Protein AF-0000000066958062 (afdb_homodimer)

Structure (mmCIF, N/CA/C/O backbone):
data_AF-0000000066958062-model_v1
#
loop_
_entity.id
_entity.type
_entity.pdbx_description
1 polymer 'Os11g0242600 protein'
#
loop_
_atom_site.group_PDB
_atom_site.id
_atom_site.type_symbol
_atom_site.label_atom_id
_atom_site.label_alt_id
_atom_site.label_comp_id
_atom_site.label_asym_id
_atom_site.label_entity_id
_atom_site.label_seq_id
_atom_site.pdbx_PDB_ins_code
_atom_site.Cartn_x
_atom_site.Cartn_y
_atom_site.Cartn_z
_atom_site.occupancy
_atom_site.B_iso_or_equiv
_atom_site.auth_seq_id
_atom_site.auth_comp_id
_atom_site.auth_asym_id
_atom_site.auth_atom_id
_atom_site.pdbx_PDB_model_num
ATOM 1 N N . MET A 1 1 ? 86.562 33.5 -28.297 1 20.05 1 MET A N 1
ATOM 2 C CA . MET A 1 1 ? 86.5 32.688 -29.5 1 20.05 1 MET A CA 1
ATOM 3 C C . MET A 1 1 ? 85.188 32.844 -30.234 1 20.05 1 MET A C 1
ATOM 5 O O . MET A 1 1 ? 84.125 33.031 -29.609 1 20.05 1 MET A O 1
ATOM 9 N N . ALA A 1 2 ? 85 32.844 -31.734 1 17.89 2 ALA A N 1
ATOM 10 C CA . ALA A 1 2 ? 84.75 33.594 -32.969 1 17.89 2 ALA A CA 1
ATOM 11 C C . ALA A 1 2 ? 83.5 33.062 -33.656 1 17.89 2 ALA A C 1
ATOM 13 O O . ALA A 1 2 ? 83 33.719 -34.594 1 17.89 2 ALA A O 1
ATOM 14 N N . SER A 1 3 ? 82.812 31.938 -33.281 1 19.8 3 SER A N 1
ATOM 15 C CA . SER A 1 3 ? 82.438 31.156 -34.469 1 19.8 3 SER A CA 1
ATOM 16 C C . SER A 1 3 ? 81.125 31.672 -35.062 1 19.8 3 SER A C 1
ATOM 18 O O . SER A 1 3 ? 80.125 31.703 -34.375 1 19.8 3 SER A O 1
ATOM 20 N N . PRO A 1 4 ? 81.062 32.625 -36.25 1 21.44 4 PRO A N 1
ATOM 21 C CA . PRO A 1 4 ? 80.188 33.5 -37.031 1 21.44 4 PRO A CA 1
ATOM 22 C C . PRO A 1 4 ? 79.312 32.719 -38.031 1 21.44 4 PRO A C 1
ATOM 24 O O . PRO A 1 4 ? 79.75 32.469 -39.156 1 21.44 4 PRO A O 1
ATOM 27 N N . MET A 1 5 ? 78.812 31.547 -37.656 1 20.09 5 MET A N 1
ATOM 28 C CA . MET A 1 5 ? 78.188 30.688 -38.688 1 20.09 5 MET A CA 1
ATOM 29 C C . MET A 1 5 ? 77.125 31.484 -39.469 1 20.09 5 MET A C 1
ATOM 31 O O . MET A 1 5 ? 76.625 32.5 -39 1 20.09 5 MET A O 1
ATOM 35 N N . HIS A 1 6 ? 76.5 30.969 -40.688 1 18.55 6 HIS A N 1
ATOM 36 C CA . HIS A 1 6 ? 76.188 31.016 -42.125 1 18.55 6 HIS A CA 1
ATOM 37 C C . HIS A 1 6 ? 74.75 31.375 -42.375 1 18.55 6 HIS A C 1
ATOM 39 O O . HIS A 1 6 ? 73.812 30.594 -42.062 1 18.55 6 HIS A O 1
ATOM 45 N N . ALA A 1 7 ? 74.188 32.594 -42.469 1 17.23 7 ALA A N 1
ATOM 46 C CA . ALA A 1 7 ? 73 33.406 -42.562 1 17.23 7 ALA A CA 1
ATOM 47 C C . ALA A 1 7 ? 72.375 33.312 -43.969 1 17.23 7 ALA A C 1
ATOM 49 O O . ALA A 1 7 ? 72.312 34.312 -44.688 1 17.23 7 ALA A O 1
ATOM 50 N N . ARG A 1 8 ? 72.562 32.25 -44.875 1 18.89 8 ARG A N 1
ATOM 51 C CA . ARG A 1 8 ? 72.25 32.719 -46.219 1 18.89 8 ARG A CA 1
ATOM 52 C C . ARG A 1 8 ? 70.812 33 -46.406 1 18.89 8 ARG A C 1
ATOM 54 O O . ARG A 1 8 ? 69.938 32.094 -46.312 1 18.89 8 ARG A O 1
ATOM 61 N N . ARG A 1 9 ? 70 34.188 -46.219 1 17.83 9 ARG A N 1
ATOM 62 C CA . ARG A 1 9 ? 68.688 34.812 -46.094 1 17.83 9 ARG A CA 1
ATOM 63 C C . ARG A 1 9 ? 68.062 35 -47.469 1 17.83 9 ARG A C 1
ATOM 65 O O . ARG A 1 9 ? 67 35.656 -47.562 1 17.83 9 ARG A O 1
ATOM 72 N N . ALA A 1 10 ? 68.625 34.438 -48.656 1 17.7 10 ALA A N 1
ATOM 73 C CA . ALA A 1 10 ? 68.312 35.344 -49.75 1 17.7 10 ALA A CA 1
ATOM 74 C C . ALA A 1 10 ? 66.812 35.469 -49.969 1 17.7 10 ALA A C 1
ATOM 76 O O . ALA A 1 10 ? 66.062 34.594 -49.562 1 17.7 10 ALA A O 1
ATOM 77 N N . LYS A 1 11 ? 66.25 36.375 -51.031 1 17.73 11 LYS A N 1
ATOM 78 C CA . LYS A 1 11 ? 65.5 37.562 -51.438 1 17.73 11 LYS A CA 1
ATOM 79 C C . LYS A 1 11 ? 64.25 37.125 -52.281 1 17.73 11 LYS A C 1
ATOM 81 O O . LYS A 1 11 ? 63.531 37.969 -52.75 1 17.73 11 LYS A O 1
ATOM 86 N N . LEU A 1 12 ? 63.906 35.781 -52.562 1 19.59 12 LEU A N 1
ATOM 87 C CA . LEU A 1 12 ? 63.281 35.75 -53.875 1 19.59 12 LEU A CA 1
ATOM 88 C C . LEU A 1 12 ? 61.875 36.344 -53.812 1 19.59 12 LEU A C 1
ATOM 90 O O . LEU A 1 12 ? 61 35.844 -53.125 1 19.59 12 LEU A O 1
ATOM 94 N N . LYS A 1 13 ? 61.719 37.656 -54.094 1 18.11 13 LYS A N 1
ATOM 95 C CA . LYS A 1 13 ? 60.656 38.656 -54 1 18.11 13 LYS A CA 1
ATOM 96 C C . LYS A 1 13 ? 59.438 38.25 -54.844 1 18.11 13 LYS A C 1
ATOM 98 O O . LYS A 1 13 ? 59.562 37.438 -55.781 1 18.11 13 LYS A O 1
ATOM 103 N N . SER A 1 14 ? 58.188 38.969 -54.719 1 19 14 SER A N 1
ATOM 104 C CA . SER A 1 14 ? 56.75 39.031 -54.469 1 19 14 SER A CA 1
ATOM 105 C C . SER A 1 14 ? 55.969 39.406 -55.75 1 19 14 SER A C 1
ATOM 107 O O . SER A 1 14 ? 54.75 39.594 -55.719 1 19 14 SER A O 1
ATOM 109 N N . GLN A 1 15 ? 56.562 39.5 -57.062 1 21.12 15 GLN A N 1
ATOM 110 C CA . GLN A 1 15 ? 55.906 40.469 -57.906 1 21.12 15 GLN A CA 1
ATOM 111 C C . GLN A 1 15 ? 54.625 39.938 -58.469 1 21.12 15 GLN A C 1
ATOM 113 O O . GLN A 1 15 ? 54.625 39.125 -59.438 1 21.12 15 GLN A O 1
ATOM 118 N N . LEU A 1 16 ? 53.5 39.438 -57.75 1 20.66 16 LEU A N 1
ATOM 119 C CA . LEU A 1 16 ? 52.344 38.688 -58.219 1 20.66 16 LEU A CA 1
ATOM 120 C C . LEU A 1 16 ? 51.375 39.594 -58.969 1 20.66 16 LEU A C 1
ATOM 122 O O . LEU A 1 16 ? 50.281 39.156 -59.312 1 20.66 16 LEU A O 1
ATOM 126 N N . VAL A 1 17 ? 51.688 40.781 -59.438 1 20.8 17 VAL A N 1
ATOM 127 C CA . VAL A 1 17 ? 50.531 41.719 -59.469 1 20.8 17 VAL A CA 1
ATOM 128 C C . VAL A 1 17 ? 49.562 41.281 -60.531 1 20.8 17 VAL A C 1
ATOM 130 O O . VAL A 1 17 ? 49.906 40.5 -61.438 1 20.8 17 VAL A O 1
ATOM 133 N N . SER A 1 18 ? 48.562 42.219 -61.062 1 19.98 18 SER A N 1
ATOM 134 C CA . SER A 1 18 ? 47.156 42.5 -61.125 1 19.98 18 SER A CA 1
ATOM 135 C C . SER A 1 18 ? 46.625 42.375 -62.562 1 19.98 18 SER A C 1
ATOM 137 O O . SER A 1 18 ? 46 43.312 -63.062 1 19.98 18 SER A O 1
ATOM 139 N N . ALA A 1 19 ? 47.25 41.5 -63.469 1 20.2 19 ALA A N 1
ATOM 140 C CA . ALA A 1 19 ? 46.906 41.844 -64.875 1 20.2 19 ALA A CA 1
ATOM 141 C C . ALA A 1 19 ? 45.438 41.594 -65.125 1 20.2 19 ALA A C 1
ATOM 143 O O . ALA A 1 19 ? 44.906 40.531 -64.812 1 20.2 19 ALA A O 1
ATOM 144 N N . LYS A 1 20 ? 44.562 42.594 -65.688 1 23.08 20 LYS A N 1
ATOM 145 C CA . LYS A 1 20 ? 43.25 43.094 -66 1 23.08 20 LYS A CA 1
ATOM 146 C C . LYS A 1 20 ? 42.688 42.406 -67.25 1 23.08 20 LYS A C 1
ATOM 148 O O . LYS A 1 20 ? 41.719 42.906 -67.812 1 23.08 20 LYS A O 1
ATOM 153 N N . ALA A 1 21 ? 43.125 41.219 -67.75 1 19.86 21 ALA A N 1
ATOM 154 C CA . ALA A 1 21 ? 42.75 41.031 -69.125 1 19.86 21 ALA A CA 1
ATOM 155 C C . ALA A 1 21 ? 41.25 40.844 -69.25 1 19.86 21 ALA A C 1
ATOM 157 O O . ALA A 1 21 ? 40.625 40.156 -68.438 1 19.86 21 ALA A O 1
ATOM 158 N N . LYS A 1 22 ? 40.562 41.594 -70.188 1 25.2 22 LYS A N 1
ATOM 159 C CA . LYS A 1 22 ? 39.25 41.969 -70.688 1 25.2 22 LYS A CA 1
ATOM 160 C C . LYS A 1 22 ? 38.594 40.812 -71.438 1 25.2 22 LYS A C 1
ATOM 162 O O . LYS A 1 22 ? 38.812 40.594 -72.625 1 25.2 22 LYS A O 1
ATOM 167 N N . LEU A 1 23 ? 38.625 39.5 -71 1 21.05 23 LEU A N 1
ATOM 168 C CA . LEU A 1 23 ? 38.188 38.438 -71.875 1 21.05 23 LEU A CA 1
ATOM 169 C C . LEU A 1 23 ? 36.688 38.531 -72.125 1 21.05 23 LEU A C 1
ATOM 171 O O . LEU A 1 23 ? 35.875 38.469 -71.188 1 21.05 23 LEU A O 1
ATOM 175 N N . LYS A 1 24 ? 36.312 39.125 -73.312 1 29.38 24 LYS A N 1
ATOM 176 C CA . LYS A 1 24 ? 35.062 39.406 -74 1 29.38 24 LYS A CA 1
ATOM 177 C C . LYS A 1 24 ? 34.312 38.094 -74.312 1 29.38 24 LYS A C 1
ATOM 179 O O . LYS A 1 24 ? 34.312 37.656 -75.438 1 29.38 24 LYS A O 1
ATOM 184 N N . HIS A 1 25 ? 34.25 37.031 -73.5 1 25.83 25 HIS A N 1
ATOM 185 C CA . HIS A 1 25 ? 33.688 35.781 -74 1 25.83 25 HIS A CA 1
ATOM 186 C C . HIS A 1 25 ? 32.188 35.906 -74.312 1 25.83 25 HIS A C 1
ATOM 188 O O . HIS A 1 25 ? 31.422 36.406 -73.5 1 25.83 25 HIS A O 1
ATOM 194 N N . HIS A 1 26 ? 31.891 36.219 -75.625 1 31.28 26 HIS A N 1
ATOM 195 C CA . HIS A 1 26 ? 30.641 36.344 -76.375 1 31.28 26 HIS A CA 1
ATOM 196 C C . HIS A 1 26 ? 29.797 35.062 -76.25 1 31.28 26 HIS A C 1
ATOM 198 O O . HIS A 1 26 ? 30.062 34.062 -76.875 1 31.28 26 HIS A O 1
ATOM 204 N N . VAL A 1 27 ? 29.328 34.719 -75.062 1 35.09 27 VAL A N 1
ATOM 205 C CA . VAL A 1 27 ? 28.531 33.531 -74.812 1 35.09 27 VAL A CA 1
ATOM 206 C C . VAL A 1 27 ? 27.188 33.656 -75.5 1 35.09 27 VAL A C 1
ATOM 208 O O . VAL A 1 27 ? 26.453 34.625 -75.312 1 35.09 27 VAL A O 1
ATOM 211 N N . THR A 1 28 ? 27.156 33.312 -76.875 1 38.47 28 THR A N 1
ATOM 212 C CA . THR A 1 28 ? 25.984 33.406 -77.75 1 38.47 28 THR A CA 1
ATOM 213 C C . THR A 1 28 ? 24.812 32.625 -77.125 1 38.47 28 THR A C 1
ATOM 215 O O . THR A 1 28 ? 25.016 31.672 -76.375 1 38.47 28 THR A O 1
ATOM 218 N N . PRO A 1 29 ? 23.547 33.25 -77.25 1 45.06 29 PRO A N 1
ATOM 219 C CA . PRO A 1 29 ? 22.281 32.906 -76.562 1 45.06 29 PRO A CA 1
ATOM 220 C C . PRO A 1 29 ? 21.812 31.5 -76.875 1 45.06 29 PRO A C 1
ATOM 222 O O . PRO A 1 29 ? 21.094 30.875 -76.125 1 45.06 29 PRO A O 1
ATOM 225 N N . ARG A 1 30 ? 22.109 30.953 -78.125 1 51.09 30 ARG A N 1
ATOM 226 C CA . ARG A 1 30 ? 21.516 29.703 -78.562 1 51.09 30 ARG A CA 1
ATOM 227 C C . ARG A 1 30 ? 21.938 28.531 -77.688 1 51.09 30 ARG A C 1
ATOM 229 O O . ARG A 1 30 ? 21.188 27.578 -77.5 1 51.09 30 ARG A O 1
ATOM 236 N N . ARG A 1 31 ? 23.219 28.562 -77.375 1 47.25 31 ARG A N 1
ATOM 237 C CA . ARG A 1 31 ? 23.719 27.438 -76.562 1 47.25 31 ARG A CA 1
ATOM 238 C C . ARG A 1 31 ? 23.062 27.359 -75.188 1 47.25 31 ARG A C 1
ATOM 240 O O . ARG A 1 31 ? 23.188 26.359 -74.5 1 47.25 31 ARG A O 1
ATOM 247 N N . LEU A 1 32 ? 22.656 28.625 -74.812 1 44.31 32 LEU A N 1
ATOM 248 C CA . LEU A 1 32 ? 22 28.625 -73.5 1 44.31 32 LEU A CA 1
ATOM 249 C C . LEU A 1 32 ? 20.688 27.844 -73.562 1 44.31 32 LEU A C 1
ATOM 251 O O . LEU A 1 32 ? 20.344 27.141 -72.625 1 44.31 32 LEU A O 1
ATOM 255 N N . LEU A 1 33 ? 20.109 27.969 -74.75 1 48.66 33 LEU A N 1
ATOM 256 C CA . LEU A 1 33 ? 18.781 27.375 -74.812 1 48.66 33 LEU A CA 1
ATOM 257 C C . LEU A 1 33 ? 18.875 25.844 -74.75 1 48.66 33 LEU A C 1
ATOM 259 O O . LEU A 1 33 ? 18.062 25.188 -74.125 1 48.66 33 LEU A O 1
ATOM 263 N N . LEU A 1 34 ? 19.844 25.266 -75.562 1 47.97 34 LEU A N 1
ATOM 264 C CA . LEU A 1 34 ? 19.922 23.812 -75.688 1 47.97 34 LEU A CA 1
ATOM 265 C C . LEU A 1 34 ? 20.328 23.188 -74.375 1 47.97 34 LEU A C 1
ATOM 267 O O . LEU A 1 34 ? 19.922 22.062 -74.062 1 47.97 34 LEU A O 1
ATOM 271 N N . LEU A 1 35 ? 21.172 23.953 -73.562 1 49.28 35 LEU A N 1
ATOM 272 C CA . LEU A 1 35 ? 21.594 23.375 -72.312 1 49.28 35 LEU A CA 1
ATOM 273 C C . LEU A 1 35 ? 20.422 23.312 -71.312 1 49.28 35 LEU A C 1
ATOM 275 O O . LEU A 1 35 ? 20.359 22.406 -70.5 1 49.28 35 LEU A O 1
ATOM 279 N N . SER A 1 36 ? 19.562 24.328 -71.5 1 50.31 36 SER A N 1
ATOM 280 C CA . SER A 1 36 ? 18.422 24.266 -70.625 1 50.31 36 SER A CA 1
ATOM 281 C C . SER A 1 36 ? 17.531 23.078 -70.938 1 50.31 36 SER A C 1
ATOM 283 O O . SER A 1 36 ? 16.969 22.469 -70 1 50.31 36 SER A O 1
ATOM 285 N N . ALA A 1 37 ? 17.375 22.766 -72.25 1 54.97 37 ALA A N 1
ATOM 286 C CA . ALA A 1 37 ? 16.469 21.672 -72.562 1 54.97 37 ALA A CA 1
ATOM 287 C C . ALA A 1 37 ? 17.031 20.328 -72.125 1 54.97 37 ALA A C 1
ATOM 289 O O . ALA A 1 37 ? 16.297 19.453 -71.688 1 54.97 37 ALA A O 1
ATOM 290 N N . ALA A 1 38 ? 18.344 20.172 -72.312 1 52.12 38 ALA A N 1
ATOM 291 C CA . ALA A 1 38 ? 18.938 18.906 -71.938 1 52.12 38 ALA A CA 1
ATOM 292 C C . ALA A 1 38 ? 18.859 18.703 -70.438 1 52.12 38 ALA A C 1
ATOM 294 O O . ALA A 1 38 ? 18.656 17.594 -69.938 1 52.12 38 ALA A O 1
ATOM 295 N N . ALA A 1 39 ? 19.016 19.812 -69.688 1 49.81 39 ALA A N 1
ATOM 296 C CA . ALA A 1 39 ? 18.922 19.672 -68.25 1 49.81 39 ALA A CA 1
ATOM 297 C C . ALA A 1 39 ? 17.5 19.297 -67.812 1 49.81 39 ALA A C 1
ATOM 299 O O . ALA A 1 39 ? 17.328 18.516 -66.875 1 49.81 39 ALA A O 1
ATOM 300 N N . ALA A 1 40 ? 16.547 19.766 -68.625 1 52.69 40 ALA A N 1
ATOM 301 C CA . ALA A 1 40 ? 15.172 19.422 -68.25 1 52.69 40 ALA A CA 1
ATOM 302 C C . ALA A 1 40 ? 14.883 17.953 -68.5 1 52.69 40 ALA A C 1
ATOM 304 O O . ALA A 1 40 ? 14.188 17.297 -67.75 1 52.69 40 ALA A O 1
ATOM 305 N N . SER A 1 41 ? 15.414 17.422 -69.625 1 50.78 41 SER A N 1
ATOM 306 C CA . SER A 1 41 ? 15.125 16.016 -69.938 1 50.78 41 SER A CA 1
ATOM 307 C C . SER A 1 41 ? 15.812 15.086 -68.938 1 50.78 41 SER A C 1
ATOM 309 O O . SER A 1 41 ? 15.289 14.016 -68.625 1 50.78 41 SER A O 1
ATOM 311 N N . ALA A 1 42 ? 17.047 15.414 -68.625 1 49.28 42 ALA A N 1
ATOM 312 C CA . ALA A 1 42 ? 17.703 14.539 -67.688 1 49.28 42 ALA A CA 1
ATOM 313 C C . ALA A 1 42 ? 16.984 14.547 -66.312 1 49.28 42 ALA A C 1
ATOM 315 O O . ALA A 1 42 ? 16.922 13.523 -65.625 1 49.28 42 ALA A O 1
ATOM 316 N N . PHE A 1 43 ? 16.375 15.719 -66.062 1 47.59 43 PHE A N 1
ATOM 317 C CA . PHE A 1 43 ? 15.594 15.773 -64.812 1 47.59 43 PHE A CA 1
ATOM 318 C C . PHE A 1 43 ? 14.352 14.891 -64.938 1 47.59 43 PHE A C 1
ATOM 320 O O . PHE A 1 43 ? 13.992 14.188 -63.969 1 47.59 43 PHE A O 1
ATOM 327 N N . LEU A 1 44 ? 13.742 14.867 -66.062 1 50.25 44 LEU A N 1
ATOM 328 C CA . LEU A 1 44 ? 12.539 14.055 -66.188 1 50.25 44 LEU A CA 1
ATOM 329 C C . LEU A 1 44 ? 12.883 12.57 -66.188 1 50.25 44 LEU A C 1
ATOM 331 O O . LEU A 1 44 ? 12.141 11.766 -65.625 1 50.25 44 LEU A O 1
ATOM 335 N N . LEU A 1 45 ? 13.922 12.211 -66.875 1 48.22 45 LEU A N 1
ATOM 336 C CA . LEU A 1 45 ? 14.273 10.797 -66.875 1 48.22 45 LEU A CA 1
ATOM 337 C C . LEU A 1 45 ? 14.672 10.344 -65.438 1 48.22 45 LEU A C 1
ATOM 339 O O . LEU A 1 45 ? 14.32 9.242 -65 1 48.22 45 LEU A O 1
ATOM 343 N N . LEU A 1 46 ? 15.438 11.18 -64.688 1 44.88 46 LEU A N 1
ATOM 344 C CA . LEU A 1 46 ? 15.766 10.773 -63.344 1 44.88 46 LEU A CA 1
ATOM 345 C C . LEU A 1 46 ? 14.508 10.672 -62.5 1 44.88 46 LEU A C 1
ATOM 347 O O . LEU A 1 46 ? 14.414 9.805 -61.625 1 44.88 46 LEU A O 1
ATOM 351 N N . LEU A 1 47 ? 13.477 11.445 -62.812 1 45.69 47 LEU A N 1
ATOM 352 C CA . LEU A 1 47 ? 12.227 11.32 -62.062 1 45.69 47 LEU A CA 1
ATOM 353 C C . LEU A 1 47 ? 11.531 10 -62.406 1 45.69 47 LEU A C 1
ATOM 355 O O . LEU A 1 47 ? 10.93 9.383 -61.5 1 45.69 47 LEU A O 1
ATOM 359 N N . THR A 1 48 ? 11.484 9.617 -63.656 1 45.59 48 THR A N 1
ATOM 360 C CA . THR A 1 48 ? 10.727 8.414 -63.969 1 45.59 48 THR A CA 1
ATOM 361 C C . THR A 1 48 ? 11.438 7.172 -63.438 1 45.59 48 THR A C 1
ATOM 363 O O . THR A 1 48 ? 10.797 6.191 -63.062 1 45.59 48 THR A O 1
ATOM 366 N N . LEU A 1 49 ? 12.742 7.051 -63.594 1 39.94 49 LEU A N 1
ATOM 367 C CA . LEU A 1 49 ? 13.391 5.816 -63.156 1 39.94 49 LEU A CA 1
ATOM 368 C C . LEU A 1 49 ? 13.203 5.602 -61.656 1 39.94 49 LEU A C 1
ATOM 370 O O . LEU A 1 49 ? 13.367 4.484 -61.156 1 39.94 49 LEU A O 1
ATOM 374 N N . ARG A 1 50 ? 13.039 6.711 -60.906 1 38.31 50 ARG A N 1
ATOM 375 C CA . ARG A 1 50 ? 12.742 6.453 -59.5 1 38.31 50 ARG A CA 1
ATOM 376 C C . ARG A 1 50 ? 11.414 5.727 -59.344 1 38.31 50 ARG A C 1
ATOM 378 O O . ARG A 1 50 ? 11.156 5.105 -58.312 1 38.31 50 ARG A O 1
ATOM 385 N N . THR A 1 51 ? 10.547 5.973 -60.344 1 37.66 51 THR A N 1
ATOM 386 C CA . THR A 1 51 ? 9.227 5.426 -60.062 1 37.66 51 THR A CA 1
ATOM 387 C C . THR A 1 51 ? 9.211 3.912 -60.25 1 37.66 51 THR A C 1
ATOM 389 O O . THR A 1 51 ? 8.469 3.203 -59.562 1 37.66 51 THR A O 1
ATOM 392 N N . LEU A 1 52 ? 9.828 3.389 -61.312 1 37.5 52 LEU A N 1
ATOM 393 C CA . LEU A 1 52 ? 9.5 2.008 -61.656 1 37.5 52 LEU A CA 1
ATOM 394 C C . LEU A 1 52 ? 10.062 1.047 -60.625 1 37.5 52 LEU A C 1
ATOM 396 O O . LEU A 1 52 ? 9.562 -0.068 -60.438 1 37.5 52 LEU A O 1
ATOM 400 N N . SER A 1 53 ? 11.289 1.236 -60.25 1 32.06 53 SER A N 1
ATOM 401 C CA . SER A 1 53 ? 11.938 0.169 -59.5 1 32.06 53 SER A CA 1
ATOM 402 C C . SER A 1 53 ? 11.234 -0.08 -58.188 1 32.06 53 SER A C 1
ATOM 404 O O . SER A 1 53 ? 11.672 -0.912 -57.375 1 32.06 53 SER A O 1
ATOM 406 N N . ALA A 1 54 ? 10.406 0.881 -57.812 1 28.83 54 ALA A N 1
ATOM 407 C CA . ALA A 1 54 ? 9.93 0.698 -56.438 1 28.83 54 ALA A CA 1
ATOM 408 C C . ALA A 1 54 ? 8.906 -0.427 -56.344 1 28.83 54 ALA A C 1
ATOM 410 O O . ALA A 1 54 ? 8.383 -0.73 -55.281 1 28.83 54 ALA A O 1
ATOM 411 N N . ALA A 1 55 ? 8.422 -0.859 -57.5 1 28.67 55 ALA A N 1
ATOM 412 C CA . ALA A 1 55 ? 7.199 -1.634 -57.312 1 28.67 55 ALA A CA 1
ATOM 413 C C . ALA A 1 55 ? 7.504 -2.996 -56.688 1 28.67 55 ALA A C 1
ATOM 415 O O . ALA A 1 55 ? 6.637 -3.609 -56.062 1 28.67 55 ALA A O 1
ATOM 416 N N . ALA A 1 56 ? 8.422 -3.66 -57.281 1 28.78 56 ALA A N 1
ATOM 417 C CA . ALA A 1 56 ? 8.312 -5.102 -57.062 1 28.78 56 ALA A CA 1
ATOM 418 C C . ALA A 1 56 ? 8.461 -5.457 -55.594 1 28.78 56 ALA A C 1
ATOM 420 O O . ALA A 1 56 ? 8.195 -6.59 -55.188 1 28.78 56 ALA A O 1
ATOM 421 N N . ALA A 1 57 ? 9.422 -4.789 -55 1 28.75 57 ALA A N 1
ATOM 422 C CA . ALA A 1 57 ? 9.961 -5.52 -53.844 1 28.75 57 ALA A CA 1
ATOM 423 C C . ALA A 1 57 ? 8.922 -5.66 -52.75 1 28.75 57 ALA A C 1
ATOM 425 O O . ALA A 1 57 ? 9.211 -6.223 -51.688 1 28.75 57 ALA A O 1
ATOM 426 N N . ASN A 1 58 ? 7.93 -4.852 -52.906 1 25.53 58 ASN A N 1
ATOM 427 C CA . ASN A 1 58 ? 7.398 -4.719 -51.562 1 25.53 58 ASN A CA 1
ATOM 428 C C . ASN A 1 58 ? 6.648 -5.977 -51.125 1 25.53 58 ASN A C 1
ATOM 430 O O . ASN A 1 58 ? 5.422 -6.035 -51.219 1 25.53 58 ASN A O 1
ATOM 434 N N . THR A 1 59 ? 6.938 -7.102 -51.812 1 27.91 59 THR A N 1
ATOM 435 C CA . THR A 1 59 ? 6.066 -8.109 -51.219 1 27.91 59 THR A CA 1
ATOM 436 C C . THR A 1 59 ? 6.293 -8.203 -49.688 1 27.91 59 THR A C 1
ATOM 438 O O . THR A 1 59 ? 7.316 -8.727 -49.25 1 27.91 59 THR A O 1
ATOM 441 N N . SER A 1 60 ? 6.191 -7.145 -49.062 1 27.14 60 SER A N 1
ATOM 442 C CA . SER A 1 60 ? 6.43 -7.051 -47.625 1 27.14 60 SER A CA 1
ATOM 443 C C . SER A 1 60 ? 5.641 -8.109 -46.875 1 27.14 60 SER A C 1
ATOM 445 O O . SER A 1 60 ? 4.461 -8.336 -47.156 1 27.14 60 SER A O 1
ATOM 447 N N . SER A 1 61 ? 6.32 -9.195 -46.656 1 28.88 61 SER A N 1
ATOM 448 C CA . SER A 1 61 ? 5.828 -10.156 -45.688 1 28.88 61 SER A CA 1
ATOM 449 C C . SER A 1 61 ? 5.105 -9.453 -44.531 1 28.88 61 SER A C 1
ATOM 451 O O . SER A 1 61 ? 5.52 -8.383 -44.094 1 28.88 61 SER A O 1
ATOM 453 N N . PRO A 1 62 ? 3.793 -9.688 -44.469 1 29.06 62 PRO A N 1
ATOM 454 C CA . PRO A 1 62 ? 3.043 -8.906 -43.469 1 29.06 62 PRO A CA 1
ATOM 455 C C . PRO A 1 62 ? 3.785 -8.773 -42.156 1 29.06 62 PRO A C 1
ATOM 457 O O . PRO A 1 62 ? 4.348 -9.758 -41.656 1 29.06 62 PRO A O 1
ATOM 460 N N . ALA A 1 63 ? 4.543 -7.781 -42 1 30.23 63 ALA A N 1
ATOM 461 C CA . ALA A 1 63 ? 5.234 -7.469 -40.75 1 30.23 63 ALA A CA 1
ATOM 462 C C . ALA A 1 63 ? 4.387 -7.855 -39.531 1 30.23 63 ALA A C 1
ATOM 464 O O . ALA A 1 63 ? 3.158 -7.785 -39.594 1 30.23 63 ALA A O 1
ATOM 465 N N . PRO A 1 64 ? 5.008 -8.75 -38.812 1 29.64 64 PRO A N 1
ATOM 466 C CA . PRO A 1 64 ? 4.223 -9.078 -37.625 1 29.64 64 PRO A CA 1
ATOM 467 C C . PRO A 1 64 ? 3.553 -7.859 -37 1 29.64 64 PRO A C 1
ATOM 469 O O . PRO A 1 64 ? 4.125 -6.766 -37 1 29.64 64 PRO A O 1
ATOM 472 N N . VAL A 1 65 ? 2.336 -7.613 -37.312 1 29.38 65 VAL A N 1
ATOM 473 C CA . VAL A 1 65 ? 1.602 -6.527 -36.688 1 29.38 65 VAL A CA 1
ATOM 474 C C . VAL A 1 65 ? 2.07 -6.367 -35.25 1 29.38 65 VAL A C 1
ATOM 476 O O . VAL A 1 65 ? 1.8 -7.227 -34.406 1 29.38 65 VAL A O 1
ATOM 479 N N . VAL A 1 66 ? 3.299 -6.031 -35.094 1 32.72 66 VAL A N 1
ATOM 480 C CA . VAL A 1 66 ? 3.557 -5.461 -33.781 1 32.72 66 VAL A CA 1
ATOM 481 C C . VAL A 1 66 ? 2.385 -4.574 -33.344 1 32.72 66 VAL A C 1
ATOM 483 O O . VAL A 1 66 ? 2.096 -3.568 -34 1 32.72 66 VAL A O 1
ATOM 486 N N . VAL A 1 67 ? 1.347 -5.121 -33.031 1 33.06 67 VAL A N 1
ATOM 487 C CA . VAL A 1 67 ? 0.364 -4.234 -32.406 1 33.06 67 VAL A CA 1
ATOM 488 C C . VAL A 1 67 ? 1.077 -3.125 -31.641 1 33.06 67 VAL A C 1
ATOM 490 O O . VAL A 1 67 ? 1.729 -3.387 -30.625 1 33.06 67 VAL A O 1
ATOM 493 N N . HIS A 1 68 ? 1.669 -2.209 -32.281 1 34.69 68 HIS A N 1
ATOM 494 C CA . HIS A 1 68 ? 2.041 -0.93 -31.688 1 34.69 68 HIS A CA 1
ATOM 495 C C . HIS A 1 68 ? 0.98 -0.453 -30.703 1 34.69 68 HIS A C 1
ATOM 497 O O . HIS A 1 68 ? -0.156 -0.174 -31.094 1 34.69 68 HIS A O 1
ATOM 503 N N . ARG A 1 69 ? 1.1 -1 -29.562 1 43.91 69 ARG A N 1
ATOM 504 C CA . ARG A 1 69 ? 0.257 -0.307 -28.594 1 43.91 69 ARG A CA 1
ATOM 505 C C . ARG A 1 69 ? 0.33 1.204 -28.797 1 43.91 69 ARG A C 1
ATOM 507 O O . ARG A 1 69 ? 1.421 1.77 -28.906 1 43.91 69 ARG A O 1
ATOM 514 N N . SER A 1 70 ? -0.647 1.763 -29.328 1 47 70 SER A N 1
ATOM 515 C CA . SER A 1 70 ? -0.704 3.209 -29.516 1 47 70 SER A CA 1
ATOM 516 C C . SER A 1 70 ? -0.068 3.945 -28.344 1 47 70 SER A C 1
ATOM 518 O O . SER A 1 70 ? 0.024 3.402 -27.234 1 47 70 SER A O 1
ATOM 520 N N . GLN A 1 71 ? 0.737 4.977 -28.625 1 48.78 71 GLN A N 1
ATOM 521 C CA . GLN A 1 71 ? 1.316 5.895 -27.656 1 48.78 71 GLN A CA 1
ATOM 522 C C . GLN A 1 71 ? 0.362 6.133 -26.484 1 48.78 71 GLN A C 1
ATOM 524 O O . GLN A 1 71 ? 0.794 6.246 -25.344 1 48.78 71 GLN A O 1
ATOM 529 N N . GLN A 1 72 ? -0.897 6.133 -26.844 1 51 72 GLN A N 1
ATOM 530 C CA . GLN A 1 72 ? -1.896 6.355 -25.797 1 51 72 GLN A CA 1
ATOM 531 C C . GLN A 1 72 ? -1.99 5.152 -24.859 1 51 72 GLN A C 1
ATOM 533 O O . GLN A 1 72 ? -2.111 5.312 -23.641 1 51 72 GLN A O 1
ATOM 538 N N . GLN A 1 73 ? -1.889 3.988 -25.484 1 56.44 73 GLN A N 1
ATOM 539 C CA . GLN A 1 73 ? -1.966 2.793 -24.656 1 56.44 73 GLN A CA 1
ATOM 540 C C . GLN A 1 73 ? -0.738 2.666 -23.75 1 56.44 73 GLN A C 1
ATOM 542 O O . GLN A 1 73 ? -0.85 2.27 -22.594 1 56.44 73 GLN A O 1
ATOM 547 N N . GLN A 1 74 ? 0.354 3.084 -24.344 1 56.88 74 GLN A N 1
ATOM 548 C CA . GLN A 1 74 ? 1.574 3.055 -23.547 1 56.88 74 GLN A CA 1
ATOM 549 C C . GLN A 1 74 ? 1.5 4.051 -22.391 1 56.88 74 GLN A C 1
ATOM 551 O O . GLN A 1 74 ? 1.932 3.75 -21.281 1 56.88 74 GLN A O 1
ATOM 556 N N . ARG A 1 75 ? 0.991 5.176 -22.734 1 57.41 75 ARG A N 1
ATOM 557 C CA . ARG A 1 75 ? 0.857 6.188 -21.688 1 57.41 75 ARG A CA 1
ATOM 558 C C . ARG A 1 75 ? -0.163 5.762 -20.641 1 57.41 75 ARG A C 1
ATOM 560 O O . ARG A 1 75 ? 0.043 5.98 -19.438 1 57.41 75 ARG A O 1
ATOM 567 N N . ASP A 1 76 ? -1.197 5.195 -21.188 1 61.81 76 ASP A N 1
ATOM 568 C CA . ASP A 1 76 ? -2.201 4.703 -20.25 1 61.81 76 ASP A CA 1
ATOM 569 C C . ASP A 1 76 ? -1.631 3.602 -19.359 1 61.81 76 ASP A C 1
ATOM 571 O O . ASP A 1 76 ? -1.915 3.555 -18.156 1 61.81 76 ASP A O 1
ATOM 575 N N . ASP A 1 77 ? -0.761 2.902 -19.969 1 63.72 77 ASP A N 1
ATOM 576 C CA . ASP A 1 77 ? -0.128 1.833 -19.203 1 63.72 77 ASP A CA 1
ATOM 577 C C . ASP A 1 77 ? 0.804 2.398 -18.141 1 63.72 77 ASP A C 1
ATOM 579 O O . ASP A 1 77 ? 0.859 1.886 -17.016 1 63.72 77 ASP A O 1
ATOM 583 N N . GLN A 1 78 ? 1.49 3.441 -18.578 1 66.06 78 GLN A N 1
ATOM 584 C CA . GLN A 1 78 ? 2.42 4.051 -17.641 1 66.06 78 GLN A CA 1
ATOM 585 C C . GLN A 1 78 ? 1.674 4.688 -16.469 1 66.06 78 GLN A C 1
ATOM 587 O O . GLN A 1 78 ? 2.135 4.625 -15.328 1 66.06 78 GLN A O 1
ATOM 592 N N . CYS A 1 79 ? 0.447 5.133 -16.844 1 76.5 79 CYS A N 1
ATOM 593 C CA . CYS A 1 79 ? -0.334 5.777 -15.797 1 76.5 79 CYS A CA 1
ATOM 594 C C . CYS A 1 79 ? -0.958 4.738 -14.875 1 76.5 79 CYS A C 1
ATOM 596 O O . CYS A 1 79 ? -1.263 5.035 -13.719 1 76.5 79 CYS A O 1
ATOM 598 N N . ASP A 1 80 ? -0.961 3.508 -15.352 1 79.94 80 ASP A N 1
ATOM 599 C CA . ASP A 1 80 ? -1.596 2.475 -14.539 1 79.94 80 ASP A CA 1
ATOM 600 C C . ASP A 1 80 ? -0.566 1.737 -13.688 1 79.94 80 ASP A C 1
ATOM 602 O O . ASP A 1 80 ? -0.927 0.989 -12.781 1 79.94 80 ASP A O 1
ATOM 606 N N . ARG A 1 81 ? 0.634 2.055 -13.922 1 88.5 81 ARG A N 1
ATOM 607 C CA . ARG A 1 81 ? 1.666 1.386 -13.133 1 88.5 81 ARG A CA 1
ATOM 608 C C . ARG A 1 81 ? 1.797 2.02 -11.75 1 88.5 81 ARG A C 1
ATOM 610 O O . ARG A 1 81 ? 1.853 3.244 -11.625 1 88.5 81 ARG A O 1
ATOM 617 N N . VAL A 1 82 ? 1.836 1.091 -10.75 1 93.56 82 VAL A N 1
ATOM 618 C CA . VAL A 1 82 ? 2.027 1.578 -9.391 1 93.56 82 VAL A CA 1
ATOM 619 C C . VAL A 1 82 ? 3.447 2.111 -9.227 1 93.56 82 VAL A C 1
ATOM 621 O O . VAL A 1 82 ? 4.418 1.402 -9.5 1 93.56 82 VAL A O 1
ATOM 624 N N . PRO A 1 83 ? 3.561 3.314 -8.875 1 91.25 83 PRO A N 1
ATOM 625 C CA . PRO A 1 83 ? 4.898 3.871 -8.68 1 91.25 83 PRO A CA 1
ATOM 626 C C . PRO A 1 83 ? 5.73 3.068 -7.676 1 91.25 83 PRO A C 1
ATOM 628 O O . PRO A 1 83 ? 5.18 2.508 -6.723 1 91.25 83 PRO A O 1
ATOM 631 N N . ALA A 1 84 ? 7.059 3.086 -7.832 1 90.31 84 ALA A N 1
ATOM 632 C CA . ALA A 1 84 ? 7.973 2.262 -7.047 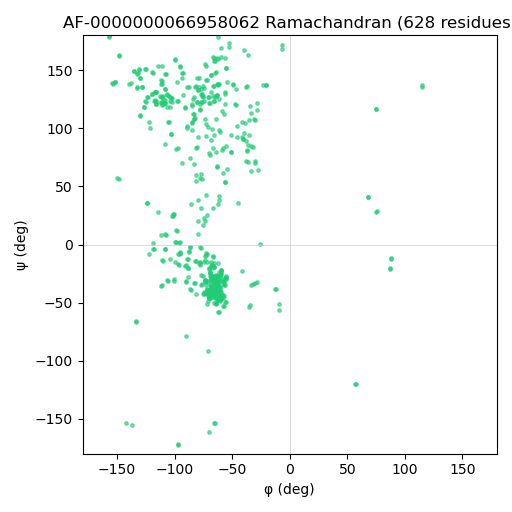1 90.31 84 ALA A CA 1
ATOM 633 C C . ALA A 1 84 ? 7.844 2.568 -5.555 1 90.31 84 ALA A C 1
ATOM 635 O O . ALA A 1 84 ? 7.809 1.654 -4.73 1 90.31 84 ALA A O 1
ATOM 636 N N . GLY A 1 85 ? 7.832 3.885 -5.219 1 90.5 85 GLY A N 1
ATOM 637 C CA . GLY A 1 85 ? 7.715 4.262 -3.818 1 90.5 85 GLY A CA 1
ATOM 638 C C . GLY A 1 85 ? 6.438 3.766 -3.172 1 90.5 85 GLY A C 1
ATOM 639 O O . GLY A 1 85 ? 6.434 3.387 -1.999 1 90.5 85 GLY A O 1
ATOM 640 N N . VAL A 1 86 ? 5.352 3.76 -3.916 1 94.31 86 VAL A N 1
ATOM 641 C CA . VAL A 1 86 ? 4.07 3.271 -3.416 1 94.31 86 VAL A CA 1
ATOM 642 C C . VAL A 1 86 ? 4.125 1.756 -3.246 1 94.31 86 VAL A C 1
ATOM 644 O O . VAL A 1 86 ? 3.666 1.222 -2.232 1 94.31 86 VAL A O 1
ATOM 647 N N . ALA A 1 87 ? 4.711 1.058 -4.18 1 94.12 87 ALA A N 1
ATOM 648 C CA . ALA A 1 87 ? 4.875 -0.391 -4.09 1 94.12 87 ALA A CA 1
ATOM 649 C C . ALA A 1 87 ? 5.699 -0.773 -2.863 1 94.12 87 ALA A C 1
ATOM 651 O O . ALA A 1 87 ? 5.363 -1.723 -2.152 1 94.12 87 ALA A O 1
ATOM 652 N N . GLU A 1 88 ? 6.723 -0.051 -2.646 1 92.12 88 GLU A N 1
ATOM 653 C CA . GLU A 1 88 ? 7.574 -0.309 -1.49 1 92.12 88 GLU A CA 1
ATOM 654 C C . GLU A 1 88 ? 6.805 -0.137 -0.185 1 92.12 88 GLU A C 1
ATOM 656 O O . GLU A 1 88 ? 6.957 -0.936 0.742 1 92.12 88 GLU A O 1
ATOM 661 N N . ALA A 1 89 ? 6.023 0.911 -0.112 1 92.19 89 ALA A N 1
ATOM 662 C CA . ALA A 1 89 ? 5.215 1.131 1.084 1 92.19 89 ALA A CA 1
ATOM 663 C C . ALA A 1 89 ? 4.215 -0.005 1.287 1 92.19 89 ALA A C 1
ATOM 665 O O . ALA A 1 89 ? 4 -0.455 2.414 1 92.19 89 ALA A O 1
ATOM 666 N N . LEU A 1 90 ? 3.605 -0.419 0.214 1 92.5 90 LEU A N 1
ATOM 667 C CA . LEU A 1 90 ? 2.68 -1.544 0.282 1 92.5 90 LEU A CA 1
ATOM 668 C C . LEU A 1 90 ? 3.361 -2.773 0.875 1 92.5 90 LEU A C 1
ATOM 670 O O . LEU A 1 90 ? 2.832 -3.396 1.798 1 92.5 90 LEU A O 1
ATOM 674 N N . VAL A 1 91 ? 4.539 -3.143 0.382 1 90.88 91 VAL A N 1
ATOM 675 C CA . VAL A 1 91 ? 5.277 -4.309 0.857 1 90.88 91 VAL A CA 1
ATOM 676 C C . VAL A 1 91 ? 5.668 -4.109 2.32 1 90.88 91 VAL A C 1
ATOM 678 O O . VAL A 1 91 ? 5.543 -5.031 3.133 1 90.88 91 VAL A O 1
ATOM 681 N N . HIS A 1 92 ? 6.07 -2.928 2.637 1 88.06 92 HIS A N 1
ATOM 682 C CA . HIS A 1 92 ? 6.461 -2.604 4.004 1 88.06 92 HIS A CA 1
ATOM 683 C C . HIS A 1 92 ? 5.324 -2.881 4.984 1 88.06 92 HIS A C 1
ATOM 685 O O . HIS A 1 92 ? 5.512 -3.588 5.973 1 88.06 92 HIS A O 1
ATOM 691 N N . TYR A 1 93 ? 4.199 -2.357 4.715 1 88.81 93 TYR A N 1
ATOM 692 C CA . TYR A 1 93 ? 3.096 -2.492 5.656 1 88.81 93 TYR A CA 1
ATOM 693 C C . TYR A 1 93 ? 2.531 -3.908 5.637 1 88.81 93 TYR A C 1
ATOM 695 O O . TYR A 1 93 ? 2.072 -4.414 6.664 1 88.81 93 TYR A O 1
ATOM 703 N N . ALA A 1 94 ? 2.588 -4.559 4.504 1 87.81 94 ALA A N 1
ATOM 704 C CA . ALA A 1 94 ? 2.074 -5.922 4.402 1 87.81 94 ALA A CA 1
ATOM 705 C C . ALA A 1 94 ? 2.943 -6.895 5.188 1 87.81 94 ALA A C 1
ATOM 707 O O . ALA A 1 94 ? 2.494 -7.984 5.551 1 87.81 94 ALA A O 1
ATOM 708 N N . THR A 1 95 ? 4.211 -6.527 5.402 1 85.44 95 THR A N 1
ATOM 709 C CA . THR A 1 95 ? 5.125 -7.453 6.059 1 85.44 95 THR A CA 1
ATOM 710 C C . THR A 1 95 ? 5.453 -6.984 7.473 1 85.44 95 THR A C 1
ATOM 712 O O . THR A 1 95 ? 6.254 -7.609 8.172 1 85.44 95 THR A O 1
ATOM 715 N N . SER A 1 96 ? 4.965 -5.891 7.793 1 77.19 96 SER A N 1
ATOM 716 C CA . SER A 1 96 ? 5.273 -5.352 9.109 1 77.19 96 SER A CA 1
ATOM 717 C C . SER A 1 96 ? 4.328 -5.906 10.172 1 77.19 96 SER A C 1
ATOM 719 O O . SER A 1 96 ? 3.158 -6.176 9.883 1 77.19 96 SER A O 1
ATOM 721 N N . ASN A 1 97 ? 4.902 -6.59 11.219 1 62.09 97 ASN A N 1
ATOM 722 C CA . ASN A 1 97 ? 4.102 -7.016 12.359 1 62.09 97 ASN A CA 1
ATOM 723 C C . ASN A 1 97 ? 3.748 -5.84 13.266 1 62.09 97 ASN A C 1
ATOM 725 O O . ASN A 1 97 ? 3.129 -6.027 14.312 1 62.09 97 ASN A O 1
ATOM 729 N N . ALA A 1 98 ? 4.496 -4.781 13 1 52.66 98 ALA A N 1
ATOM 730 C CA . ALA A 1 98 ? 4.367 -3.648 13.914 1 52.66 98 ALA A CA 1
ATOM 731 C C . ALA A 1 98 ? 3.01 -2.969 13.758 1 52.66 98 ALA A C 1
ATOM 733 O O . ALA A 1 98 ? 2.574 -2.686 12.641 1 52.66 98 ALA A O 1
ATOM 734 N N . THR A 1 99 ? 2.037 -3.604 14.359 1 46.12 99 THR A N 1
ATOM 735 C CA . THR A 1 99 ? 0.922 -2.668 14.273 1 46.12 99 THR A CA 1
ATOM 736 C C . THR A 1 99 ? 1.417 -1.227 14.352 1 46.12 99 THR A C 1
ATOM 738 O O . THR A 1 99 ? 2.211 -0.886 15.234 1 46.12 99 THR A O 1
ATOM 741 N N . ALA A 1 100 ? 1.805 -0.746 13.18 1 43.97 100 ALA A N 1
ATOM 742 C CA . ALA A 1 100 ? 2.279 0.632 13.07 1 43.97 100 ALA A CA 1
ATOM 743 C C . ALA A 1 100 ? 2.029 1.399 14.367 1 43.97 100 ALA A C 1
ATOM 745 O O . ALA A 1 100 ? 2.816 2.273 14.742 1 43.97 100 ALA A O 1
ATOM 746 N N . TRP A 1 101 ? 0.769 1.367 14.883 1 43.47 101 TRP A N 1
ATOM 747 C CA . TRP A 1 101 ? 0.44 2.221 16.016 1 43.47 101 TRP A CA 1
ATOM 748 C C . TRP A 1 101 ? 0.63 1.472 17.344 1 43.47 101 TRP A C 1
ATOM 750 O O . TRP A 1 101 ? 0.017 0.425 17.562 1 43.47 101 TRP A O 1
ATOM 760 N N . GLY A 1 102 ? 1.882 1.16 17.781 1 39 102 GLY A N 1
ATOM 761 C CA . GLY A 1 102 ? 2.26 0.532 19.047 1 39 102 GLY A CA 1
ATOM 762 C C . GLY A 1 102 ? 1.094 0.356 20 1 39 102 GLY A C 1
ATOM 763 O O . GLY A 1 102 ? 0.001 0.872 19.75 1 39 102 GLY A O 1
ATOM 764 N N . ARG A 1 103 ? 1.438 -0.484 21.266 1 40.72 103 ARG A N 1
ATOM 765 C CA . ARG A 1 103 ? 0.6 -0.897 22.391 1 40.72 103 ARG A CA 1
ATOM 766 C C . ARG A 1 103 ? -0.413 0.187 22.734 1 40.72 103 ARG A C 1
ATOM 768 O O . ARG A 1 103 ? -1.349 -0.056 23.5 1 40.72 103 ARG A O 1
ATOM 775 N N . GLY A 1 104 ? 0.097 1.486 22.984 1 40.78 104 GLY A N 1
ATOM 776 C CA . GLY A 1 104 ? -0.784 2.439 23.641 1 40.78 104 GLY A CA 1
ATOM 777 C C . GLY A 1 104 ? -1.994 2.807 22.812 1 40.78 104 GLY A C 1
ATOM 778 O O . GLY A 1 104 ? -2.312 2.121 21.828 1 40.78 104 GLY A O 1
ATOM 779 N N . ARG A 1 105 ? -2.646 4.16 23.031 1 49.31 105 ARG A N 1
ATOM 780 C CA . ARG A 1 105 ? -3.898 4.723 22.531 1 49.31 105 ARG A CA 1
ATOM 781 C C . ARG A 1 105 ? -3.883 4.84 21.016 1 49.31 105 ARG A C 1
ATOM 783 O O . ARG A 1 105 ? -3.32 5.789 20.453 1 49.31 105 ARG A O 1
ATOM 790 N N . ARG A 1 106 ? -3.887 3.627 20.078 1 54.84 106 ARG A N 1
ATOM 791 C CA . ARG A 1 106 ? -3.793 3.168 18.703 1 54.84 106 ARG A CA 1
ATOM 792 C C . ARG A 1 106 ? -4.867 3.816 17.828 1 54.84 106 ARG A C 1
ATOM 794 O O . ARG A 1 106 ? -6.016 3.953 18.25 1 54.84 106 ARG A O 1
ATOM 801 N N . ARG A 1 107 ? -4.41 4.719 16.844 1 72.94 107 ARG A N 1
ATOM 802 C CA . ARG A 1 107 ? -5.371 5.145 15.828 1 72.94 107 ARG A CA 1
ATOM 803 C C . ARG A 1 107 ? -6.137 3.951 15.266 1 72.94 107 ARG A C 1
ATOM 805 O O . ARG A 1 107 ? -5.539 2.926 14.922 1 72.94 107 ARG A O 1
ATOM 812 N N . SER A 1 108 ? -7.383 4.141 15.5 1 82.69 108 SER A N 1
ATOM 813 C CA . SER A 1 108 ? -8.219 3.1 14.914 1 82.69 108 SER A CA 1
ATOM 814 C C . SER A 1 108 ? -8.094 3.082 13.391 1 82.69 108 SER A C 1
ATOM 816 O O . SER A 1 108 ? -7.672 4.07 12.789 1 82.69 108 SER A O 1
ATOM 818 N N . ALA A 1 109 ? -8.438 2.01 12.789 1 84.75 109 ALA A N 1
ATOM 819 C CA . ALA A 1 109 ? -8.438 1.887 11.328 1 84.75 109 ALA A CA 1
ATOM 820 C C . ALA A 1 109 ? -9.328 2.941 10.688 1 84.75 109 ALA A C 1
ATOM 822 O O . ALA A 1 109 ? -9.016 3.461 9.617 1 84.75 109 ALA A O 1
ATOM 823 N N . GLU A 1 110 ? -10.391 3.266 11.398 1 89.38 110 GLU A N 1
ATOM 824 C CA . GLU A 1 110 ? -11.32 4.262 10.875 1 89.38 110 GLU A CA 1
ATOM 825 C C . GLU A 1 110 ? -10.688 5.652 10.867 1 89.38 110 GLU A C 1
ATOM 827 O O . GLU A 1 110 ? -10.891 6.426 9.93 1 89.38 110 GLU A O 1
ATOM 832 N N . GLU A 1 111 ? -9.984 5.949 11.828 1 91.88 111 GLU A N 1
ATOM 833 C CA . GLU A 1 111 ? -9.305 7.238 11.914 1 91.88 111 GLU A CA 1
ATOM 834 C C . GLU A 1 111 ? -8.227 7.367 10.844 1 91.88 111 GLU A C 1
ATOM 836 O O . GLU A 1 111 ? -8.086 8.414 10.219 1 91.88 111 GLU A O 1
ATOM 841 N N . VAL A 1 112 ? -7.504 6.285 10.695 1 91.69 112 VAL A N 1
ATOM 842 C CA . VAL A 1 112 ? -6.473 6.285 9.664 1 91.69 112 VAL A CA 1
ATOM 843 C C . VAL A 1 112 ? -7.113 6.438 8.289 1 91.69 112 VAL A C 1
ATOM 845 O O . VAL A 1 112 ? -6.641 7.219 7.457 1 91.69 112 VAL A O 1
ATOM 848 N N . ALA A 1 113 ? -8.18 5.746 8.062 1 92.19 113 ALA A N 1
ATOM 849 C CA . ALA A 1 113 ? -8.883 5.82 6.789 1 92.19 113 ALA A CA 1
ATOM 850 C C . ALA A 1 113 ? -9.414 7.227 6.535 1 92.19 113 ALA A C 1
ATOM 852 O O . ALA A 1 113 ? -9.367 7.727 5.41 1 92.19 113 ALA A O 1
ATOM 853 N N . ALA A 1 114 ? -9.93 7.84 7.531 1 94.19 114 ALA A N 1
ATOM 854 C CA . ALA A 1 114 ? -10.445 9.203 7.395 1 94.19 114 ALA A CA 1
ATOM 855 C C . ALA A 1 114 ? -9.328 10.172 7.031 1 94.19 114 ALA A C 1
ATOM 857 O O . ALA A 1 114 ? -9.508 11.039 6.172 1 94.19 114 ALA A O 1
ATOM 858 N N . THR A 1 115 ? -8.203 10.07 7.699 1 95.19 115 THR A N 1
ATOM 859 C CA . THR A 1 115 ? -7.055 10.906 7.367 1 95.19 115 THR A CA 1
ATOM 860 C C . THR A 1 115 ? -6.59 10.641 5.938 1 95.19 115 THR A C 1
ATOM 862 O O . THR A 1 115 ? -6.289 11.578 5.195 1 95.19 115 THR A O 1
ATOM 865 N N . ALA A 1 116 ? -6.586 9.375 5.629 1 96 116 ALA A N 1
ATOM 866 C CA . ALA A 1 116 ? -6.176 8.984 4.285 1 96 116 ALA A CA 1
ATOM 867 C C . ALA A 1 116 ? -7.09 9.602 3.23 1 96 116 ALA A C 1
ATOM 869 O O . ALA A 1 116 ? -6.621 10.047 2.176 1 96 116 ALA A O 1
ATOM 870 N N . ARG A 1 117 ? -8.305 9.664 3.459 1 95.5 117 ARG A N 1
ATOM 871 C CA . ARG A 1 117 ? -9.242 10.273 2.529 1 95.5 117 ARG A CA 1
ATOM 872 C C . ARG A 1 117 ? -8.961 11.766 2.357 1 95.5 117 ARG A C 1
ATOM 874 O O . ARG A 1 117 ? -8.992 12.281 1.24 1 95.5 117 ARG A O 1
ATOM 881 N N . ALA A 1 118 ? -8.703 12.406 3.395 1 95.56 118 ALA A N 1
ATOM 882 C CA . ALA A 1 118 ? -8.383 13.828 3.336 1 95.56 118 ALA A CA 1
ATOM 883 C C . ALA A 1 118 ? -7.133 14.078 2.49 1 95.56 118 ALA A C 1
ATOM 885 O O . ALA A 1 118 ? -7.094 15.023 1.694 1 95.56 118 ALA A O 1
ATOM 886 N N . VAL A 1 119 ? -6.145 13.227 2.648 1 96.88 119 VAL A N 1
ATOM 887 C CA . VAL A 1 119 ? -4.895 13.359 1.904 1 96.88 119 VAL A CA 1
ATOM 888 C C . VAL A 1 119 ? -5.133 13.023 0.434 1 96.88 119 VAL A C 1
ATOM 890 O O . VAL A 1 119 ? -4.758 13.789 -0.454 1 96.88 119 VAL A O 1
ATOM 893 N N . SER A 1 120 ? -5.848 11.93 0.206 1 95.38 120 SER A N 1
ATOM 894 C CA . SER A 1 120 ? -6.027 11.422 -1.152 1 95.38 120 SER A CA 1
ATOM 895 C C . SER A 1 120 ? -6.887 12.375 -1.983 1 95.38 120 SER A C 1
ATOM 897 O O . SER A 1 120 ? -6.699 12.484 -3.197 1 95.38 120 SER A O 1
ATOM 899 N N . ARG A 1 121 ? -7.723 13.023 -1.409 1 92.81 121 ARG A N 1
ATOM 900 C CA . ARG A 1 121 ? -8.602 13.953 -2.117 1 92.81 121 ARG A CA 1
ATOM 901 C C . ARG A 1 121 ? -7.805 15.086 -2.754 1 92.81 121 ARG A C 1
ATOM 903 O O . ARG A 1 121 ? -8.195 15.625 -3.789 1 92.81 121 ARG A O 1
ATOM 910 N N . ARG A 1 122 ? -6.707 15.383 -2.188 1 94.06 122 ARG A N 1
ATOM 911 C CA . ARG A 1 122 ? -5.938 16.531 -2.648 1 94.06 122 ARG A CA 1
ATOM 912 C C . ARG A 1 122 ? -4.645 16.094 -3.328 1 94.06 122 ARG A C 1
ATOM 914 O O . ARG A 1 122 ? -3.99 16.891 -4.004 1 94.06 122 ARG A O 1
ATOM 921 N N . ALA A 1 123 ? -4.312 14.828 -3.137 1 94.62 123 ALA A N 1
ATOM 922 C CA . ALA A 1 123 ? -3.047 14.32 -3.656 1 94.62 123 ALA A CA 1
ATOM 923 C C . ALA A 1 123 ? -3.061 14.273 -5.18 1 94.62 123 ALA A C 1
ATOM 925 O O . ALA A 1 123 ? -4.098 14.008 -5.789 1 94.62 123 ALA A O 1
ATOM 926 N N . PRO A 1 124 ? -1.923 14.516 -5.828 1 95.25 124 PRO A N 1
ATOM 927 C CA . PRO A 1 124 ? -0.676 14.977 -5.215 1 95.25 124 PRO A CA 1
ATOM 928 C C . PRO A 1 124 ? -0.74 16.438 -4.777 1 95.25 124 PRO A C 1
ATOM 930 O O . PRO A 1 124 ? -1.345 17.266 -5.465 1 95.25 124 PRO A O 1
ATOM 933 N N . CYS A 1 125 ? -0.124 16.719 -3.635 1 95.69 125 CYS A N 1
ATOM 934 C CA . CYS A 1 125 ? -0.227 18.062 -3.072 1 95.69 125 CYS A CA 1
ATOM 935 C C . CYS A 1 125 ? 0.939 18.359 -2.135 1 95.69 125 CYS A C 1
ATOM 937 O O . CYS A 1 125 ? 1.905 17.594 -2.084 1 95.69 125 CYS A O 1
ATOM 939 N N . ASN A 1 126 ? 0.966 19.562 -1.582 1 96.81 126 ASN A N 1
ATOM 940 C CA . ASN A 1 126 ? 1.854 19.875 -0.468 1 96.81 126 ASN A CA 1
ATOM 941 C C . ASN A 1 126 ? 1.263 19.422 0.864 1 96.81 126 ASN A C 1
ATOM 943 O O . ASN A 1 126 ? 0.283 20 1.34 1 96.81 126 ASN A O 1
ATOM 947 N N . LEU A 1 127 ? 1.859 18.375 1.431 1 97.31 127 LEU A N 1
ATOM 948 C CA . LEU A 1 127 ? 1.395 17.734 2.66 1 97.31 127 LEU A CA 1
ATOM 949 C C . LEU A 1 127 ? 2.375 17.984 3.801 1 97.31 127 LEU A C 1
ATOM 951 O O . LEU A 1 127 ? 3.555 17.641 3.695 1 97.31 127 LEU A O 1
ATOM 955 N N . LEU A 1 128 ? 1.903 18.594 4.816 1 97.38 128 LEU A N 1
ATOM 956 C CA . LEU A 1 128 ? 2.678 18.812 6.031 1 97.38 128 LEU A CA 1
ATOM 957 C C . LEU A 1 128 ? 2.203 17.906 7.156 1 97.38 128 LEU A C 1
ATOM 959 O O . LEU A 1 128 ? 1.003 17.828 7.43 1 97.38 128 LEU A O 1
ATOM 963 N N . VAL A 1 129 ? 3.129 17.203 7.793 1 95.75 129 VAL A N 1
ATOM 964 C CA . VAL A 1 129 ? 2.752 16.297 8.875 1 95.75 129 VAL A CA 1
ATOM 965 C C . VAL A 1 129 ? 3.559 16.625 10.125 1 95.75 129 VAL A C 1
ATOM 967 O O . VAL A 1 129 ? 4.789 16.609 10.102 1 95.75 129 VAL A O 1
ATOM 970 N N . PHE A 1 130 ? 2.863 17 11.148 1 94 130 PHE A N 1
ATOM 971 C CA . PHE A 1 130 ? 3.502 17.094 12.461 1 94 130 PHE A CA 1
ATOM 972 C C . PHE A 1 130 ? 3.547 15.727 13.141 1 94 130 PHE A C 1
ATOM 974 O O . PHE A 1 130 ? 2.512 15.203 13.555 1 94 130 PHE A O 1
ATOM 981 N N . GLY A 1 131 ? 4.719 15.219 13.281 1 89 131 GLY A N 1
ATOM 982 C CA . GLY A 1 131 ? 4.902 13.875 13.82 1 89 131 GLY A CA 1
ATOM 983 C C . GLY A 1 131 ? 5.484 12.906 12.812 1 89 131 GLY A C 1
ATOM 984 O O . GLY A 1 131 ? 5.137 12.945 11.625 1 89 131 GLY A O 1
ATOM 985 N N . LEU A 1 132 ? 6.438 12.133 13.281 1 86.88 132 LEU A N 1
ATOM 986 C CA . LEU A 1 132 ? 7.062 11.086 12.477 1 86.88 132 LEU A CA 1
ATOM 987 C C . LEU A 1 132 ? 6.906 9.727 13.133 1 86.88 132 LEU A C 1
ATOM 989 O O . LEU A 1 132 ? 7.445 9.484 14.219 1 86.88 132 LEU A O 1
ATOM 993 N N . GLY A 1 133 ? 5.957 8.945 12.664 1 80.62 133 GLY A N 1
ATOM 994 C CA . GLY A 1 133 ? 5.738 7.621 13.234 1 80.62 133 GLY A CA 1
ATOM 995 C C . GLY A 1 133 ? 5.496 6.559 12.18 1 80.62 133 GLY A C 1
ATOM 996 O O . GLY A 1 133 ? 5.977 6.672 11.047 1 80.62 133 GLY A O 1
ATOM 997 N N . HIS A 1 134 ? 4.863 5.559 12.516 1 78.5 134 HIS A N 1
ATOM 998 C CA . HIS A 1 134 ? 4.613 4.391 11.68 1 78.5 134 HIS A CA 1
ATOM 999 C C . HIS A 1 134 ? 3.857 4.77 10.414 1 78.5 134 HIS A C 1
ATOM 1001 O O . HIS A 1 134 ? 4.043 4.152 9.359 1 78.5 134 HIS A O 1
ATOM 1007 N N . GLY A 1 135 ? 3.131 5.832 10.516 1 85.75 135 GLY A N 1
ATOM 1008 C CA . GLY A 1 135 ? 2.297 6.219 9.383 1 85.75 135 GLY A CA 1
ATOM 1009 C C . GLY A 1 135 ? 3.023 7.078 8.375 1 85.75 135 GLY A C 1
ATOM 1010 O O . GLY A 1 135 ? 2.469 7.414 7.324 1 85.75 135 GLY A O 1
ATOM 1011 N N . ALA A 1 136 ? 4.266 7.402 8.648 1 89.06 136 ALA A N 1
ATOM 1012 C CA . ALA A 1 136 ? 4.992 8.336 7.789 1 89.06 136 ALA A CA 1
ATOM 1013 C C . ALA A 1 136 ? 5.051 7.832 6.352 1 89.06 136 ALA A C 1
ATOM 1015 O O . ALA A 1 136 ? 4.746 8.57 5.414 1 89.06 136 ALA A O 1
ATOM 1016 N N . ALA A 1 137 ? 5.367 6.574 6.191 1 90.19 137 ALA A N 1
ATOM 1017 C CA . ALA A 1 137 ? 5.457 6 4.852 1 90.19 137 ALA A CA 1
ATOM 1018 C C . ALA A 1 137 ? 4.094 5.973 4.168 1 90.19 137 ALA A C 1
ATOM 1020 O O . ALA A 1 137 ? 4 6.129 2.949 1 90.19 137 ALA A O 1
ATOM 1021 N N . LEU A 1 138 ? 3.057 5.777 4.926 1 92.31 138 LEU A N 1
ATOM 1022 C CA . LEU A 1 138 ? 1.698 5.762 4.395 1 92.31 138 LEU A CA 1
ATOM 1023 C C . LEU A 1 138 ? 1.329 7.117 3.803 1 92.31 138 LEU A C 1
ATOM 1025 O O . LEU A 1 138 ? 0.861 7.195 2.666 1 92.31 138 LEU A O 1
ATOM 1029 N N . TRP A 1 139 ? 1.601 8.156 4.562 1 94.31 139 TRP A N 1
ATOM 1030 C CA . TRP A 1 139 ? 1.266 9.5 4.094 1 94.31 139 TRP A CA 1
ATOM 1031 C C . TRP A 1 139 ? 2.074 9.859 2.85 1 94.31 139 TRP A C 1
ATOM 1033 O O . TRP A 1 139 ? 1.531 10.398 1.885 1 94.31 139 TRP A O 1
ATOM 1043 N N . ALA A 1 140 ? 3.322 9.57 2.889 1 93.81 140 ALA A N 1
ATOM 1044 C CA . ALA A 1 140 ? 4.18 9.859 1.741 1 93.81 140 ALA A CA 1
ATOM 1045 C C . ALA A 1 140 ? 3.723 9.086 0.507 1 93.81 140 ALA A C 1
ATOM 1047 O O . ALA A 1 140 ? 3.691 9.633 -0.598 1 93.81 140 ALA A O 1
ATOM 1048 N N . ALA A 1 141 ? 3.377 7.836 0.723 1 94.38 141 ALA A N 1
ATOM 1049 C CA . ALA A 1 141 ? 2.938 7 -0.392 1 94.38 141 ALA A CA 1
ATOM 1050 C C . ALA A 1 141 ? 1.62 7.508 -0.971 1 94.38 141 ALA A C 1
ATOM 1052 O O . ALA A 1 141 ? 1.463 7.59 -2.191 1 94.38 141 ALA A O 1
ATOM 1053 N N . LEU A 1 142 ? 0.694 7.871 -0.128 1 95.94 142 LEU A N 1
ATOM 1054 C CA . LEU A 1 142 ? -0.612 8.344 -0.574 1 95.94 142 LEU A CA 1
ATOM 1055 C C . LEU A 1 142 ? -0.481 9.664 -1.333 1 95.94 142 LEU A C 1
ATOM 1057 O O . LEU A 1 142 ? -1.317 9.977 -2.182 1 95.94 142 LEU A O 1
ATOM 1061 N N . ASN A 1 143 ? 0.534 10.406 -1.01 1 95.75 143 ASN A N 1
ATOM 1062 C CA . ASN A 1 143 ? 0.771 11.695 -1.649 1 95.75 143 ASN A CA 1
ATOM 1063 C C . ASN A 1 143 ? 1.848 11.602 -2.727 1 95.75 143 ASN A C 1
ATOM 1065 O O . ASN A 1 143 ? 2.578 12.562 -2.971 1 95.75 143 ASN A O 1
ATOM 1069 N N . HIS A 1 144 ? 2.006 10.422 -3.291 1 93.62 144 HIS A N 1
ATOM 1070 C CA . HIS A 1 144 ? 2.992 10.242 -4.352 1 93.62 144 HIS A CA 1
ATOM 1071 C C . HIS A 1 144 ? 2.846 11.32 -5.422 1 93.62 144 HIS A C 1
ATOM 1073 O O . HIS A 1 144 ? 1.731 11.633 -5.848 1 93.62 144 HIS A O 1
ATOM 1079 N N . GLY A 1 145 ? 4.066 11.836 -5.875 1 91.62 145 GLY A N 1
ATOM 1080 C CA . GLY A 1 145 ? 4.066 12.914 -6.855 1 91.62 145 GLY A CA 1
ATOM 1081 C C . GLY A 1 145 ? 3.98 14.289 -6.23 1 91.62 145 GLY A C 1
ATOM 1082 O O . GLY A 1 145 ? 4.246 15.297 -6.895 1 91.62 145 GLY A O 1
ATOM 1083 N N . GLY A 1 146 ? 3.484 14.367 -4.949 1 94.75 146 GLY A N 1
ATOM 1084 C CA . GLY A 1 146 ? 3.473 15.609 -4.188 1 94.75 146 GLY A CA 1
ATOM 1085 C C . GLY A 1 146 ? 4.648 15.734 -3.234 1 94.75 146 GLY A C 1
ATOM 1086 O O . GLY A 1 146 ? 5.57 14.922 -3.27 1 94.75 146 GLY A O 1
ATOM 1087 N N . ARG A 1 147 ? 4.586 16.734 -2.455 1 95.12 147 ARG A N 1
ATOM 1088 C CA . ARG A 1 147 ? 5.617 16.953 -1.446 1 95.12 147 ARG A CA 1
ATOM 1089 C C . ARG A 1 147 ? 5.082 16.672 -0.046 1 95.12 147 ARG A C 1
ATOM 1091 O O . ARG A 1 147 ? 4.043 17.219 0.341 1 95.12 147 ARG A O 1
ATOM 1098 N N . THR A 1 148 ? 5.738 15.812 0.652 1 95.81 148 THR A N 1
ATOM 1099 C CA . THR A 1 148 ? 5.391 15.539 2.043 1 95.81 148 THR A CA 1
ATOM 1100 C C . THR A 1 148 ? 6.535 15.93 2.973 1 95.81 148 THR A C 1
ATOM 1102 O O . THR A 1 148 ? 7.652 15.43 2.836 1 95.81 148 THR A O 1
ATOM 1105 N N . VAL A 1 149 ? 6.297 16.797 3.871 1 95.94 149 VAL A N 1
ATOM 1106 C CA . VAL A 1 149 ? 7.293 17.234 4.844 1 95.94 149 VAL A CA 1
ATOM 1107 C C . VAL A 1 149 ? 6.84 16.859 6.254 1 95.94 149 VAL A C 1
ATOM 1109 O O . VAL A 1 149 ? 5.691 17.094 6.629 1 95.94 149 VAL A O 1
ATOM 1112 N N . PHE A 1 150 ? 7.766 16.234 7 1 93.88 150 PHE A N 1
ATOM 1113 C CA . PHE A 1 150 ? 7.492 15.852 8.375 1 93.88 150 PHE A CA 1
ATOM 1114 C C . PHE A 1 150 ? 8.258 16.734 9.352 1 93.88 150 PHE A C 1
ATOM 1116 O O . PHE A 1 150 ? 9.445 17 9.156 1 93.88 150 PHE A O 1
ATOM 1123 N N . LEU A 1 151 ? 7.594 17.188 10.328 1 93.19 151 LEU A N 1
ATOM 1124 C CA . LEU A 1 151 ? 8.211 17.891 11.453 1 93.19 151 LEU A CA 1
ATOM 1125 C C . LEU A 1 151 ? 8.117 17.062 12.727 1 93.19 151 LEU A C 1
ATOM 1127 O O . LEU A 1 151 ? 7.027 16.672 13.141 1 93.19 151 LEU A O 1
ATOM 1131 N N . GLU A 1 152 ? 9.234 16.766 13.297 1 89.38 152 GLU A N 1
ATOM 1132 C CA . GLU A 1 152 ? 9.328 15.828 14.414 1 89.38 152 GLU A CA 1
ATOM 1133 C C . GLU A 1 152 ? 10.297 16.344 15.484 1 89.38 152 GLU A C 1
ATOM 1135 O O . GLU A 1 152 ? 11.344 16.891 15.156 1 89.38 152 GLU A O 1
ATOM 1140 N N . GLU A 1 153 ? 9.875 16.156 16.734 1 85.19 153 GLU A N 1
ATOM 1141 C CA . GLU A 1 153 ? 10.688 16.641 17.844 1 85.19 153 GLU A CA 1
ATOM 1142 C C . GLU A 1 153 ? 11.789 15.648 18.188 1 85.19 153 GLU A C 1
ATOM 1144 O O . GLU A 1 153 ? 12.844 16.031 18.703 1 85.19 153 GLU A O 1
ATOM 1149 N N . ASP A 1 154 ? 11.508 14.438 18.016 1 82.12 154 ASP A N 1
ATOM 1150 C CA . ASP A 1 154 ? 12.445 13.383 18.391 1 82.12 154 ASP A CA 1
ATOM 1151 C C . ASP A 1 154 ? 13.555 13.25 17.344 1 82.12 154 ASP A C 1
ATOM 1153 O O . ASP A 1 154 ? 13.312 12.758 16.234 1 82.12 154 ASP A O 1
ATOM 1157 N N . ASP A 1 155 ? 14.703 13.523 17.812 1 81.94 155 ASP A N 1
ATOM 1158 C CA . ASP A 1 155 ? 15.859 13.5 16.906 1 81.94 155 ASP A CA 1
ATOM 1159 C C . ASP A 1 155 ? 16.125 12.078 16.406 1 81.94 155 ASP A C 1
ATOM 1161 O O . ASP A 1 155 ? 16.578 11.891 15.281 1 81.94 155 ASP A O 1
ATOM 1165 N N . ALA A 1 156 ? 15.891 11.211 17.188 1 80.19 156 ALA A N 1
ATOM 1166 C CA . ALA A 1 156 ? 16.156 9.828 16.812 1 80.19 156 ALA A CA 1
ATOM 1167 C C . ALA A 1 156 ? 15.258 9.383 15.664 1 80.19 156 ALA A C 1
ATOM 1169 O O . ALA A 1 156 ? 15.695 8.641 14.781 1 80.19 156 ALA A O 1
ATOM 1170 N N . LEU A 1 157 ? 14.078 9.891 15.742 1 81.38 157 LEU A N 1
ATOM 1171 C CA . LEU A 1 157 ? 13.148 9.547 14.672 1 81.38 157 LEU A CA 1
ATOM 1172 C C . LEU A 1 157 ? 13.531 10.258 13.375 1 81.38 157 LEU A C 1
ATOM 1174 O O . LEU A 1 157 ? 13.414 9.68 12.289 1 81.38 157 LEU A O 1
ATOM 1178 N N . VAL A 1 158 ? 13.938 11.469 13.562 1 84.69 158 VAL A N 1
ATOM 1179 C CA . VAL A 1 158 ? 14.289 12.258 12.383 1 84.69 158 VAL A CA 1
ATOM 1180 C C . VAL A 1 158 ? 15.555 11.688 11.742 1 84.69 158 VAL A C 1
ATOM 1182 O O . VAL A 1 158 ? 15.656 11.625 10.516 1 84.69 158 VAL A O 1
ATOM 1185 N N . SER A 1 159 ? 16.469 11.352 12.633 1 77 159 SER A N 1
ATOM 1186 C CA . SER A 1 159 ? 17.75 10.859 12.148 1 77 159 SER A CA 1
ATOM 1187 C C . SER A 1 159 ? 17.641 9.422 11.648 1 77 159 SER A C 1
ATOM 1189 O O . SER A 1 159 ? 18.484 8.953 10.898 1 77 159 SER A O 1
ATOM 1191 N N . GLY A 1 160 ? 16.609 8.688 12.258 1 66.56 160 GLY A N 1
ATOM 1192 C CA . GLY A 1 160 ? 16.469 7.273 11.945 1 66.56 160 GLY A CA 1
ATOM 1193 C C . GLY A 1 160 ? 15.828 7.02 10.594 1 66.56 160 GLY A C 1
ATOM 1194 O O . GLY A 1 160 ? 15.102 7.871 10.086 1 66.56 160 GLY A O 1
ATOM 1195 N N . ALA A 1 161 ? 16.562 6.301 9.805 1 50.31 161 ALA A N 1
ATOM 1196 C CA . ALA A 1 161 ? 16.375 5.938 8.398 1 50.31 161 ALA A CA 1
ATOM 1197 C C . ALA A 1 161 ? 14.984 5.363 8.156 1 50.31 161 ALA A C 1
ATOM 1199 O O . ALA A 1 161 ? 14.578 4.41 8.828 1 50.31 161 ALA A O 1
ATOM 1200 N N . SER A 1 162 ? 13.938 6.273 8.039 1 52.91 162 SER A N 1
ATOM 1201 C CA . SER A 1 162 ? 12.789 5.641 7.391 1 52.91 162 SER A CA 1
ATOM 1202 C C . SER A 1 162 ? 13.219 4.41 6.594 1 52.91 162 SER A C 1
ATOM 1204 O O . SER A 1 162 ? 14.383 4.289 6.199 1 52.91 162 SER A O 1
ATOM 1206 N N . PRO A 1 163 ? 12.523 3.377 6.652 1 49.75 163 PRO A N 1
ATOM 1207 C CA . PRO A 1 163 ? 12.961 2.324 5.734 1 49.75 163 PRO A CA 1
ATOM 1208 C C . PRO A 1 163 ? 13.617 2.879 4.469 1 49.75 163 PRO A C 1
ATOM 1210 O O . PRO A 1 163 ? 13.203 3.922 3.963 1 49.75 163 PRO A O 1
ATOM 1213 N N . ALA A 1 164 ? 14.938 2.721 4.406 1 45.66 164 ALA A N 1
ATOM 1214 C CA . ALA A 1 164 ? 15.898 3.17 3.404 1 45.66 164 ALA A CA 1
ATOM 1215 C C . ALA A 1 164 ? 15.195 3.662 2.145 1 45.66 164 ALA A C 1
ATOM 1217 O O . ALA A 1 164 ? 15.625 4.629 1.518 1 45.66 164 ALA A O 1
ATOM 1218 N N . SER A 1 165 ? 14.102 2.922 1.811 1 51.88 165 SER A N 1
ATOM 1219 C CA . SER A 1 165 ? 13.594 3.146 0.459 1 51.88 165 SER A CA 1
ATOM 1220 C C . SER A 1 165 ? 12.547 4.254 0.437 1 51.88 165 SER A C 1
ATOM 1222 O O . SER A 1 165 ? 12.195 4.762 -0.629 1 51.88 165 SER A O 1
ATOM 1224 N N . LEU A 1 166 ? 11.992 4.594 1.596 1 61.78 166 LEU A N 1
ATOM 1225 C CA . LEU A 1 166 ? 10.969 5.609 1.387 1 61.78 166 LEU A CA 1
ATOM 1226 C C . LEU A 1 166 ? 11.516 7.004 1.686 1 61.78 166 LEU A C 1
ATOM 1228 O O . LEU A 1 166 ? 11.922 7.285 2.814 1 61.78 166 LEU A O 1
ATOM 1232 N N . ALA A 1 167 ? 12.172 7.59 0.789 1 68.75 167 ALA A N 1
ATOM 1233 C CA . ALA A 1 167 ? 12.719 8.938 0.92 1 68.75 167 ALA A CA 1
ATOM 1234 C C . ALA A 1 167 ? 11.727 9.867 1.618 1 68.75 167 ALA A C 1
ATOM 1236 O O . ALA A 1 167 ? 10.742 10.297 1.017 1 68.75 167 ALA A O 1
ATOM 1237 N N . ILE A 1 168 ? 11.867 9.914 2.93 1 86.38 168 ILE A N 1
ATOM 1238 C CA . ILE A 1 168 ? 11.023 10.773 3.76 1 86.38 168 ILE A CA 1
ATOM 1239 C C . ILE A 1 168 ? 11.75 12.078 4.055 1 86.38 168 ILE A C 1
ATOM 1241 O O . ILE A 1 168 ? 12.914 12.078 4.465 1 86.38 168 ILE A O 1
ATOM 1245 N N . GLU A 1 169 ? 11.18 13.211 3.721 1 92.06 169 GLU A N 1
ATOM 1246 C CA . GLU A 1 169 ? 11.688 14.531 4.09 1 92.06 169 GLU A CA 1
ATOM 1247 C C . GLU A 1 169 ? 11.203 14.938 5.48 1 92.06 169 GLU A C 1
ATOM 1249 O O . GLU A 1 169 ? 10.031 15.281 5.66 1 92.06 169 GLU A O 1
ATOM 1254 N N . ALA A 1 170 ? 12.156 14.852 6.48 1 93 170 ALA A N 1
ATOM 1255 C CA . ALA A 1 170 ? 11.797 15.141 7.867 1 93 170 ALA A CA 1
ATOM 1256 C C . ALA A 1 170 ? 12.781 16.125 8.492 1 93 170 ALA A C 1
ATOM 1258 O O . ALA A 1 170 ? 13.977 16.094 8.188 1 93 170 ALA A O 1
ATOM 1259 N N . TYR A 1 171 ? 12.289 16.984 9.312 1 93.06 171 TYR A N 1
ATOM 1260 C CA . TYR A 1 171 ? 13.094 17.969 10.016 1 93.06 171 TYR A CA 1
ATOM 1261 C C . TYR A 1 171 ? 12.781 17.984 11.508 1 93.06 171 TYR A C 1
ATOM 1263 O O . TYR A 1 171 ? 11.641 17.75 11.906 1 93.06 171 TYR A O 1
ATOM 1271 N N . ARG A 1 172 ? 13.742 18.312 12.234 1 90.94 172 ARG A N 1
ATOM 1272 C CA . ARG A 1 172 ? 13.555 18.422 13.68 1 90.94 172 ARG A CA 1
ATOM 1273 C C . ARG A 1 172 ? 12.93 19.766 14.039 1 90.94 172 ARG A C 1
ATOM 1275 O O . ARG A 1 172 ? 13.305 20.812 13.492 1 90.94 172 ARG A O 1
ATOM 1282 N N . VAL A 1 173 ? 11.969 19.703 14.945 1 89.38 173 VAL A N 1
ATOM 1283 C CA . VAL A 1 173 ? 11.375 20.906 15.5 1 89.38 173 VAL A CA 1
ATOM 1284 C C . VAL A 1 173 ? 11.305 20.797 17.031 1 89.38 173 VAL A C 1
ATOM 1286 O O . VAL A 1 173 ? 11.211 19.688 17.562 1 89.38 173 VAL A O 1
ATOM 1289 N N . ALA A 1 174 ? 11.461 21.938 17.641 1 83.81 174 ALA A N 1
ATOM 1290 C CA . ALA A 1 174 ? 11.375 21.984 19.094 1 83.81 174 ALA A CA 1
ATOM 1291 C C . ALA A 1 174 ? 10.195 22.828 19.547 1 83.81 174 ALA A C 1
ATOM 1293 O O . ALA A 1 174 ? 9.953 23.906 19 1 83.81 174 ALA A O 1
ATOM 1294 N N . TYR A 1 175 ? 9.484 22.234 20.438 1 80.12 175 TYR A N 1
ATOM 1295 C CA . TYR A 1 175 ? 8.359 22.953 21.031 1 80.12 175 TYR A CA 1
ATOM 1296 C C . TYR A 1 175 ? 8.711 23.453 22.422 1 80.12 175 TYR A C 1
ATOM 1298 O O . TYR A 1 175 ? 9.25 22.719 23.234 1 80.12 175 TYR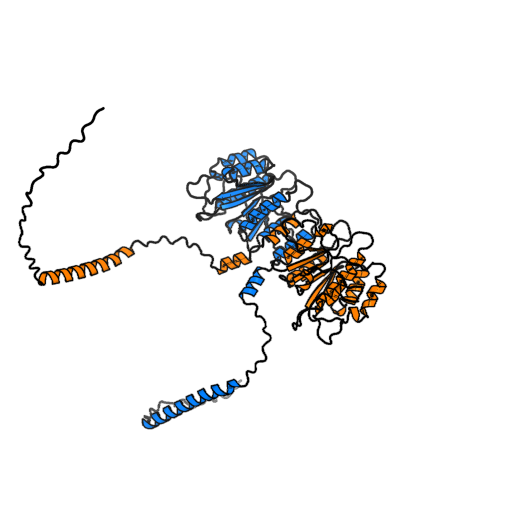 A O 1
ATOM 1306 N N . LEU A 1 176 ? 8.539 24.703 22.641 1 71.88 176 LEU A N 1
ATOM 1307 C CA . LEU A 1 176 ? 9.023 25.312 23.875 1 71.88 176 LEU A CA 1
ATOM 1308 C C . LEU A 1 176 ? 7.906 25.406 24.906 1 71.88 176 LEU A C 1
ATOM 1310 O O . LEU A 1 176 ? 8.172 25.547 26.109 1 71.88 176 LEU A O 1
ATOM 1314 N N . ALA A 1 177 ? 6.711 25.281 24.484 1 71.62 177 ALA A N 1
ATOM 1315 C CA . ALA A 1 177 ? 5.605 25.438 25.422 1 71.62 177 ALA A CA 1
ATOM 1316 C C . ALA A 1 177 ? 5.48 24.203 26.328 1 71.62 177 ALA A C 1
ATOM 1318 O O . ALA A 1 177 ? 5.824 23.094 25.938 1 71.62 177 ALA A O 1
ATOM 1319 N N . SER A 1 178 ? 5.297 24.5 27.641 1 69.44 178 SER A N 1
ATOM 1320 C CA . SER A 1 178 ? 5.082 23.438 28.609 1 69.44 178 SER A CA 1
ATOM 1321 C C . SER A 1 178 ? 3.598 23.156 28.812 1 69.44 178 SER A C 1
ATOM 1323 O O . SER A 1 178 ? 2.77 24.062 28.672 1 69.44 178 SER A O 1
ATOM 1325 N N . ALA A 1 179 ? 3.236 21.875 29.094 1 70.38 179 ALA A N 1
ATOM 1326 C CA . ALA A 1 179 ? 1.857 21.484 29.375 1 70.38 179 ALA A CA 1
ATOM 1327 C C . ALA A 1 179 ? 1.268 22.297 30.516 1 70.38 179 ALA A C 1
ATOM 1329 O O . ALA A 1 179 ? 0.06 22.547 30.547 1 70.38 179 ALA A O 1
ATOM 1330 N N . ALA A 1 180 ? 2.135 22.75 31.391 1 75.5 180 ALA A N 1
ATOM 1331 C CA . ALA A 1 180 ? 1.696 23.516 32.562 1 75.5 180 ALA A CA 1
ATOM 1332 C C . ALA A 1 180 ? 1.153 24.875 32.156 1 75.5 180 ALA A C 1
ATOM 1334 O O . ALA A 1 180 ? 0.38 25.5 32.875 1 75.5 180 ALA A O 1
ATOM 1335 N N . ASP A 1 181 ? 1.461 25.297 31.047 1 82.12 181 ASP A N 1
ATOM 1336 C CA . ASP A 1 181 ? 1.073 26.625 30.562 1 82.12 181 ASP A CA 1
ATOM 1337 C C . ASP A 1 181 ? -0.148 26.547 29.656 1 82.12 181 ASP A C 1
ATOM 1339 O O . ASP A 1 181 ? -0.498 27.531 29 1 82.12 181 ASP A O 1
ATOM 1343 N N . ALA A 1 182 ? -0.83 25.438 29.609 1 87.88 182 ALA A N 1
ATOM 1344 C CA . ALA A 1 182 ? -1.86 25.203 28.609 1 87.88 182 ALA A CA 1
ATOM 1345 C C . ALA A 1 182 ? -2.971 26.25 28.703 1 87.88 182 ALA A C 1
ATOM 1347 O O . ALA A 1 182 ? -3.387 26.812 27.688 1 87.88 182 ALA A O 1
ATOM 1348 N N . ASP A 1 183 ? -3.426 26.5 29.953 1 90.19 183 ASP A N 1
ATOM 1349 C CA . ASP A 1 183 ? -4.523 27.453 30.125 1 90.19 183 ASP A CA 1
ATOM 1350 C C . ASP A 1 183 ? -4.098 28.859 29.703 1 90.19 183 ASP A C 1
ATOM 1352 O O . ASP A 1 183 ? -4.852 29.562 29.031 1 90.19 183 ASP A O 1
ATOM 1356 N N . GLU A 1 184 ? -2.973 29.188 30.156 1 90.81 184 GLU A N 1
ATOM 1357 C CA . GLU A 1 184 ? -2.449 30.5 29.797 1 90.81 184 GLU A CA 1
ATOM 1358 C C . GLU A 1 184 ? -2.268 30.625 28.281 1 90.81 184 GLU A C 1
ATOM 1360 O O . GLU A 1 184 ? -2.568 31.672 27.703 1 90.81 184 GLU A O 1
ATOM 1365 N N . LEU A 1 185 ? -1.814 29.594 27.672 1 92.56 185 LEU A N 1
ATOM 1366 C CA . LEU A 1 185 ? -1.554 29.625 26.234 1 92.56 185 LEU A CA 1
ATOM 1367 C C . LEU A 1 185 ? -2.857 29.609 25.453 1 92.56 185 LEU A C 1
ATOM 1369 O O . LEU A 1 185 ? -2.945 30.203 24.375 1 92.56 185 LEU A O 1
ATOM 1373 N N . LEU A 1 186 ? -3.842 28.953 25.984 1 94.56 186 LEU A N 1
ATOM 1374 C CA . LEU A 1 186 ? -5.145 28.938 25.328 1 94.56 186 LEU A CA 1
ATOM 1375 C C . LEU A 1 186 ? -5.742 30.344 25.266 1 94.56 186 LEU A C 1
ATOM 1377 O O . LEU A 1 186 ? -6.395 30.703 24.281 1 94.56 186 LEU A O 1
ATOM 1381 N N . ALA A 1 187 ? -5.473 31.109 26.266 1 94.5 187 ALA A N 1
ATOM 1382 C CA . ALA A 1 187 ? -6.008 32.469 26.375 1 94.5 187 ALA A CA 1
ATOM 1383 C C . ALA A 1 187 ? -5.422 33.375 25.297 1 94.5 187 ALA A C 1
ATOM 1385 O O . ALA A 1 187 ? -5.969 34.438 25 1 94.5 187 ALA A O 1
ATOM 1386 N N . LEU A 1 188 ? -4.328 32.938 24.703 1 93.06 188 LEU A N 1
ATOM 1387 C CA . LEU A 1 188 ? -3.686 33.719 23.656 1 93.06 188 LEU A CA 1
ATOM 1388 C C . LEU A 1 188 ? -4.562 33.812 22.406 1 93.06 188 LEU A C 1
ATOM 1390 O O . LEU A 1 188 ? -4.285 34.562 21.5 1 93.06 188 LEU A O 1
ATOM 1394 N N . ARG A 1 189 ? -5.613 33.062 22.297 1 94 189 ARG A N 1
ATOM 1395 C CA . ARG A 1 189 ? -6.586 33.125 21.219 1 94 189 ARG A CA 1
ATOM 1396 C C . ARG A 1 189 ? -7.172 34.531 21.078 1 94 189 ARG A C 1
ATOM 1398 O O . ARG A 1 189 ? -7.508 34.969 19.969 1 94 189 ARG A O 1
ATOM 1405 N N . ASP A 1 190 ? -7.203 35.188 22.172 1 92.44 190 ASP A N 1
ATOM 1406 C CA . ASP A 1 190 ? -7.801 36.531 22.188 1 92.44 190 ASP A CA 1
ATOM 1407 C C . ASP A 1 190 ? -6.734 37.594 22.016 1 92.44 190 ASP A C 1
ATOM 1409 O O . ASP A 1 190 ? -7.039 38.812 22.078 1 92.44 190 ASP A O 1
ATOM 1413 N N . SER A 1 191 ? -5.555 37.188 21.844 1 91.75 191 SER A N 1
ATOM 1414 C CA . SER A 1 191 ? -4.465 38.125 21.656 1 91.75 191 SER A CA 1
ATOM 1415 C C . SER A 1 191 ? -4.281 38.469 20.172 1 91.75 191 SER A C 1
ATOM 1417 O O . SER A 1 191 ? -4.176 37.562 19.344 1 91.75 191 SER A O 1
ATOM 1419 N N . GLU A 1 192 ? -4.094 39.688 19.797 1 88.88 192 GLU A N 1
ATOM 1420 C CA . GLU A 1 192 ? -3.883 40.125 18.422 1 88.88 192 GLU A CA 1
ATOM 1421 C C . GLU A 1 192 ? -2.537 39.656 17.891 1 88.88 192 GLU A C 1
ATOM 1423 O O . GLU A 1 192 ? -2.377 39.469 16.688 1 88.88 192 GLU A O 1
ATOM 1428 N N . HIS A 1 193 ? -1.68 39.438 18.812 1 88.88 193 HIS A N 1
ATOM 1429 C CA . HIS A 1 193 ? -0.355 39 18.406 1 88.88 193 HIS A CA 1
ATOM 1430 C C . HIS A 1 193 ? -0.413 37.562 17.844 1 88.88 193 HIS A C 1
ATOM 1432 O O . HIS A 1 193 ? 0.409 37.188 17 1 88.88 193 HIS A O 1
ATOM 1438 N N . CYS A 1 194 ? -1.367 36.812 18.297 1 92.25 194 CYS A N 1
ATOM 1439 C CA . CYS A 1 194 ? -1.44 35.406 17.875 1 92.25 194 CYS A CA 1
ATOM 1440 C C . CYS A 1 194 ? -2.484 35.219 16.781 1 92.25 194 CYS A C 1
ATOM 1442 O O . CYS A 1 194 ? -2.352 34.312 15.938 1 92.25 194 CYS A O 1
ATOM 1444 N N . THR A 1 195 ? -3.506 36 16.75 1 90.62 195 THR A N 1
ATOM 1445 C CA . THR A 1 195 ? -4.594 35.75 15.812 1 90.62 195 THR A CA 1
ATOM 1446 C C . THR A 1 195 ? -4.758 36.906 14.836 1 90.62 195 THR A C 1
ATOM 1448 O O . THR A 1 195 ? -5.629 36.875 13.969 1 90.62 195 THR A O 1
ATOM 1451 N N . GLY A 1 196 ? -4.031 37.906 15.008 1 76.62 196 GLY A N 1
ATOM 1452 C CA . GLY A 1 196 ? -4.191 39.062 14.164 1 76.62 196 GLY A CA 1
ATOM 1453 C C . GLY A 1 196 ? -3.359 39 12.898 1 76.62 196 GLY A C 1
ATOM 1454 O O . GLY A 1 196 ? -3.6 39.781 11.953 1 76.62 196 GLY A O 1
ATOM 1455 N N . ALA A 1 197 ? -2.275 38.125 12.914 1 59.75 197 ALA A N 1
ATOM 1456 C CA . ALA A 1 197 ? -1.322 38.219 11.805 1 59.75 197 ALA A CA 1
ATOM 1457 C C . ALA A 1 197 ? -1.846 37.469 10.578 1 59.75 197 ALA A C 1
ATOM 1459 O O . ALA A 1 197 ? -2.139 36.281 10.633 1 59.75 197 ALA A O 1
ATOM 1460 N N . ALA A 1 198 ? -2.771 38.219 9.758 1 58.75 198 ALA A N 1
ATOM 1461 C CA . ALA A 1 198 ? -3.283 37.719 8.484 1 58.75 198 ALA A CA 1
ATOM 1462 C C . ALA A 1 198 ? -2.273 37.938 7.359 1 58.75 198 ALA A C 1
ATOM 1464 O O . ALA A 1 198 ? -1.837 39.062 7.125 1 58.75 198 ALA A O 1
ATOM 1465 N N . ALA A 1 199 ? -1.272 37.062 7.152 1 63.53 199 ALA A N 1
ATOM 1466 C CA . ALA A 1 199 ? -0.373 37.25 6.016 1 63.53 199 ALA A CA 1
ATOM 1467 C C . ALA A 1 199 ? -0.793 36.375 4.836 1 63.53 199 ALA A C 1
ATOM 1469 O O . ALA A 1 199 ? -1.378 35.312 5.02 1 63.53 199 ALA A O 1
ATOM 1470 N N . THR A 1 200 ? -0.652 37.062 3.744 1 71.5 200 THR A N 1
ATOM 1471 C CA . THR A 1 200 ? -0.976 36.469 2.461 1 71.5 200 THR A CA 1
ATOM 1472 C C . THR A 1 200 ? 0.08 35.438 2.074 1 71.5 200 THR A C 1
ATOM 1474 O O . THR A 1 200 ? -0.123 34.625 1.146 1 71.5 200 THR A O 1
ATOM 1477 N N . GLN A 1 201 ? 1.14 35.438 2.932 1 81.94 201 GLN A N 1
ATOM 1478 C CA . GLN A 1 201 ? 2.154 34.438 2.615 1 81.94 201 GLN A CA 1
ATOM 1479 C C . GLN A 1 201 ? 2.908 34 3.869 1 81.94 201 GLN A C 1
ATOM 1481 O O . GLN A 1 201 ? 3.244 34.812 4.719 1 81.94 201 GLN A O 1
ATOM 1486 N N . LEU A 1 202 ? 3.156 32.75 3.92 1 89.25 202 LEU A N 1
ATOM 1487 C CA . LEU A 1 202 ? 3.883 32.156 5.039 1 89.25 202 LEU A CA 1
ATOM 1488 C C . LEU A 1 202 ? 5.316 32.688 5.094 1 89.25 202 LEU A C 1
ATOM 1490 O O . LEU A 1 202 ? 6.023 32.688 4.082 1 89.25 202 LEU A O 1
ATOM 1494 N N . SER A 1 203 ? 5.738 33.188 6.25 1 89.12 203 SER A N 1
ATOM 1495 C CA . SER A 1 203 ? 7.082 33.75 6.422 1 89.12 203 SER A CA 1
ATOM 1496 C C . SER A 1 203 ? 7.582 33.531 7.848 1 89.12 203 SER A C 1
ATOM 1498 O O . SER A 1 203 ? 6.793 33.312 8.758 1 89.12 203 SER A O 1
ATOM 1500 N N . PRO A 1 204 ? 8.898 33.656 8.023 1 89.38 204 PRO A N 1
ATOM 1501 C CA . PRO A 1 204 ? 9.453 33.5 9.375 1 89.38 204 PRO A CA 1
ATOM 1502 C C . PRO A 1 204 ? 8.875 34.531 10.359 1 89.38 204 PRO A C 1
ATOM 1504 O O . PRO A 1 204 ? 8.906 34.312 11.57 1 89.38 204 PRO A O 1
ATOM 1507 N N . GLY A 1 205 ? 8.391 35.594 9.891 1 87.69 205 GLY A N 1
ATOM 1508 C CA . GLY A 1 205 ? 7.773 36.625 10.734 1 87.69 205 GLY A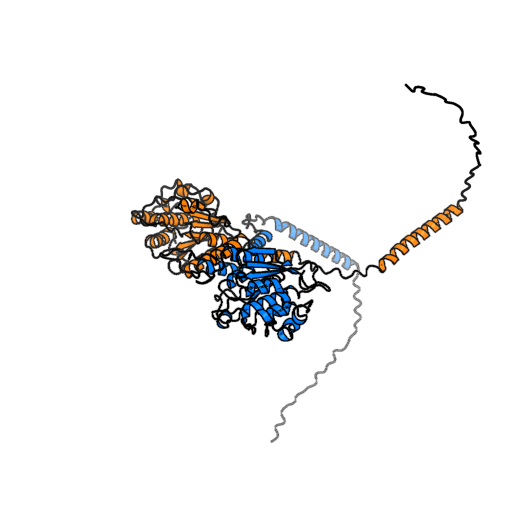 CA 1
ATOM 1509 C C . GLY A 1 205 ? 6.582 36.094 11.516 1 87.69 205 GLY A C 1
ATOM 1510 O O . GLY A 1 205 ? 6.266 36.625 12.586 1 87.69 205 GLY A O 1
ATOM 1511 N N . HIS A 1 206 ? 5.961 35.062 11.055 1 88.62 206 HIS A N 1
ATOM 1512 C CA . HIS A 1 206 ? 4.793 34.469 11.711 1 88.62 206 HIS A CA 1
ATOM 1513 C C . HIS A 1 206 ? 5.195 33.625 12.898 1 88.62 206 HIS A C 1
ATOM 1515 O O . HIS A 1 206 ? 4.359 33.281 13.734 1 88.62 206 HIS A O 1
ATOM 1521 N N . PHE A 1 207 ? 6.492 33.25 12.961 1 91.25 207 PHE A N 1
ATOM 1522 C CA . PHE A 1 207 ? 6.898 32.281 13.961 1 91.25 207 PHE A CA 1
ATOM 1523 C C . PHE A 1 207 ? 8.156 32.719 14.688 1 91.25 207 PHE A C 1
ATOM 1525 O O . PHE A 1 207 ? 8.078 33.281 15.781 1 91.25 207 PHE A O 1
ATOM 1532 N N . ASP A 1 208 ? 9.281 32.812 14.055 1 87.88 208 ASP A N 1
ATOM 1533 C CA . ASP A 1 208 ? 10.562 33.125 14.68 1 87.88 208 ASP A CA 1
ATOM 1534 C C . ASP A 1 208 ? 10.547 34.5 15.305 1 87.88 208 ASP A C 1
ATOM 1536 O O . ASP A 1 208 ? 11.125 34.719 16.375 1 87.88 208 ASP A O 1
ATOM 1540 N N . ARG A 1 209 ? 9.891 35.406 14.695 1 86.69 209 ARG A N 1
ATOM 1541 C CA . ARG A 1 209 ? 9.867 36.781 15.156 1 86.69 209 ARG A CA 1
ATOM 1542 C C . ARG A 1 209 ? 8.516 37.156 15.766 1 86.69 209 ARG A C 1
ATOM 1544 O O . ARG A 1 209 ? 8.234 38.312 16.016 1 86.69 209 ARG A O 1
ATOM 1551 N N . SER A 1 210 ? 7.711 36.219 15.922 1 87.56 210 SER A N 1
ATOM 1552 C CA . SER A 1 210 ? 6.379 36.438 16.469 1 87.56 210 SER A CA 1
ATOM 1553 C C . SER A 1 210 ? 6.422 36.625 17.984 1 87.56 210 SER A C 1
ATOM 1555 O O . SER A 1 210 ? 7.125 35.875 18.672 1 87.56 210 SER A O 1
ATOM 1557 N N . PRO A 1 211 ? 5.738 37.594 18.453 1 88.62 211 PRO A N 1
ATOM 1558 C CA . PRO A 1 211 ? 5.652 37.719 19.906 1 88.62 211 PRO A CA 1
ATOM 1559 C C . PRO A 1 211 ? 4.742 36.656 20.547 1 88.62 211 PRO A C 1
ATOM 1561 O O . PRO A 1 211 ? 4.676 36.562 21.766 1 88.62 211 PRO A O 1
ATOM 1564 N N . CYS A 1 212 ? 4.012 35.906 19.75 1 90.19 212 CYS A N 1
ATOM 1565 C CA . CYS A 1 212 ? 3.104 34.906 20.281 1 90.19 212 CYS A CA 1
ATOM 1566 C C . CYS A 1 212 ? 3.877 33.719 20.891 1 90.19 212 CYS A C 1
ATOM 1568 O O . CYS A 1 212 ? 4.668 33.094 20.203 1 90.19 212 CYS A O 1
ATOM 1570 N N . LYS A 1 213 ? 3.609 33.344 22.125 1 88.44 213 LYS A N 1
ATOM 1571 C CA . LYS A 1 213 ? 4.324 32.312 22.859 1 88.44 213 LYS A CA 1
ATOM 1572 C C . LYS A 1 213 ? 4.059 30.938 22.25 1 88.44 213 LYS A C 1
ATOM 1574 O O . LYS A 1 213 ? 4.793 29.984 22.516 1 88.44 213 LYS A O 1
ATOM 1579 N N . LEU A 1 214 ? 2.986 30.812 21.453 1 90.31 214 LEU A N 1
ATOM 1580 C CA . LEU A 1 214 ? 2.652 29.531 20.828 1 90.31 214 LEU A CA 1
ATOM 1581 C C . LEU A 1 214 ? 3.465 29.328 19.562 1 90.31 214 LEU A C 1
ATOM 1583 O O . LEU A 1 214 ? 3.508 28.219 19.016 1 90.31 214 LEU A O 1
ATOM 1587 N N . ALA A 1 215 ? 4.062 30.391 19.094 1 89.69 215 ALA A N 1
ATOM 1588 C CA . ALA A 1 215 ? 4.812 30.312 17.844 1 89.69 215 ALA A CA 1
ATOM 1589 C C . ALA A 1 215 ? 6.023 29.406 17.984 1 89.69 215 ALA A C 1
ATOM 1591 O O . ALA A 1 215 ? 6.871 29.609 18.859 1 89.69 215 ALA A O 1
ATOM 1592 N N . VAL A 1 216 ? 6.078 28.375 17.094 1 89.94 216 VAL A N 1
ATOM 1593 C CA . VAL A 1 216 ? 7.199 27.453 17.094 1 89.94 216 VAL A CA 1
ATOM 1594 C C . VAL A 1 216 ? 8.406 28.094 16.422 1 89.94 216 VAL A C 1
ATOM 1596 O O . VAL A 1 216 ? 8.289 28.672 15.336 1 89.94 216 VAL A O 1
ATOM 1599 N N . ARG A 1 217 ? 9.5 28 17.156 1 88.06 217 ARG A N 1
ATOM 1600 C CA . ARG A 1 217 ? 10.719 28.609 16.641 1 88.06 217 ARG A CA 1
ATOM 1601 C C . ARG A 1 217 ? 11.57 27.578 15.898 1 88.06 217 ARG A C 1
ATOM 1603 O O . ARG A 1 217 ? 11.461 26.375 16.141 1 88.06 217 ARG A O 1
ATOM 1610 N N . GLY A 1 218 ? 12.344 28.078 14.953 1 90 218 GLY A N 1
ATOM 1611 C CA . GLY A 1 218 ? 13.328 27.25 14.273 1 90 218 GLY A CA 1
ATOM 1612 C C . GLY A 1 218 ? 12.703 26.312 13.25 1 90 218 GLY A C 1
ATOM 1613 O O . GLY A 1 218 ? 13.188 25.203 13.055 1 90 218 GLY A O 1
ATOM 1614 N N . LEU A 1 219 ? 11.586 26.703 12.68 1 94.56 219 LEU A N 1
ATOM 1615 C CA . LEU A 1 219 ? 11.008 25.922 11.586 1 94.56 219 LEU A CA 1
ATOM 1616 C C . LEU A 1 219 ? 11.953 25.906 10.391 1 94.56 219 LEU A C 1
ATOM 1618 O O . LEU A 1 219 ? 12.602 26.906 10.078 1 94.56 219 LEU A O 1
ATOM 1622 N N . PRO A 1 220 ? 12.086 24.734 9.766 1 95.19 220 PRO A N 1
ATOM 1623 C CA . PRO A 1 220 ? 13.016 24.609 8.633 1 95.19 220 PRO A CA 1
ATOM 1624 C C . PRO A 1 220 ? 12.578 25.438 7.43 1 95.19 220 PRO A C 1
ATOM 1626 O O . PRO A 1 220 ? 11.398 25.781 7.293 1 95.19 220 PRO A O 1
ATOM 1629 N N . ALA A 1 221 ? 13.516 25.75 6.469 1 95.38 221 ALA A N 1
ATOM 1630 C CA . ALA A 1 221 ? 13.227 26.5 5.25 1 95.38 221 ALA A CA 1
ATOM 1631 C C . ALA A 1 221 ? 12.125 25.812 4.438 1 95.38 221 ALA A C 1
ATOM 1633 O O . ALA A 1 221 ? 11.289 26.5 3.824 1 95.38 221 ALA A O 1
ATOM 1634 N N . ALA A 1 222 ? 12.117 24.547 4.473 1 95.75 222 ALA A N 1
ATOM 1635 C CA . ALA A 1 222 ? 11.141 23.75 3.719 1 95.75 222 ALA A CA 1
ATOM 1636 C C . ALA A 1 222 ? 9.719 24.125 4.109 1 95.75 222 ALA A C 1
ATOM 1638 O O . ALA A 1 222 ? 8.812 24.094 3.275 1 95.75 222 ALA A O 1
ATOM 1639 N N . PHE A 1 223 ? 9.547 24.5 5.297 1 96.56 223 PHE A N 1
ATOM 1640 C CA . PHE A 1 223 ? 8.242 24.891 5.812 1 96.56 223 PHE A CA 1
ATOM 1641 C C . PHE A 1 223 ? 7.73 26.141 5.121 1 96.56 223 PHE A C 1
ATOM 1643 O O . PHE A 1 223 ? 6.527 26.281 4.875 1 96.56 223 PHE A O 1
ATOM 1650 N N . TYR A 1 224 ? 8.57 26.953 4.75 1 94.31 224 TYR A N 1
ATOM 1651 C CA . TYR A 1 224 ? 8.188 28.25 4.211 1 94.31 224 TYR A CA 1
ATOM 1652 C C . TYR A 1 224 ? 8.125 28.203 2.688 1 94.31 224 TYR A C 1
ATOM 1654 O O . TYR A 1 224 ? 7.621 29.141 2.059 1 94.31 224 TYR A O 1
ATOM 1662 N N . GLU A 1 225 ? 8.555 27.141 2.113 1 93.19 225 GLU A N 1
ATOM 1663 C CA . GLU A 1 225 ? 8.672 27.047 0.662 1 93.19 225 GLU A CA 1
ATOM 1664 C C . GLU A 1 225 ? 7.367 26.578 0.027 1 93.19 225 GLU A C 1
ATOM 1666 O O . GLU A 1 225 ? 7.223 26.609 -1.197 1 93.19 225 GLU A O 1
ATOM 1671 N N . ALA A 1 226 ? 6.441 26.234 0.857 1 92.88 226 ALA A N 1
ATOM 1672 C CA . ALA A 1 226 ? 5.227 25.656 0.289 1 92.88 226 ALA A CA 1
ATOM 1673 C C . ALA A 1 226 ? 3.98 26.25 0.935 1 92.88 226 ALA A C 1
ATOM 1675 O O . ALA A 1 226 ? 4.016 26.672 2.096 1 92.88 226 ALA A O 1
ATOM 1676 N N . GLU A 1 227 ? 2.895 26.297 0.087 1 92.88 227 GLU A N 1
ATOM 1677 C CA . GLU A 1 227 ? 1.544 26.453 0.622 1 92.88 227 GLU A CA 1
ATOM 1678 C C . GLU A 1 227 ? 0.896 25.094 0.879 1 92.88 227 GLU A C 1
ATOM 1680 O O . GLU A 1 227 ? 0.709 24.312 -0.048 1 92.88 227 GLU A O 1
ATOM 1685 N N . TRP A 1 228 ? 0.608 24.859 2.047 1 95.88 228 TRP A N 1
ATOM 1686 C CA . TRP A 1 228 ? 0.207 23.516 2.439 1 95.88 228 TRP A CA 1
ATOM 1687 C C . TRP A 1 228 ? -1.271 23.281 2.152 1 95.88 228 TRP A C 1
ATOM 1689 O O . TRP A 1 228 ? -2.127 24.047 2.611 1 95.88 228 TRP A O 1
ATOM 1699 N N . ASP A 1 229 ? -1.569 22.219 1.437 1 96.06 229 ASP A N 1
ATOM 1700 C CA . ASP A 1 229 ? -2.938 21.859 1.071 1 96.06 229 ASP A CA 1
ATOM 1701 C C . ASP A 1 229 ? -3.6 21.031 2.168 1 96.06 229 ASP A C 1
ATOM 1703 O O . ASP A 1 229 ? -4.801 21.172 2.416 1 96.06 229 ASP A O 1
ATOM 1707 N N . VAL A 1 230 ? -2.803 20.172 2.738 1 97.88 230 VAL A N 1
ATOM 1708 C CA . VAL A 1 230 ? -3.242 19.312 3.836 1 97.88 230 VAL A CA 1
ATOM 1709 C C . VAL A 1 230 ? -2.207 19.344 4.957 1 97.88 230 VAL A C 1
ATOM 1711 O O . VAL A 1 230 ? -1.003 19.281 4.699 1 97.88 230 VAL A O 1
ATOM 1714 N N . ILE A 1 231 ? -2.678 19.469 6.145 1 98 231 ILE A N 1
ATOM 1715 C CA . ILE A 1 231 ? -1.826 19.422 7.328 1 98 231 ILE A CA 1
ATOM 1716 C C . ILE A 1 231 ? -2.35 18.359 8.297 1 98 231 ILE A C 1
ATOM 1718 O O . ILE A 1 231 ? -3.521 18.375 8.68 1 98 231 ILE A O 1
ATOM 1722 N N . VAL A 1 232 ? -1.514 17.422 8.641 1 97 232 VAL A N 1
ATOM 1723 C CA . VAL A 1 232 ? -1.859 16.375 9.609 1 97 232 VAL A CA 1
ATOM 1724 C C . VAL A 1 232 ? -1.101 16.609 10.914 1 97 232 VAL A C 1
ATOM 1726 O O . VAL A 1 232 ? 0.132 16.656 10.922 1 97 232 VAL A O 1
ATOM 1729 N N . VAL A 1 233 ? -1.85 16.75 11.922 1 94.69 233 VAL A N 1
ATOM 1730 C CA . VAL A 1 233 ? -1.249 16.938 13.242 1 94.69 233 VAL A CA 1
ATOM 1731 C C . VAL A 1 233 ? -1.341 15.641 14.039 1 94.69 233 VAL A C 1
ATOM 1733 O O . VAL A 1 233 ? -2.398 15.312 14.578 1 94.69 233 VAL A O 1
ATOM 1736 N N . ASP A 1 234 ? -0.361 14.836 14.047 1 83.12 234 ASP A N 1
ATOM 1737 C CA . ASP A 1 234 ? -0.254 13.547 14.727 1 83.12 234 ASP A CA 1
ATOM 1738 C C . ASP A 1 234 ? 0.955 13.516 15.656 1 83.12 234 ASP A C 1
ATOM 1740 O O . ASP A 1 234 ? 1.654 12.5 15.742 1 83.12 234 ASP A O 1
ATOM 1744 N N . ALA A 1 235 ? 1.266 14.5 16.234 1 63.12 235 ALA A N 1
ATOM 1745 C CA . ALA A 1 235 ? 2.473 14.602 17.062 1 63.12 235 ALA A CA 1
ATOM 1746 C C . ALA A 1 235 ? 2.34 13.789 18.344 1 63.12 235 ALA A C 1
ATOM 1748 O O . ALA A 1 235 ? 1.281 13.781 18.969 1 63.12 235 ALA A O 1
ATOM 1749 N N . HIS A 1 236 ? 3.043 12.414 18.406 1 57.88 236 HIS A N 1
ATOM 1750 C CA . HIS A 1 236 ? 3.057 11.68 19.672 1 57.88 236 HIS A CA 1
ATOM 1751 C C . HIS A 1 236 ? 4.266 12.062 20.516 1 57.88 236 HIS A C 1
ATOM 1753 O O . HIS A 1 236 ? 5.391 12.102 20.016 1 57.88 236 HIS A O 1
ATOM 1759 N N . ALA A 1 237 ? 4.172 12.875 21.516 1 50.12 237 ALA A N 1
ATOM 1760 C CA . ALA A 1 237 ? 5.312 13.07 22.406 1 50.12 237 ALA A CA 1
ATOM 1761 C C . ALA A 1 237 ? 5.449 11.914 23.391 1 50.12 237 ALA A C 1
ATOM 1763 O O . ALA A 1 237 ? 4.445 11.32 23.797 1 50.12 237 ALA A O 1
ATOM 1764 N N . PRO A 1 238 ? 6.559 11.102 23.5 1 44.75 238 PRO A N 1
ATOM 1765 C CA . PRO A 1 238 ? 6.777 10.156 24.594 1 44.75 238 PRO A CA 1
ATOM 1766 C C . PRO A 1 238 ? 6.262 10.688 25.938 1 44.75 238 PRO A C 1
ATOM 1768 O O . PRO A 1 238 ? 6.105 11.898 26.109 1 44.75 238 PRO A O 1
ATOM 1771 N N . PRO A 1 239 ? 6.094 9.602 26.969 1 44.66 239 PRO A N 1
ATOM 1772 C CA . PRO A 1 239 ? 5.863 10.039 28.344 1 44.66 239 PRO A CA 1
ATOM 1773 C C . PRO A 1 239 ? 6.969 10.961 28.859 1 44.66 239 PRO A C 1
ATOM 1775 O O . PRO A 1 239 ? 8.133 10.781 28.5 1 44.66 239 PRO A O 1
ATOM 1778 N N . PRO A 1 240 ? 6.703 12.031 30.25 1 48.09 240 PRO A N 1
ATOM 1779 C CA . PRO A 1 240 ? 5.691 12.992 30.703 1 48.09 240 PRO A CA 1
ATOM 1780 C C . PRO A 1 240 ? 4.949 13.656 29.547 1 48.09 240 PRO A C 1
ATOM 1782 O O . PRO A 1 240 ? 5.5 13.805 28.453 1 48.09 240 PRO A O 1
ATOM 1785 N N . PRO A 1 241 ? 3.547 13.594 29.375 1 48.47 241 PRO A N 1
ATOM 1786 C CA . PRO A 1 241 ? 2.602 13.914 28.297 1 48.47 241 PRO A CA 1
ATOM 1787 C C . PRO A 1 241 ? 3.012 15.148 27.5 1 48.47 241 PRO A C 1
ATOM 1789 O O . PRO A 1 241 ? 3.197 16.219 28.062 1 48.47 241 PRO A O 1
ATOM 1792 N N . THR A 1 242 ? 3.812 15.086 26.531 1 49.81 242 THR A N 1
ATOM 1793 C CA . THR A 1 242 ? 4.301 16.062 25.562 1 49.81 242 THR A CA 1
ATOM 1794 C C . THR A 1 242 ? 3.15 16.906 25.016 1 49.81 242 THR A C 1
ATOM 1796 O O . THR A 1 242 ? 2.566 16.578 23.984 1 49.81 242 THR A O 1
ATOM 1799 N N . THR A 1 243 ? 2.234 17.203 25.766 1 56.84 243 THR A N 1
ATOM 1800 C CA . THR A 1 243 ? 1.155 18.156 25.516 1 56.84 243 THR A CA 1
ATOM 1801 C C . THR A 1 243 ? 1.69 19.406 24.828 1 56.84 243 THR A C 1
ATOM 1803 O O . THR A 1 243 ? 1.02 20 23.984 1 56.84 243 THR A O 1
ATOM 1806 N N . THR A 1 244 ? 3.057 19.578 25.047 1 63.56 244 THR A N 1
ATOM 1807 C CA . THR A 1 244 ? 3.609 20.828 24.562 1 63.56 244 THR A CA 1
ATOM 1808 C C . THR A 1 244 ? 3.715 20.812 23.031 1 63.56 244 THR A C 1
ATOM 1810 O O . THR A 1 244 ? 3.434 21.828 22.375 1 63.56 244 THR A O 1
ATOM 1813 N N . ALA A 1 245 ? 3.912 19.688 22.516 1 78.69 245 ALA A N 1
ATOM 1814 C CA . ALA A 1 245 ? 4.141 19.594 21.062 1 78.69 245 ALA A CA 1
ATOM 1815 C C . ALA A 1 245 ? 2.844 19.812 20.297 1 78.69 245 ALA A C 1
ATOM 1817 O O . ALA A 1 245 ? 2.826 20.516 19.281 1 78.69 245 ALA A O 1
ATOM 1818 N N . MET A 1 246 ? 1.819 19.406 20.984 1 85.38 246 MET A N 1
ATOM 1819 C CA . MET A 1 246 ? 0.55 19.469 20.266 1 85.38 246 MET A CA 1
ATOM 1820 C C . MET A 1 246 ? 0.037 20.906 20.188 1 85.38 246 MET A C 1
ATOM 1822 O O . MET A 1 246 ? -0.517 21.312 19.172 1 85.38 246 MET A O 1
ATOM 1826 N N . MET A 1 247 ? 0.29 21.688 21.219 1 90.31 247 MET A N 1
ATOM 1827 C CA . MET A 1 247 ? -0.168 23.062 21.234 1 90.31 247 MET A CA 1
ATOM 1828 C C . MET A 1 247 ? 0.512 23.875 20.125 1 90.31 247 MET A C 1
ATOM 1830 O O . MET A 1 247 ? -0.156 24.547 19.344 1 90.31 247 MET A O 1
ATOM 1834 N N . GLY A 1 248 ? 1.811 23.75 20.109 1 90.69 248 GLY A N 1
ATOM 1835 C CA . GLY A 1 248 ? 2.564 24.438 19.078 1 90.69 248 GLY A CA 1
ATOM 1836 C C . GLY A 1 248 ? 2.221 23.969 17.672 1 90.69 248 GLY A C 1
ATOM 1837 O O . GLY A 1 248 ? 2.121 24.766 16.75 1 90.69 248 GLY A O 1
ATOM 1838 N N . ALA A 1 249 ? 2.074 22.672 17.5 1 93.56 249 ALA A N 1
ATOM 1839 C CA . ALA A 1 249 ? 1.748 22.109 16.203 1 93.56 249 ALA A CA 1
ATOM 1840 C C . ALA A 1 249 ? 0.388 22.594 15.711 1 93.56 249 ALA A C 1
ATOM 1842 O O . ALA A 1 249 ? 0.24 22.969 14.547 1 93.56 249 ALA A O 1
ATOM 1843 N N . ILE A 1 250 ? -0.587 22.562 16.562 1 94.38 250 ILE A N 1
ATOM 1844 C CA . ILE A 1 250 ? -1.931 23 16.203 1 94.38 250 ILE A CA 1
ATOM 1845 C C . ILE A 1 250 ? -1.909 24.469 15.82 1 94.38 250 ILE A C 1
ATOM 1847 O O . ILE A 1 250 ? -2.48 24.875 14.805 1 94.38 250 ILE A O 1
ATOM 1851 N N . TYR A 1 251 ? -1.276 25.281 16.609 1 93.62 251 TYR A N 1
ATOM 1852 C CA . TYR A 1 251 ? -1.181 26.719 16.312 1 93.62 251 TYR A CA 1
ATOM 1853 C C . TYR A 1 251 ? -0.47 26.953 14.984 1 93.62 251 TYR A C 1
ATOM 1855 O O . TYR A 1 251 ? -0.919 27.75 14.164 1 93.62 251 TYR A O 1
ATOM 1863 N N . THR A 1 252 ? 0.646 26.281 14.82 1 94.44 252 THR A N 1
ATOM 1864 C CA . THR A 1 252 ? 1.402 26.422 13.586 1 94.44 252 THR A CA 1
ATOM 1865 C C . THR A 1 252 ? 0.542 26.047 12.383 1 94.44 252 THR A C 1
ATOM 1867 O O . THR A 1 252 ? 0.562 26.734 11.359 1 94.44 252 THR A O 1
ATOM 1870 N N . ALA A 1 253 ? -0.19 24.969 12.5 1 96 253 ALA A N 1
ATOM 1871 C CA . ALA A 1 253 ? -1.099 24.547 11.43 1 96 253 ALA A CA 1
ATOM 1872 C C . ALA A 1 253 ? -2.137 25.641 11.148 1 96 253 ALA A C 1
ATOM 1874 O O . ALA A 1 253 ? -2.449 25.906 9.984 1 96 253 ALA A O 1
ATOM 1875 N N . ALA A 1 254 ? -2.652 26.219 12.18 1 95.5 254 ALA A N 1
ATOM 1876 C CA . ALA A 1 254 ? -3.674 27.266 12.039 1 95.5 254 ALA A CA 1
ATOM 1877 C C . ALA A 1 254 ? -3.141 28.453 11.258 1 95.5 254 ALA A C 1
ATOM 1879 O O . ALA A 1 254 ? -3.818 28.969 10.359 1 95.5 254 ALA A O 1
ATOM 1880 N N . VAL A 1 255 ? -1.968 28.859 11.602 1 94 255 VAL A N 1
ATOM 1881 C CA . VAL A 1 255 ? -1.358 30.016 10.945 1 94 255 VAL A CA 1
ATOM 1882 C C . VAL A 1 255 ? -1.007 29.656 9.5 1 94 255 VAL A C 1
ATOM 1884 O O . VAL A 1 255 ? -1.318 30.422 8.578 1 94 255 VAL A O 1
ATOM 1887 N N . ALA A 1 256 ? -0.422 28.5 9.312 1 94.75 256 ALA A N 1
ATOM 1888 C CA . ALA A 1 256 ? 0.005 28.078 7.984 1 94.75 256 ALA A CA 1
ATOM 1889 C C . ALA A 1 256 ? -1.189 27.922 7.047 1 94.75 256 ALA A C 1
ATOM 1891 O O . ALA A 1 256 ? -1.105 28.25 5.863 1 94.75 256 ALA A O 1
ATOM 1892 N N . ALA A 1 257 ? -2.273 27.375 7.531 1 94.75 257 ALA A N 1
ATOM 1893 C CA . ALA A 1 257 ? -3.467 27.172 6.715 1 94.75 257 ALA A CA 1
ATOM 1894 C C . ALA A 1 257 ? -4.031 28.5 6.211 1 94.75 257 ALA A C 1
ATOM 1896 O O . ALA A 1 257 ? -4.602 28.562 5.121 1 94.75 257 ALA A O 1
ATOM 1897 N N . ARG A 1 258 ? -3.869 29.531 6.934 1 91.81 258 ARG A N 1
ATOM 1898 C CA . ARG A 1 258 ? -4.438 30.828 6.59 1 91.81 258 ARG A CA 1
ATOM 1899 C C . ARG A 1 258 ? -3.477 31.641 5.727 1 91.81 258 ARG A C 1
ATOM 1901 O O . ARG A 1 258 ? -3.906 32.469 4.926 1 91.81 258 ARG A O 1
ATOM 1908 N N . ALA A 1 259 ? -2.191 31.406 5.988 1 88.69 259 ALA A N 1
ATOM 1909 C CA . ALA A 1 259 ? -1.169 32.219 5.336 1 88.69 259 ALA A CA 1
ATOM 1910 C C . ALA A 1 259 ? -0.885 31.703 3.924 1 88.69 259 ALA A C 1
ATOM 1912 O O . ALA A 1 259 ? 0.229 31.266 3.629 1 88.69 259 ALA A O 1
ATOM 1913 N N . ARG A 1 260 ? -1.806 31.688 3.146 1 87.69 260 ARG A N 1
ATOM 1914 C CA . ARG A 1 260 ? -1.694 31.312 1.742 1 87.69 260 ARG A CA 1
ATOM 1915 C C . ARG A 1 260 ? -1.995 32.5 0.832 1 87.69 260 ARG A C 1
ATOM 1917 O O . ARG A 1 260 ? -2.703 33.438 1.227 1 87.69 260 ARG A O 1
ATOM 1924 N N . ARG A 1 261 ? -1.403 32.438 -0.366 1 77.38 261 ARG A N 1
ATOM 1925 C CA . ARG A 1 261 ? -1.694 33.5 -1.346 1 77.38 261 ARG A CA 1
ATOM 1926 C C . ARG A 1 261 ? -3.178 33.5 -1.703 1 77.38 261 ARG A C 1
ATOM 1928 O O . ARG A 1 261 ? -3.816 32.469 -1.769 1 77.38 261 ARG A O 1
ATOM 1935 N N . PRO A 1 262 ? -3.674 34.75 -1.766 1 65.44 262 PRO A N 1
ATOM 1936 C CA . PRO A 1 262 ? -5.109 34.906 -2.025 1 65.44 262 PRO A CA 1
ATOM 1937 C C . PRO A 1 262 ? -5.547 34.25 -3.328 1 65.44 262 PRO A C 1
ATOM 1939 O O . PRO A 1 262 ? -4.941 34.469 -4.375 1 65.44 262 PRO A O 1
ATOM 1942 N N . ALA A 1 263 ? -5.781 33.031 -3.318 1 62.19 263 ALA A N 1
ATOM 1943 C CA . ALA A 1 263 ? -6.5 32.469 -4.453 1 62.19 263 ALA A CA 1
ATOM 1944 C C . ALA A 1 263 ? -7.941 32.125 -4.078 1 62.19 263 ALA A C 1
ATOM 1946 O O . ALA A 1 263 ? -8.234 31.844 -2.916 1 62.19 263 ALA A O 1
ATOM 1947 N N . ALA A 1 264 ? -9 32.75 -4.719 1 55.03 264 ALA A N 1
ATOM 1948 C CA . ALA A 1 264 ? -10.43 32.844 -4.449 1 55.03 264 ALA A CA 1
ATOM 1949 C C . ALA A 1 264 ? -10.938 31.625 -3.705 1 55.03 264 ALA A C 1
ATOM 1951 O O . ALA A 1 264 ? -11.812 31.719 -2.838 1 55.03 264 ALA A O 1
ATOM 1952 N N . GLU A 1 265 ? -10.508 30.531 -3.834 1 62.5 265 GLU A N 1
ATOM 1953 C CA . GLU A 1 265 ? -11.266 29.438 -3.24 1 62.5 265 GLU A CA 1
ATOM 1954 C C . GLU A 1 265 ? -10.344 28.297 -2.818 1 62.5 265 GLU A C 1
ATOM 1956 O O . GLU A 1 265 ? -10.633 27.125 -3.09 1 62.5 265 GLU A O 1
ATOM 1961 N N . THR A 1 266 ? -9.367 28.875 -1.879 1 82.81 266 THR A N 1
ATOM 1962 C CA . THR A 1 266 ? -8.531 27.734 -1.533 1 82.81 266 THR A CA 1
ATOM 1963 C C . THR A 1 266 ? -8.625 27.422 -0.042 1 82.81 266 THR A C 1
ATOM 1965 O O . THR A 1 266 ? -8.719 28.328 0.782 1 82.81 266 THR A O 1
ATOM 1968 N N . GLU A 1 267 ? -8.992 26.25 0.322 1 92.94 267 GLU A N 1
ATOM 1969 C CA . GLU A 1 267 ? -9.023 25.766 1.699 1 92.94 267 GLU A CA 1
ATOM 1970 C C . GLU A 1 267 ? -7.898 24.766 1.96 1 92.94 267 GLU A C 1
ATOM 1972 O O . GLU A 1 267 ? -7.414 24.109 1.034 1 92.94 267 GLU A O 1
ATOM 1977 N N . THR A 1 268 ? -7.453 24.828 3.172 1 95.75 268 THR A N 1
ATOM 1978 C CA . THR A 1 268 ? -6.508 23.828 3.656 1 95.75 268 THR A CA 1
ATOM 1979 C C . THR A 1 268 ? -7.203 22.844 4.586 1 95.75 268 THR A C 1
ATOM 1981 O O . THR A 1 268 ? -7.922 23.234 5.5 1 95.75 268 THR A O 1
ATOM 1984 N N . ASP A 1 269 ? -7.078 21.578 4.336 1 97.69 269 ASP A N 1
ATOM 1985 C CA . ASP A 1 269 ? -7.555 20.562 5.266 1 97.69 269 ASP A CA 1
ATOM 1986 C C . ASP A 1 269 ? -6.555 20.344 6.398 1 97.69 269 ASP A C 1
ATOM 1988 O O . ASP A 1 269 ? -5.387 20.031 6.152 1 97.69 269 ASP A O 1
ATOM 1992 N N . VAL A 1 270 ? -7.035 20.531 7.602 1 98.19 270 VAL A N 1
ATOM 1993 C CA . VAL A 1 270 ? -6.215 20.234 8.773 1 98.19 270 VAL A CA 1
ATOM 1994 C C . VAL A 1 270 ? -6.844 19.109 9.578 1 98.19 270 VAL A C 1
ATOM 1996 O O . VAL A 1 270 ? -8.008 19.172 9.961 1 98.19 270 VAL A O 1
ATOM 1999 N N . VAL A 1 271 ? -6.086 18.047 9.797 1 97.81 271 VAL A N 1
ATOM 2000 C CA . VAL A 1 271 ? -6.547 16.891 10.547 1 97.81 271 VAL A CA 1
ATOM 2001 C C . VAL A 1 271 ? -5.809 16.812 11.883 1 97.81 271 VAL A C 1
ATOM 2003 O O . VAL A 1 271 ? -4.578 16.875 11.922 1 97.81 271 VAL A O 1
ATOM 2006 N N . VAL A 1 272 ? -6.547 16.719 12.953 1 95.69 272 VAL A N 1
ATOM 2007 C CA . VAL A 1 272 ? -5.965 16.625 14.289 1 95.69 272 VAL A CA 1
ATOM 2008 C C . VAL A 1 272 ? -6.387 15.32 14.945 1 95.69 272 VAL A C 1
ATOM 2010 O O . VAL A 1 272 ? -7.574 14.992 14.984 1 95.69 272 VAL A O 1
ATOM 2013 N N . HIS A 1 273 ? -5.434 14.648 15.422 1 90.88 273 HIS A N 1
ATOM 2014 C CA . HIS A 1 273 ? -5.695 13.391 16.109 1 90.88 273 HIS A CA 1
ATOM 2015 C C . HIS A 1 273 ? -5.691 13.57 17.625 1 90.88 273 HIS A C 1
ATOM 2017 O O . HIS A 1 273 ? -5.254 14.602 18.125 1 90.88 273 HIS A O 1
ATOM 2023 N N . ASP A 1 274 ? -6.352 12.594 18.391 1 88.31 274 ASP A N 1
ATOM 2024 C CA . ASP A 1 274 ? -6.371 12.5 19.844 1 88.31 274 ASP A CA 1
ATOM 2025 C C . ASP A 1 274 ? -7.152 13.656 20.469 1 88.31 274 ASP A C 1
ATOM 2027 O O . ASP A 1 274 ? -6.738 14.219 21.484 1 88.31 274 ASP A O 1
ATOM 2031 N N . VAL A 1 275 ? -8.266 13.984 19.844 1 91.19 275 VAL A N 1
ATOM 2032 C CA . VAL A 1 275 ? -9.039 15.125 20.328 1 91.19 275 VAL A CA 1
ATOM 2033 C C . VAL A 1 275 ? -9.828 14.727 21.562 1 91.19 275 VAL A C 1
ATOM 2035 O O . VAL A 1 275 ? -10.523 15.555 22.156 1 91.19 275 VAL A O 1
ATOM 2038 N N . ASP A 1 276 ? -9.734 13.516 21.938 1 89 276 ASP A N 1
ATOM 2039 C CA . ASP A 1 276 ? -10.266 13.117 23.234 1 89 276 ASP A CA 1
ATOM 2040 C C . ASP A 1 276 ? -9.414 13.688 24.375 1 89 276 ASP A C 1
ATOM 2042 O O . ASP A 1 276 ? -9.875 13.766 25.516 1 89 276 ASP A O 1
ATOM 2046 N N . LYS A 1 277 ? -8.219 14.023 24.062 1 87.5 277 LYS A N 1
ATOM 2047 C CA . LYS A 1 277 ? -7.355 14.68 25.031 1 87.5 277 LYS A CA 1
ATOM 2048 C C . LYS A 1 277 ? -7.688 16.172 25.156 1 87.5 277 LYS A C 1
ATOM 2050 O O . LYS A 1 277 ? -7.918 16.828 24.141 1 87.5 277 LYS A O 1
ATOM 2055 N N . PRO A 1 278 ? -7.605 16.688 26.297 1 88.19 278 PRO A N 1
ATOM 2056 C CA . PRO A 1 278 ? -8.086 18.047 26.531 1 88.19 278 PRO A CA 1
ATOM 2057 C C . PRO A 1 278 ? -7.301 19.109 25.734 1 88.19 278 PRO A C 1
ATOM 2059 O O . PRO A 1 278 ? -7.887 20.047 25.219 1 88.19 278 PRO A O 1
ATOM 2062 N N . VAL A 1 279 ? -6.02 18.984 25.594 1 87.19 279 VAL A N 1
ATOM 2063 C CA . VAL A 1 279 ? -5.211 19.984 24.891 1 87.19 279 VAL A CA 1
ATOM 2064 C C . VAL A 1 279 ? -5.594 20.016 23.406 1 87.19 279 VAL A C 1
ATOM 2066 O O . VAL A 1 279 ? -5.871 21.078 22.859 1 87.19 279 VAL A O 1
ATOM 2069 N N . GLN A 1 280 ? -5.613 18.859 22.812 1 91.56 280 GLN A N 1
ATOM 2070 C CA . GLN A 1 280 ? -5.961 18.781 21.406 1 91.56 280 GLN A CA 1
ATOM 2071 C C . GLN A 1 280 ? -7.379 19.281 21.156 1 91.56 280 GLN A C 1
ATOM 2073 O O . GLN A 1 280 ? -7.629 20 20.188 1 91.56 280 GLN A O 1
ATOM 2078 N N . ASP A 1 281 ? -8.211 18.891 22.062 1 92.5 281 ASP A N 1
ATOM 2079 C CA . ASP A 1 281 ? -9.602 19.328 21.938 1 92.5 281 ASP A CA 1
ATOM 2080 C C . ASP A 1 281 ? -9.719 20.844 22 1 92.5 281 ASP A C 1
ATOM 2082 O O . ASP A 1 281 ? -10.18 21.484 21.047 1 92.5 281 ASP A O 1
ATOM 2086 N N . ARG A 1 282 ? -9.266 21.406 23.047 1 94.62 282 ARG A N 1
ATOM 2087 C CA . ARG A 1 282 ? -9.445 22.828 23.312 1 94.62 282 ARG A CA 1
ATOM 2088 C C . ARG A 1 282 ? -8.641 23.672 22.344 1 94.62 282 ARG A C 1
ATOM 2090 O O . ARG A 1 282 ? -9.125 24.688 21.828 1 94.62 282 ARG A O 1
ATOM 2097 N N . PHE A 1 283 ? -7.461 23.297 22.016 1 94.44 283 PHE A N 1
ATOM 2098 C CA . PHE A 1 283 ? -6.613 24.109 21.156 1 94.44 283 PHE A CA 1
ATOM 2099 C C . PHE A 1 283 ? -7.09 24.031 19.703 1 94.44 283 PHE A C 1
ATOM 2101 O O . PHE A 1 283 ? -7.051 25.031 18.984 1 94.44 283 PHE A O 1
ATOM 2108 N N . SER A 1 284 ? -7.48 22.844 19.25 1 96.44 284 SER A N 1
ATOM 2109 C CA . SER A 1 284 ? -7.992 22.766 17.875 1 96.44 284 SER A CA 1
ATOM 2110 C C . SER A 1 284 ? -9.258 23.594 17.719 1 96.44 284 SER A C 1
ATOM 2112 O O . SER A 1 284 ? -9.43 24.297 16.703 1 96.44 284 SER A O 1
ATOM 2114 N N . THR A 1 285 ? -10.07 23.547 18.688 1 96.62 285 THR A N 1
ATOM 2115 C CA . THR A 1 285 ? -11.305 24.328 18.641 1 96.62 285 THR A CA 1
ATOM 2116 C C . THR A 1 285 ? -10.992 25.828 18.656 1 96.62 285 THR A C 1
ATOM 2118 O O . THR A 1 285 ? -11.641 26.594 17.953 1 96.62 285 THR A O 1
ATOM 2121 N N . ALA A 1 286 ? -10.07 26.219 19.453 1 96.31 286 ALA A N 1
ATOM 2122 C CA . ALA A 1 286 ? -9.75 27.641 19.641 1 96.31 286 ALA A CA 1
ATOM 2123 C C . ALA A 1 286 ? -9.008 28.188 18.438 1 96.31 286 ALA A C 1
ATOM 2125 O O . ALA A 1 286 ? -9.32 29.281 17.953 1 96.31 286 ALA A O 1
ATOM 2126 N N . PHE A 1 287 ? -8.062 27.453 17.875 1 96.38 287 PHE A N 1
ATOM 2127 C CA . PHE A 1 287 ? -7.156 28.047 16.906 1 96.38 287 PHE A CA 1
ATOM 2128 C C . PHE A 1 287 ? -7.488 27.594 15.492 1 96.38 287 PHE A C 1
ATOM 2130 O O . PHE A 1 287 ? -7.199 28.297 14.523 1 96.38 287 PHE A O 1
ATOM 2137 N N . LEU A 1 288 ? -7.996 26.391 15.305 1 97.31 288 LEU A N 1
ATOM 2138 C CA . LEU A 1 288 ? -8.492 25.984 14 1 97.31 288 LEU A CA 1
ATOM 2139 C C . LEU A 1 288 ? -9.961 26.359 13.828 1 97.31 288 LEU A C 1
ATOM 2141 O O . LEU A 1 288 ? -10.484 26.328 12.711 1 97.31 288 LEU A O 1
ATOM 2145 N N . CYS A 1 289 ? -10.57 26.734 14.945 1 96.94 289 CYS A N 1
ATOM 2146 C CA . CYS A 1 289 ? -11.914 27.312 14.961 1 96.94 289 CYS A CA 1
ATOM 2147 C C . CYS A 1 289 ? -12.961 26.234 14.734 1 96.94 289 CYS A C 1
ATOM 2149 O O . CYS A 1 289 ? -13.109 25.734 13.617 1 96.94 289 CYS A O 1
ATOM 2151 N N . GLY A 1 290 ? -13.797 26 15.672 1 96.62 290 GLY A N 1
ATOM 2152 C CA . GLY A 1 290 ? -14.867 25.031 15.578 1 96.62 290 GLY A CA 1
ATOM 2153 C C . GLY A 1 290 ? -15.781 25.25 14.383 1 96.62 290 GLY A C 1
ATOM 2154 O O . GLY A 1 290 ? -16.344 24.297 13.844 1 96.62 290 GLY A O 1
ATOM 2155 N N . GLY A 1 291 ? -15.898 26.438 13.984 1 96.62 291 GLY A N 1
ATOM 2156 C CA . GLY A 1 291 ? -16.75 26.781 12.852 1 96.62 291 GLY A CA 1
ATOM 2157 C C . GLY A 1 291 ? -16.25 26.203 11.539 1 96.62 291 GLY A C 1
ATOM 2158 O O . GLY A 1 291 ? -17 26.141 10.562 1 96.62 291 GLY A O 1
ATOM 2159 N N . TYR A 1 292 ? -15.047 25.828 11.414 1 97.06 292 TYR A N 1
ATOM 2160 C CA . TYR A 1 292 ? -14.484 25.266 10.188 1 97.06 292 TYR A CA 1
ATOM 2161 C C . TYR A 1 292 ? -14.43 23.75 10.258 1 97.06 292 TYR A C 1
ATOM 2163 O O . TYR A 1 292 ? -13.883 23.094 9.359 1 97.06 292 TYR A O 1
ATOM 2171 N N . LEU A 1 293 ? -14.945 23.156 11.414 1 97.88 293 LEU A N 1
ATOM 2172 C CA . LEU A 1 293 ? -14.977 21.703 11.539 1 97.88 293 LEU A CA 1
ATOM 2173 C C . LEU A 1 293 ? -15.883 21.094 10.484 1 97.88 293 LEU A C 1
ATOM 2175 O O . LEU A 1 293 ? -17.031 21.484 10.336 1 97.88 293 LEU A O 1
ATOM 2179 N N . LYS A 1 294 ? -15.414 20.125 9.75 1 97.06 294 LYS A N 1
ATOM 2180 C CA . LYS A 1 294 ? -16.172 19.516 8.672 1 97.06 294 LYS A CA 1
ATOM 2181 C C . LYS A 1 294 ? -16.547 18.078 9.023 1 97.06 294 LYS A C 1
ATOM 2183 O O . LYS A 1 294 ? -17.609 17.578 8.617 1 97.06 294 LYS A O 1
ATOM 2188 N N . GLU A 1 295 ? -15.617 17.391 9.742 1 95.31 295 GLU A N 1
ATOM 2189 C CA . GLU A 1 295 ? -15.812 15.961 9.977 1 95.31 295 GLU A CA 1
ATOM 2190 C C . GLU A 1 295 ? -15.117 15.516 11.258 1 95.31 295 GLU A C 1
ATOM 2192 O O . GLU A 1 295 ? -14.023 15.992 11.578 1 95.31 295 GLU A O 1
ATOM 2197 N N . GLY A 1 296 ? -15.789 14.68 12.031 1 95.06 296 GLY A N 1
ATOM 2198 C CA . GLY A 1 296 ? -15.211 13.977 13.164 1 95.06 296 GLY A CA 1
ATOM 2199 C C . GLY A 1 296 ? -15.359 12.469 13.07 1 95.06 296 GLY A C 1
ATOM 2200 O O . GLY A 1 296 ? -16.453 11.969 12.797 1 95.06 296 GLY A O 1
ATOM 2201 N N . VAL A 1 297 ? -14.297 11.805 13.195 1 94.44 297 VAL A N 1
ATOM 2202 C CA . VAL A 1 297 ? -14.281 10.344 13.195 1 94.44 297 VAL A CA 1
ATOM 2203 C C . VAL A 1 297 ? -13.484 9.836 14.398 1 94.44 297 VAL A C 1
ATOM 2205 O O . VAL A 1 297 ? -12.258 9.984 14.445 1 94.44 297 VAL A O 1
ATOM 2208 N N . GLY A 1 298 ? -14.25 9.203 15.383 1 93.25 298 GLY A N 1
ATOM 2209 C CA . GLY A 1 298 ? -13.555 8.828 16.594 1 93.25 298 GLY A CA 1
ATOM 2210 C C . GLY A 1 298 ? -12.883 10 17.297 1 93.25 298 GLY A C 1
ATOM 2211 O O . GLY A 1 298 ? -13.531 11.008 17.594 1 93.25 298 GLY A O 1
ATOM 2212 N N . ASN A 1 299 ? -11.586 9.898 17.438 1 92.5 299 ASN A N 1
ATOM 2213 C CA . ASN A 1 299 ? -10.82 10.969 18.078 1 92.5 299 ASN A CA 1
ATOM 2214 C C . ASN A 1 299 ? -10.102 11.836 17.047 1 92.5 299 ASN A C 1
ATOM 2216 O O . ASN A 1 299 ? -9.047 12.406 17.344 1 92.5 299 ASN A O 1
ATOM 2220 N N . LEU A 1 300 ? -10.633 11.844 15.828 1 95 300 LEU A N 1
ATOM 2221 C CA . LEU A 1 300 ? -10.086 12.656 14.75 1 95 300 LEU A CA 1
ATOM 2222 C C . LEU A 1 300 ? -11.047 13.781 14.383 1 95 300 LEU A C 1
ATOM 2224 O O . LEU A 1 300 ? -12.266 13.57 14.336 1 95 300 LEU A O 1
ATOM 2228 N N . ARG A 1 301 ? -10.477 14.938 14.102 1 97.19 301 ARG A N 1
ATOM 2229 C CA . ARG A 1 301 ? -11.234 16.047 13.539 1 97.19 301 ARG A CA 1
ATOM 2230 C C . ARG A 1 301 ? -10.562 16.594 12.281 1 97.19 301 ARG A C 1
ATOM 2232 O O . ARG A 1 301 ? -9.344 16.719 12.227 1 97.19 301 ARG A O 1
ATOM 2239 N N . ARG A 1 302 ? -11.32 16.828 11.328 1 98.06 302 ARG A N 1
ATOM 2240 C CA . ARG A 1 302 ? -10.859 17.5 10.117 1 98.06 302 ARG A CA 1
ATOM 2241 C C . ARG A 1 302 ? -11.477 18.891 9.984 1 98.06 302 ARG A C 1
ATOM 2243 O O . ARG A 1 302 ? -12.703 19.031 10.039 1 98.06 302 ARG A O 1
ATOM 2250 N N . PHE A 1 303 ? -10.672 19.906 9.797 1 98 303 PHE A N 1
ATOM 2251 C CA . PHE A 1 303 ? -11.062 21.297 9.57 1 98 303 PHE A CA 1
ATOM 2252 C C . PHE A 1 303 ? -10.742 21.734 8.148 1 98 303 PHE A C 1
ATOM 2254 O O . PHE A 1 303 ? -9.695 21.359 7.605 1 98 303 PHE A O 1
ATOM 2261 N N . ALA A 1 304 ? -11.602 22.438 7.527 1 96.81 304 ALA A N 1
ATOM 2262 C CA . ALA A 1 304 ? -11.305 23.125 6.277 1 96.81 304 ALA A CA 1
ATOM 2263 C C . ALA A 1 304 ? -11.148 24.625 6.504 1 96.81 304 ALA A C 1
ATOM 2265 O O . ALA A 1 304 ? -12.141 25.344 6.641 1 96.81 304 ALA A O 1
ATOM 2266 N N . ILE A 1 305 ? -9.922 25.109 6.477 1 94.75 305 ILE A N 1
ATOM 2267 C CA . ILE A 1 305 ? -9.609 26.469 6.859 1 94.75 305 ILE A CA 1
ATOM 2268 C C . ILE A 1 305 ? -9.391 27.328 5.609 1 94.75 305 ILE A C 1
ATOM 2270 O O . ILE A 1 305 ? -8.5 27.031 4.805 1 94.75 305 ILE A O 1
ATOM 2274 N N . PRO A 1 306 ? -10.094 28.359 5.434 1 91.81 306 PRO A N 1
ATOM 2275 C CA . PRO A 1 306 ? -9.875 29.234 4.277 1 91.81 306 PRO A CA 1
ATOM 2276 C C . PRO A 1 306 ? -8.602 30.062 4.398 1 91.81 306 PRO A C 1
ATOM 2278 O O . PRO A 1 306 ? -8.164 30.375 5.512 1 91.81 306 PRO A O 1
ATOM 2281 N N . SER A 1 307 ? -8.109 30.406 3.232 1 89.94 307 SER A N 1
ATOM 2282 C CA . SER A 1 307 ? -7.016 31.375 3.23 1 89.94 307 SER A CA 1
ATOM 2283 C C . SER A 1 307 ? -7.473 32.719 3.773 1 89.94 307 SER A C 1
ATOM 2285 O O . SER A 1 307 ? -8.633 33.094 3.6 1 89.94 307 SER A O 1
ATOM 2287 N N . HIS A 1 308 ? -6.539 33.344 4.383 1 86.06 308 HIS A N 1
ATOM 2288 C CA . HIS A 1 308 ? -6.863 34.625 4.961 1 86.06 308 HIS A CA 1
ATOM 2289 C C . HIS A 1 308 ? -7.188 35.656 3.877 1 86.06 308 HIS A C 1
ATOM 2291 O O . HIS A 1 308 ? -6.512 35.688 2.846 1 86.06 308 HIS A O 1
ATOM 2297 N N . LYS A 1 309 ? -8.227 36.406 4.125 1 82.25 309 LYS A N 1
ATOM 2298 C CA . LYS A 1 309 ? -8.578 37.594 3.344 1 82.25 309 LYS A CA 1
ATOM 2299 C C . LYS A 1 309 ? -8.719 38.812 4.238 1 82.25 309 LYS A C 1
ATOM 2301 O O . LYS A 1 309 ? -9.07 38.688 5.414 1 82.25 309 LYS A O 1
ATOM 2306 N N . GLU A 1 310 ? -8.414 39.906 3.582 1 81.31 310 GLU A N 1
ATOM 2307 C CA . GLU A 1 310 ? -8.539 41.125 4.344 1 81.31 310 GLU A CA 1
ATOM 2308 C C . GLU A 1 310 ? -9.945 41.281 4.922 1 81.31 310 GLU A C 1
ATOM 2310 O O . GLU A 1 310 ? -10.938 41.062 4.223 1 81.31 310 GLU A O 1
ATOM 2315 N N . GLY A 1 311 ? -9.945 41.594 6.258 1 80.5 311 GLY A N 1
ATOM 2316 C CA . GLY A 1 311 ? -11.219 41.812 6.918 1 80.5 311 GLY A CA 1
ATOM 2317 C C . GLY A 1 311 ? -11.852 40.562 7.477 1 80.5 311 GLY A C 1
ATOM 2318 O O . GLY A 1 311 ? -12.836 40.625 8.211 1 80.5 311 GLY A O 1
ATOM 2319 N N . MET A 1 312 ? -11.391 39.438 7.133 1 85.44 312 MET A N 1
ATOM 2320 C CA . MET A 1 312 ? -11.93 38.156 7.621 1 85.44 312 MET A CA 1
ATOM 2321 C C . MET A 1 312 ? -11.492 37.906 9.055 1 85.44 312 MET A C 1
ATOM 2323 O O . MET A 1 312 ? -10.305 38.031 9.383 1 85.44 312 MET A O 1
ATOM 2327 N N . PRO A 1 313 ? -12.492 37.625 9.898 1 88.44 313 PRO A N 1
ATOM 2328 C CA . PRO A 1 313 ? -12.102 37.281 11.266 1 88.44 313 PRO A CA 1
ATOM 2329 C C . PRO A 1 313 ? -11.32 35.969 11.352 1 88.44 313 PRO A C 1
ATOM 2331 O O . PRO A 1 313 ? -11.406 35.156 10.445 1 88.44 313 PRO A O 1
ATOM 2334 N N . PHE A 1 314 ? -10.586 35.844 12.398 1 90.62 314 PHE A N 1
ATOM 2335 C CA . PHE A 1 314 ? -9.789 34.656 12.594 1 90.62 314 PHE A CA 1
ATOM 2336 C C . PHE A 1 314 ? -10.68 33.406 12.648 1 90.62 314 PHE A C 1
ATOM 2338 O O . PHE A 1 314 ? -10.352 32.375 12.062 1 90.62 314 PHE A O 1
ATOM 2345 N N . CYS A 1 315 ? -11.742 33.531 13.383 1 93.56 315 CYS A N 1
ATOM 2346 C CA . CYS A 1 315 ? -12.75 32.469 13.414 1 93.56 315 CYS A CA 1
ATOM 2347 C C . CYS A 1 315 ? -14.094 33 12.93 1 93.56 315 CYS A C 1
ATOM 2349 O O . CYS A 1 315 ? -14.406 34.188 13.109 1 93.56 315 CYS A O 1
ATOM 2351 N N . PRO A 1 316 ? -14.844 32.156 12.328 1 91.12 316 PRO A N 1
ATOM 2352 C CA . PRO A 1 316 ? -16.172 32.594 11.891 1 91.12 316 PRO A CA 1
ATOM 2353 C C . PRO A 1 316 ? -17.125 32.844 13.055 1 91.12 316 PRO A C 1
ATOM 2355 O O . PRO A 1 316 ? -1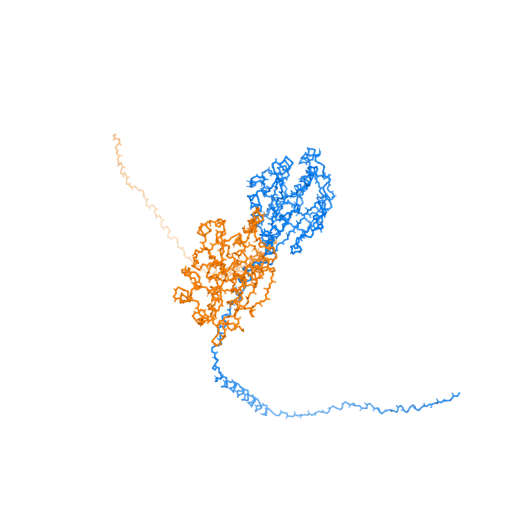6.938 32.281 14.141 1 91.12 316 PRO A O 1
ATOM 2358 N N . MET B 1 1 ? -85.062 39.594 -8.742 1 19.09 1 MET B N 1
ATOM 2359 C CA . MET B 1 1 ? -85.938 40 -9.828 1 19.09 1 MET B CA 1
ATOM 2360 C C . MET B 1 1 ? -85.188 40.656 -10.961 1 19.09 1 MET B C 1
ATOM 2362 O O . MET B 1 1 ? -85.625 40.688 -12.102 1 19.09 1 MET B O 1
ATOM 2366 N N . ALA B 1 2 ? -84.188 41.594 -10.75 1 20.52 2 ALA B N 1
ATOM 2367 C CA . ALA B 1 2 ? -84.188 42.938 -11.352 1 20.52 2 ALA B CA 1
ATOM 2368 C C . ALA B 1 2 ? -83.625 42.906 -12.758 1 20.52 2 ALA B C 1
ATOM 2370 O O . ALA B 1 2 ? -82.438 42.531 -12.945 1 20.52 2 ALA B O 1
ATOM 2371 N N . SER B 1 3 ? -84.25 43.031 -13.742 1 21.34 3 SER B N 1
ATOM 2372 C CA . SER B 1 3 ? -84.438 42.5 -15.07 1 21.34 3 SER B CA 1
ATOM 2373 C C . SER B 1 3 ? -83.562 43.188 -16.094 1 21.34 3 SER B C 1
ATOM 2375 O O . SER B 1 3 ? -82.812 42.5 -16.828 1 21.34 3 SER B O 1
ATOM 2377 N N . PRO B 1 4 ? -83.875 44.406 -16.609 1 22.53 4 PRO B N 1
ATOM 2378 C CA . PRO B 1 4 ? -84.125 44.719 -18.031 1 22.53 4 PRO B CA 1
ATOM 2379 C C . PRO B 1 4 ? -82.875 45.188 -18.766 1 22.53 4 PRO B C 1
ATOM 2381 O O . PRO B 1 4 ? -82 45.719 -18.156 1 22.53 4 PRO B O 1
ATOM 2384 N N . MET B 1 5 ? -82.5 44.562 -20 1 21.05 5 MET B N 1
ATOM 2385 C CA . MET B 1 5 ? -81.562 44.156 -21.078 1 21.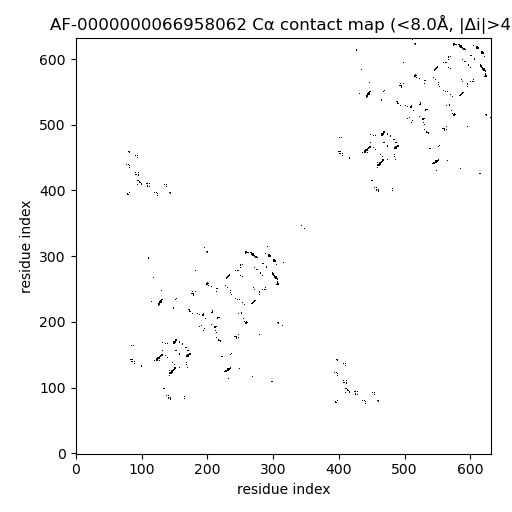05 5 MET B CA 1
ATOM 2386 C C . MET B 1 5 ? -81.438 45.281 -22.094 1 21.05 5 MET B C 1
ATOM 2388 O O . MET B 1 5 ? -81.875 45.188 -23.219 1 21.05 5 MET B O 1
ATOM 2392 N N . HIS B 1 6 ? -81.5 46.594 -21.531 1 18.12 6 HIS B N 1
ATOM 2393 C CA . HIS B 1 6 ? -81.75 47.719 -22.406 1 18.12 6 HIS B CA 1
ATOM 2394 C C . HIS B 1 6 ? -80.688 47.906 -23.453 1 18.12 6 HIS B C 1
ATOM 2396 O O . HIS B 1 6 ? -79.5 47.844 -23.125 1 18.12 6 HIS B O 1
ATOM 2402 N N . ALA B 1 7 ? -80.875 47.969 -24.781 1 18.77 7 ALA B N 1
ATOM 2403 C CA . ALA B 1 7 ? -80.625 47.781 -26.203 1 18.77 7 ALA B CA 1
ATOM 2404 C C . ALA B 1 7 ? -79.812 48.906 -26.766 1 18.77 7 ALA B C 1
ATOM 2406 O O . ALA B 1 7 ? -79.062 48.75 -27.734 1 18.77 7 ALA B O 1
ATOM 2407 N N . ARG B 1 8 ? -79.812 50.25 -26.25 1 17.7 8 ARG B N 1
ATOM 2408 C CA . ARG B 1 8 ? -80 51.281 -27.266 1 17.7 8 ARG B CA 1
ATOM 2409 C C . ARG B 1 8 ? -78.688 51.469 -28.062 1 17.7 8 ARG B C 1
ATOM 2411 O O . ARG B 1 8 ? -77.625 51.562 -27.469 1 17.7 8 ARG B O 1
ATOM 2418 N N . ARG B 1 9 ? -78.562 51.438 -29.469 1 18.38 9 ARG B N 1
ATOM 2419 C CA . ARG B 1 9 ? -77.875 51.281 -30.766 1 18.38 9 ARG B CA 1
ATOM 2420 C C . ARG B 1 9 ? -77.125 52.562 -31.141 1 18.38 9 ARG B C 1
ATOM 2422 O O . ARG B 1 9 ? -76.125 52.5 -31.859 1 18.38 9 ARG B O 1
ATOM 2429 N N . ALA B 1 10 ? -77.75 53.781 -30.938 1 17.69 10 ALA B N 1
ATOM 2430 C CA . ALA B 1 10 ? -77.875 54.625 -32.125 1 17.69 10 ALA B CA 1
ATOM 2431 C C . ALA B 1 10 ? -76.562 55.188 -32.562 1 17.69 10 ALA B C 1
ATOM 2433 O O . ALA B 1 10 ? -76.188 55.094 -33.75 1 17.69 10 ALA B O 1
ATOM 2434 N N . LYS B 1 11 ? -76.125 56.438 -32.094 1 16.16 11 LYS B N 1
ATOM 2435 C CA . LYS B 1 11 ? -76.062 57.656 -32.906 1 16.16 11 LYS B CA 1
ATOM 2436 C C . LYS B 1 11 ? -74.625 57.938 -33.406 1 16.16 11 LYS B C 1
ATOM 2438 O O . LYS B 1 11 ? -74.375 58.875 -34.156 1 16.16 11 LYS B O 1
ATOM 2443 N N . LEU B 1 12 ? -73.562 57.25 -32.812 1 18.53 12 LEU B N 1
ATOM 2444 C CA . LEU B 1 12 ? -72.5 58.25 -32.812 1 18.53 12 LEU B CA 1
ATOM 2445 C C . LEU B 1 12 ? -71.938 58.469 -34.219 1 18.53 12 LEU B C 1
ATOM 2447 O O . LEU B 1 12 ? -71.5 57.531 -34.875 1 18.53 12 LEU B O 1
ATOM 2451 N N . LYS B 1 13 ? -72.25 59.656 -34.875 1 17.41 13 LYS B N 1
ATOM 2452 C CA . LYS B 1 13 ? -72.188 60.438 -36.125 1 17.41 13 LYS B CA 1
ATOM 2453 C C . LYS B 1 13 ? -70.812 60.531 -36.656 1 17.41 13 LYS B C 1
ATOM 2455 O O . LYS B 1 13 ? -69.812 60.375 -35.875 1 17.41 13 LYS B O 1
ATOM 2460 N N . SER B 1 14 ? -70.625 61.125 -37.906 1 18.5 14 SER B N 1
ATOM 2461 C CA . SER B 1 14 ? -70.125 61.031 -39.281 1 18.5 14 SER B CA 1
ATOM 2462 C C . SER B 1 14 ? -68.812 61.812 -39.438 1 18.5 14 SER B C 1
ATOM 2464 O O . SER B 1 14 ? -68.125 61.688 -40.469 1 18.5 14 SER B O 1
ATOM 2466 N N . GLN B 1 15 ? -68.312 62.719 -38.469 1 19.06 15 GLN B N 1
ATOM 2467 C CA . GLN B 1 15 ? -67.75 63.875 -39.156 1 19.06 15 GLN B CA 1
ATOM 2468 C C . GLN B 1 15 ? -66.375 63.531 -39.75 1 19.06 15 GLN B C 1
ATOM 2470 O O . GLN B 1 15 ? -65.375 63.406 -39 1 19.06 15 GLN B O 1
ATOM 2475 N N . LEU B 1 16 ? -66.188 62.562 -40.688 1 20.33 16 LEU B N 1
ATOM 2476 C CA . LEU B 1 16 ? -64.938 62.062 -41.25 1 20.33 16 LEU B CA 1
ATOM 2477 C C . LEU B 1 16 ? -64.375 63.031 -42.25 1 20.33 16 LEU B C 1
ATOM 2479 O O . LEU B 1 16 ? -64.875 63.156 -43.375 1 20.33 16 LEU B O 1
ATOM 2483 N N . VAL B 1 17 ? -64.125 64.375 -41.844 1 21.17 17 VAL B N 1
ATOM 2484 C CA . VAL B 1 17 ? -63.719 65.375 -42.781 1 21.17 17 VAL B CA 1
ATOM 2485 C C . VAL B 1 17 ? -62.344 65 -43.344 1 21.17 17 VAL B C 1
ATOM 2487 O O . VAL B 1 17 ? -61.406 64.75 -42.625 1 21.17 17 VAL B O 1
ATOM 2490 N N . SER B 1 18 ? -62.25 64.562 -44.625 1 20.53 18 SER B N 1
ATOM 2491 C CA . SER B 1 18 ? -61.375 63.906 -45.594 1 20.53 18 SER B CA 1
ATOM 2492 C C . SER B 1 18 ? -60.312 64.875 -46.125 1 20.53 18 SER B C 1
ATOM 2494 O O . SER B 1 18 ? -60.531 65.562 -47.156 1 20.53 18 SER B O 1
ATOM 2496 N N . ALA B 1 19 ? -59.812 65.875 -45.344 1 19.94 19 ALA B N 1
ATOM 2497 C CA . ALA B 1 19 ? -59.062 66.875 -46.094 1 19.94 19 ALA B CA 1
ATOM 2498 C C . ALA B 1 19 ? -57.844 66.25 -46.781 1 19.94 19 ALA B C 1
ATOM 2500 O O . ALA B 1 19 ? -57.031 65.562 -46.125 1 19.94 19 ALA B O 1
ATOM 2501 N N . LYS B 1 20 ? -57.938 65.938 -48.031 1 26.5 20 LYS B N 1
ATOM 2502 C CA . LYS B 1 20 ? -57.094 65.312 -49.094 1 26.5 20 LYS B CA 1
ATOM 2503 C C . LYS B 1 20 ? -55.844 66.125 -49.344 1 26.5 20 LYS B C 1
ATOM 2505 O O . LYS B 1 20 ? -55.844 67.125 -50.062 1 26.5 20 LYS B O 1
ATOM 2510 N N . ALA B 1 21 ? -55.125 66.688 -48.188 1 21.97 21 ALA B N 1
ATOM 2511 C CA . ALA B 1 21 ? -54 67.562 -48.5 1 21.97 21 ALA B CA 1
ATOM 2512 C C . ALA B 1 21 ? -52.969 66.875 -49.375 1 21.97 21 ALA B C 1
ATOM 2514 O O . ALA B 1 21 ? -52.719 65.688 -49.188 1 21.97 21 ALA B O 1
ATOM 2515 N N . LYS B 1 22 ? -52.781 67.5 -50.5 1 26 22 LYS B N 1
ATOM 2516 C CA . LYS B 1 22 ? -51.969 67.312 -51.719 1 26 22 LYS B CA 1
ATOM 2517 C C . LYS B 1 22 ? -50.5 67.188 -51.344 1 26 22 LYS B C 1
ATOM 2519 O O . LYS B 1 22 ? -49.906 68.125 -50.812 1 26 22 LYS B O 1
ATOM 2524 N N . LEU B 1 23 ? -49.969 66 -50.969 1 26.72 23 LEU B N 1
ATOM 2525 C CA . LEU B 1 23 ? -48.688 65.5 -50.531 1 26.72 23 LEU B CA 1
ATOM 2526 C C . LEU B 1 23 ? -47.625 65.562 -51.625 1 26.72 23 LEU B C 1
ATOM 2528 O O . LEU B 1 23 ? -47.344 64.562 -52.312 1 26.72 23 LEU B O 1
ATOM 2532 N N . LYS B 1 24 ? -47.812 66.625 -52.5 1 27.44 24 LYS B N 1
ATOM 2533 C CA . LYS B 1 24 ? -46.875 66.438 -53.594 1 27.44 24 LYS B CA 1
ATOM 2534 C C . LYS B 1 24 ? -45.438 66.438 -53.094 1 27.44 24 LYS B C 1
ATOM 2536 O O . LYS B 1 24 ? -45.031 67.375 -52.406 1 27.44 24 LYS B O 1
ATOM 2541 N N . HIS B 1 25 ? -44.875 65.312 -52.875 1 30.27 25 HIS B N 1
ATOM 2542 C CA . HIS B 1 25 ? -43.625 64.75 -52.406 1 30.27 25 HIS B CA 1
ATOM 2543 C C . HIS B 1 25 ? -42.469 65.125 -53.312 1 30.27 25 HIS B C 1
ATOM 2545 O O . HIS B 1 25 ? -41.375 64.562 -53.219 1 30.27 25 HIS B O 1
ATOM 2551 N N . HIS B 1 26 ? -42.5 66.375 -53.906 1 32.25 26 HIS B N 1
ATOM 2552 C CA . HIS B 1 26 ? -41.406 66.562 -54.875 1 32.25 26 HIS B CA 1
ATOM 2553 C C . HIS B 1 26 ? -40.031 66.375 -54.219 1 32.25 26 HIS B C 1
ATOM 2555 O O . HIS B 1 26 ? -39.562 67.312 -53.531 1 32.25 26 HIS B O 1
ATOM 2561 N N . VAL B 1 27 ? -39.781 65.25 -53.719 1 35.44 27 VAL B N 1
ATOM 2562 C CA . VAL B 1 27 ? -38.5 65 -53.031 1 35.44 27 VAL B CA 1
ATOM 2563 C C . VAL B 1 27 ? -37.375 65.125 -54.031 1 35.44 27 VAL B C 1
ATOM 2565 O O . VAL B 1 27 ? -37.375 64.5 -55.094 1 35.44 27 VAL B O 1
ATOM 2568 N N . THR B 1 28 ? -36.969 66.438 -54.344 1 39.31 28 THR B N 1
ATOM 2569 C CA . THR B 1 28 ? -35.875 66.812 -55.219 1 39.31 28 THR B CA 1
ATOM 2570 C C . THR B 1 28 ? -34.625 66 -54.906 1 39.31 28 THR B C 1
ATOM 2572 O O . THR B 1 28 ? -34.438 65.562 -53.781 1 39.31 28 THR B O 1
ATOM 2575 N N . PRO B 1 29 ? -34.031 65.5 -56.156 1 45.91 29 PRO B N 1
ATOM 2576 C CA . PRO B 1 29 ? -32.969 64.5 -56.156 1 45.91 29 PRO B CA 1
ATOM 2577 C C . PRO B 1 29 ? -31.75 64.938 -55.344 1 45.91 29 PRO B C 1
ATOM 2579 O O . PRO B 1 29 ? -31.016 64.125 -54.812 1 45.91 29 PRO B O 1
ATOM 2582 N N . ARG B 1 30 ? -31.484 66.25 -55.312 1 50.19 30 ARG B N 1
ATOM 2583 C CA . ARG B 1 30 ? -30.266 66.688 -54.625 1 50.19 30 ARG B CA 1
ATOM 2584 C C . ARG B 1 30 ? -30.297 66.312 -53.156 1 50.19 30 ARG B C 1
ATOM 2586 O O . ARG B 1 30 ? -29.25 66.125 -52.531 1 50.19 30 ARG B O 1
ATOM 2593 N N . ARG B 1 31 ? -31.516 66.375 -52.562 1 47.69 31 ARG B N 1
ATOM 2594 C CA . ARG B 1 31 ? -31.594 66.062 -51.156 1 47.69 31 ARG B CA 1
ATOM 2595 C C . ARG B 1 31 ? -31.266 64.562 -50.906 1 47.69 31 ARG B C 1
ATOM 2597 O O . ARG B 1 31 ? -30.969 64.188 -49.781 1 47.69 31 ARG B O 1
ATOM 2604 N N . LEU B 1 32 ? -31.609 63.844 -52.031 1 45.19 32 LEU B N 1
ATOM 2605 C CA . LEU B 1 32 ? -31.266 62.438 -51.906 1 45.19 32 LEU B CA 1
ATOM 2606 C C . LEU B 1 32 ? -29.766 62.25 -51.781 1 45.19 32 LEU B C 1
ATOM 2608 O O . LEU B 1 32 ? -29.281 61.406 -51.031 1 45.19 32 LEU B O 1
ATOM 2612 N N . LEU B 1 33 ? -29.141 63.094 -52.562 1 48.47 33 LEU B N 1
ATOM 2613 C CA . LEU B 1 33 ? -27.703 62.875 -52.594 1 48.47 33 LEU B CA 1
ATOM 2614 C C . LEU B 1 33 ? -27.062 63.25 -51.281 1 48.47 33 LEU B C 1
ATOM 2616 O O . LEU B 1 33 ? -26.156 62.562 -50.812 1 48.47 33 LEU B O 1
ATOM 2620 N N . LEU B 1 34 ? -27.453 64.438 -50.719 1 46.84 34 LEU B N 1
ATOM 2621 C CA . LEU B 1 34 ? -26.844 64.875 -49.469 1 46.84 34 LEU B CA 1
ATOM 2622 C C . LEU B 1 34 ? -27.203 63.875 -48.344 1 46.84 34 LEU B C 1
ATOM 2624 O O . LEU B 1 34 ? -26.422 63.688 -47.406 1 46.84 34 LEU B O 1
ATOM 2628 N N . LEU B 1 35 ? -28.469 63.219 -48.5 1 48.41 35 LEU B N 1
ATOM 2629 C CA . LEU B 1 35 ? -28.812 62.25 -47.469 1 48.41 35 LEU B CA 1
ATOM 2630 C C . LEU B 1 35 ? -27.922 61.031 -47.562 1 48.41 35 LEU B C 1
ATOM 2632 O O . LEU B 1 35 ? -27.562 60.438 -46.531 1 48.41 35 LEU B O 1
ATOM 2636 N N . SER B 1 36 ? -27.641 60.781 -48.875 1 49.19 36 SER B N 1
ATOM 2637 C CA . SER B 1 36 ? -26.781 59.625 -48.969 1 49.19 36 SER B CA 1
ATOM 2638 C C . SER B 1 36 ? -25.391 59.906 -48.406 1 49.19 36 SER B C 1
ATOM 2640 O O . SER B 1 36 ? -24.766 59.031 -47.812 1 49.19 36 SER B O 1
ATOM 2642 N N . ALA B 1 37 ? -24.875 61.125 -48.719 1 53.03 37 ALA B N 1
ATOM 2643 C CA . ALA B 1 37 ? -23.531 61.406 -48.188 1 53.03 37 ALA B CA 1
ATOM 2644 C C . ALA B 1 37 ? -23.547 61.5 -46.688 1 53.03 37 ALA B C 1
ATOM 2646 O O . ALA B 1 37 ? -22.578 61.125 -46.031 1 53.03 37 ALA B O 1
ATOM 2647 N N . ALA B 1 38 ? -24.609 62.125 -46.125 1 49.84 38 ALA B N 1
ATOM 2648 C CA . ALA B 1 38 ? -24.672 62.188 -44.656 1 49.84 38 ALA B CA 1
ATOM 2649 C C . ALA B 1 38 ? -24.828 60.812 -44.062 1 49.84 38 ALA B C 1
ATOM 2651 O O . ALA B 1 38 ? -24.266 60.5 -43 1 49.84 38 ALA B O 1
ATOM 2652 N N . ALA B 1 39 ? -25.594 59.938 -44.844 1 48.97 39 ALA B N 1
ATOM 2653 C CA . ALA B 1 39 ? -25.688 58.562 -44.312 1 48.97 39 ALA B CA 1
ATOM 2654 C C . ALA B 1 39 ? -24.328 57.875 -44.406 1 48.97 39 ALA B C 1
ATOM 2656 O O . ALA B 1 39 ? -23.969 57.094 -43.5 1 48.97 39 ALA B O 1
ATOM 2657 N N . ALA B 1 40 ? -23.594 58.25 -45.469 1 51 40 ALA B N 1
ATOM 2658 C CA . ALA B 1 40 ? -22.297 57.625 -45.562 1 51 40 ALA B CA 1
ATOM 2659 C C . ALA B 1 40 ? -21.344 58.125 -44.469 1 51 40 ALA B C 1
ATOM 2661 O O . ALA B 1 40 ? -20.562 57.375 -43.906 1 51 40 ALA B O 1
ATOM 2662 N N . SER B 1 41 ? -21.344 59.469 -44.25 1 47.91 41 SER B N 1
ATOM 2663 C CA . SER B 1 41 ? -20.453 59.969 -43.219 1 47.91 41 SER B CA 1
ATOM 2664 C C . SER B 1 41 ? -20.906 59.5 -41.844 1 47.91 41 SER B C 1
ATOM 2666 O O . SER B 1 41 ? -20.078 59.312 -40.938 1 47.91 41 SER B O 1
ATOM 2668 N N . ALA B 1 42 ? -22.234 59.469 -41.625 1 46 42 ALA B N 1
ATOM 2669 C CA . ALA B 1 42 ? -22.656 58.938 -40.344 1 46 42 ALA B CA 1
ATOM 2670 C C . ALA B 1 42 ? -22.266 57.469 -40.188 1 46 42 ALA B C 1
ATOM 2672 O O . ALA B 1 42 ? -21.922 57.031 -39.094 1 46 42 ALA B O 1
ATOM 2673 N N . PHE B 1 43 ? -22.344 56.812 -41.375 1 45.72 43 PHE B N 1
ATOM 2674 C CA . PHE B 1 43 ? -21.844 55.438 -41.281 1 45.72 43 PHE B CA 1
ATOM 2675 C C . PHE B 1 43 ? -20.344 55.438 -41.031 1 45.72 43 PHE B C 1
ATOM 2677 O O . PHE B 1 43 ? -19.844 54.625 -40.25 1 45.72 43 PHE B O 1
ATOM 2684 N N . LEU B 1 44 ? -19.609 56.312 -41.719 1 46.34 44 LEU B N 1
ATOM 2685 C CA . LEU B 1 44 ? -18.188 56.312 -41.469 1 46.34 44 LEU B CA 1
ATOM 2686 C C . LEU B 1 44 ? -17.891 56.781 -40.031 1 46.34 44 LEU B C 1
ATOM 2688 O O . LEU B 1 44 ? -16.969 56.281 -39.375 1 46.34 44 LEU B O 1
ATOM 2692 N N . LEU B 1 45 ? -18.562 57.844 -39.594 1 44.81 45 LEU B N 1
ATOM 2693 C CA . LEU B 1 45 ? -18.359 58.25 -38.219 1 44.81 45 LEU B CA 1
ATOM 2694 C C . LEU B 1 45 ? -18.828 57.156 -37.25 1 44.81 45 LEU B C 1
ATOM 2696 O O . LEU B 1 45 ? -18.188 56.906 -36.219 1 44.81 45 LEU B O 1
ATOM 2700 N N . LEU B 1 46 ? -20.016 56.5 -37.562 1 43.28 46 LEU B N 1
ATOM 2701 C CA . LEU B 1 46 ? -20.375 55.375 -36.688 1 43.28 46 LEU B CA 1
ATOM 2702 C C . LEU B 1 46 ? -19.344 54.25 -36.812 1 43.28 46 LEU B C 1
ATOM 2704 O O . LEU B 1 46 ? -19.062 53.562 -35.812 1 43.28 46 LEU B O 1
ATOM 2708 N N . LEU B 1 47 ? -18.734 54.094 -37.969 1 43.62 47 LEU B N 1
ATOM 2709 C CA . LEU B 1 47 ? -17.672 53.094 -38.062 1 43.62 47 LEU B CA 1
ATOM 2710 C C . LEU B 1 47 ? -16.453 53.562 -37.25 1 43.62 47 LEU B C 1
ATOM 2712 O O . LEU B 1 47 ? -15.766 52.75 -36.625 1 43.62 47 LEU B O 1
ATOM 2716 N N . THR B 1 48 ? -16.031 54.812 -37.375 1 42.81 48 THR B N 1
ATOM 2717 C CA . THR B 1 48 ? -14.859 55.219 -36.625 1 42.81 48 THR B CA 1
ATOM 2718 C C . THR B 1 48 ? -15.18 55.312 -35.125 1 42.81 48 THR B C 1
ATOM 2720 O O . THR B 1 48 ? -14.312 55.062 -34.281 1 42.81 48 THR B O 1
ATOM 2723 N N . LEU B 1 49 ? -16.344 55.812 -34.719 1 37.88 49 LEU B N 1
ATOM 2724 C CA . LEU B 1 49 ? -16.594 55.875 -33.312 1 37.88 49 LEU B CA 1
ATOM 2725 C C . LEU B 1 49 ? -16.641 54.469 -32.688 1 37.88 49 LEU B C 1
ATOM 2727 O O . LEU B 1 49 ? -16.484 54.312 -31.484 1 37.88 49 LEU B O 1
ATOM 2731 N N . ARG B 1 50 ? -17.172 53.438 -33.438 1 36.16 50 ARG B N 1
ATOM 2732 C CA . ARG B 1 50 ? -17.031 52.125 -32.844 1 36.16 50 ARG B CA 1
ATOM 2733 C C . ARG B 1 50 ? -15.57 51.781 -32.625 1 36.16 50 ARG B C 1
ATOM 2735 O O . ARG B 1 50 ? -15.258 50.906 -31.797 1 36.16 50 ARG B O 1
ATOM 2742 N N . THR B 1 51 ? -14.688 52.312 -33.469 1 34.84 51 THR B N 1
ATOM 2743 C CA . THR B 1 51 ? -13.312 51.875 -33.25 1 34.84 51 THR B CA 1
ATOM 2744 C C . THR B 1 51 ? -12.734 52.531 -32 1 34.84 51 THR B C 1
ATOM 2746 O O . THR B 1 51 ? -11.859 51.969 -31.328 1 34.84 51 THR B O 1
ATOM 2749 N N . LEU B 1 52 ? -12.977 53.812 -31.781 1 34.91 52 LEU B N 1
ATOM 2750 C CA . LEU B 1 52 ? -12.195 54.438 -30.703 1 34.91 52 LEU B CA 1
ATOM 2751 C C . LEU B 1 52 ? -12.648 53.938 -29.344 1 34.91 52 LEU B C 1
ATOM 2753 O O . LEU B 1 52 ? -11.914 54.031 -28.359 1 34.91 52 LEU B O 1
ATOM 2757 N N . SER B 1 53 ? -13.914 53.844 -29.141 1 30.66 53 SER B N 1
ATOM 2758 C CA . SER B 1 53 ? -14.32 53.531 -27.766 1 30.66 53 SER B CA 1
ATOM 2759 C C . SER B 1 53 ? -13.758 52.219 -27.297 1 30.66 53 SER B C 1
ATOM 2761 O O . SER B 1 53 ? -14.047 51.75 -26.188 1 30.66 53 SER B O 1
ATOM 2763 N N . ALA B 1 54 ? -13.406 51.375 -28.234 1 28.77 54 ALA B N 1
ATOM 2764 C CA . ALA B 1 54 ? -12.961 50.094 -27.688 1 28.77 54 ALA B CA 1
ATOM 2765 C C . ALA B 1 54 ? -11.648 50.25 -26.938 1 28.77 54 ALA B C 1
ATOM 2767 O O . ALA B 1 54 ? -11.102 49.25 -26.422 1 28.77 54 ALA B O 1
ATOM 2768 N N . ALA B 1 55 ? -10.953 51.312 -27.094 1 27.55 55 ALA B N 1
ATOM 2769 C CA . ALA B 1 55 ? -9.594 51.219 -26.562 1 27.55 55 ALA B CA 1
ATOM 2770 C C . ALA B 1 55 ? -9.602 51.219 -25.031 1 27.55 55 ALA B C 1
ATOM 2772 O O . ALA B 1 55 ? -8.656 50.75 -24.406 1 27.55 55 ALA B O 1
ATOM 2773 N N . ALA B 1 56 ? -10.32 52.156 -24.469 1 29.19 56 ALA B N 1
ATOM 2774 C CA . ALA B 1 56 ? -9.914 52.375 -23.094 1 29.19 56 ALA B CA 1
ATOM 2775 C C . ALA B 1 56 ? -10.188 51.125 -22.234 1 29.19 56 ALA B C 1
ATOM 2777 O O . ALA B 1 56 ? -9.766 51.062 -21.078 1 29.19 56 ALA B O 1
ATOM 2778 N N . ALA B 1 57 ? -11.266 50.562 -22.531 1 27.53 57 ALA B N 1
ATOM 2779 C CA . ALA B 1 57 ? -11.742 49.781 -21.391 1 27.53 57 ALA B CA 1
ATOM 2780 C C . ALA B 1 57 ? -10.781 48.656 -21.047 1 27.53 57 ALA B C 1
ATOM 2782 O O . ALA B 1 57 ? -10.984 47.938 -20.078 1 27.53 57 ALA B O 1
ATOM 2783 N N . ASN B 1 58 ? -10.117 48.312 -22.078 1 24.62 58 ASN B N 1
ATOM 2784 C CA . ASN B 1 58 ? -9.695 46.969 -21.75 1 24.62 58 ASN B CA 1
ATOM 2785 C C . ASN B 1 58 ? -8.617 46.969 -20.672 1 24.62 58 ASN B C 1
ATOM 2787 O O . ASN B 1 58 ? -7.426 46.938 -20.969 1 24.62 58 ASN B O 1
ATOM 2791 N N . THR B 1 59 ? -8.602 48 -19.875 1 25.7 59 THR B N 1
ATOM 2792 C CA . THR B 1 59 ? -7.551 47.688 -18.906 1 25.7 59 THR B CA 1
ATOM 2793 C C . THR B 1 59 ? -7.848 46.344 -18.219 1 25.7 59 THR B C 1
ATOM 2795 O O . THR B 1 59 ? -8.742 46.25 -17.375 1 25.7 59 THR B O 1
ATOM 2798 N N . SER B 1 60 ? -8.031 45.406 -18.953 1 26.52 60 SER B N 1
ATOM 2799 C CA . SER B 1 60 ? -8.305 44.062 -18.438 1 26.52 60 SER B CA 1
ATOM 2800 C C . SER B 1 60 ? -7.352 43.688 -17.297 1 26.52 60 SER B C 1
ATOM 2802 O O . SER B 1 60 ? -6.145 43.938 -17.406 1 26.52 60 SER B O 1
ATOM 2804 N N . SER B 1 61 ? -7.871 44 -16.156 1 27.33 61 SER B N 1
ATOM 2805 C CA . SER B 1 61 ? -7.184 43.438 -15 1 27.33 61 SER B CA 1
ATOM 2806 C C . SER B 1 61 ? -6.645 42.031 -15.32 1 27.33 61 SER B C 1
ATOM 2808 O O . SER B 1 61 ? -7.305 41.25 -16 1 27.33 61 SER B O 1
ATOM 2810 N N . PRO B 1 62 ? -5.336 42 -15.453 1 27.84 62 PRO B N 1
ATOM 2811 C CA . PRO B 1 62 ? -4.812 40.688 -15.859 1 27.84 62 PRO B CA 1
ATOM 2812 C C . PRO B 1 62 ? -5.586 39.531 -15.25 1 27.84 62 PRO B C 1
ATOM 2814 O O . PRO B 1 62 ? -5.992 39.594 -14.086 1 27.84 62 PRO B O 1
ATOM 2817 N N . ALA B 1 63 ? -6.559 39 -15.945 1 29.83 63 ALA B N 1
ATOM 2818 C CA . ALA B 1 63 ? -7.242 37.781 -15.531 1 29.83 63 ALA B CA 1
ATOM 2819 C C . ALA B 1 63 ? -6.328 36.875 -14.695 1 29.83 63 ALA B C 1
ATOM 2821 O O . ALA B 1 63 ? -5.113 36.844 -14.914 1 29.83 63 ALA B O 1
ATOM 2822 N N . PRO B 1 64 ? -6.797 36.75 -13.484 1 28.06 64 PRO B N 1
ATOM 2823 C CA . PRO B 1 64 ? -5.918 35.844 -12.734 1 28.06 64 PRO B CA 1
ATOM 2824 C C . PRO B 1 64 ? -5.395 34.688 -13.578 1 28.06 64 PRO B C 1
ATOM 2826 O O . PRO B 1 64 ? -6.125 34.156 -14.414 1 28.06 64 PRO B O 1
ATOM 2829 N N . VAL B 1 65 ? -4.309 34.875 -14.203 1 28.86 65 VAL B N 1
ATOM 2830 C CA . VAL B 1 65 ? -3.699 33.75 -14.891 1 28.86 65 VAL B CA 1
ATOM 2831 C C . VAL B 1 65 ? -4.086 32.438 -14.195 1 28.86 65 VAL B C 1
ATOM 2833 O O . VAL B 1 65 ? -3.646 32.188 -13.07 1 28.86 65 VAL B O 1
ATOM 2836 N N . VAL B 1 66 ? -5.395 32.156 -14.227 1 32.06 66 VAL B N 1
ATOM 2837 C CA . VAL B 1 66 ? -5.602 30.719 -13.984 1 32.06 66 VAL B CA 1
ATOM 2838 C C . VAL B 1 66 ? -4.477 29.922 -14.625 1 32.06 66 VAL B C 1
ATOM 2840 O O . VAL B 1 66 ? -4.316 29.922 -15.844 1 32.06 66 VAL B O 1
ATOM 2843 N N . VAL B 1 67 ? -3.404 30 -14.125 1 31.98 67 VAL B N 1
ATOM 2844 C CA . VAL B 1 67 ? -2.453 29.016 -14.633 1 31.98 67 VAL B CA 1
ATOM 2845 C C . VAL B 1 67 ? -3.193 27.75 -15.047 1 31.98 67 VAL B C 1
ATOM 2847 O O . VAL B 1 67 ? -3.73 27.031 -14.203 1 31.98 67 VAL B O 1
ATOM 2850 N N . HIS B 1 68 ? -3.932 27.812 -16.094 1 34.62 68 HIS B N 1
ATOM 2851 C CA . HIS B 1 68 ? -4.367 26.594 -16.766 1 34.62 68 HIS B CA 1
ATOM 2852 C C . HIS B 1 68 ? -3.273 25.531 -16.75 1 34.62 68 HIS B C 1
ATOM 2854 O O . HIS B 1 68 ? -2.221 25.703 -17.359 1 34.62 68 HIS B O 1
ATOM 2860 N N . ARG B 1 69 ? -3.18 24.859 -15.602 1 42.5 69 ARG B N 1
ATOM 2861 C CA . ARG B 1 69 ? -2.311 23.703 -15.727 1 42.5 69 ARG B CA 1
ATOM 2862 C C . ARG B 1 69 ? -2.494 23.016 -17.078 1 42.5 69 ARG B C 1
ATOM 2864 O O . ARG B 1 69 ? -3.623 22.75 -17.5 1 42.5 69 ARG B O 1
ATOM 2871 N N . SER B 1 70 ? -1.641 23.172 -17.922 1 47.88 70 SER B N 1
ATOM 2872 C CA . SER B 1 70 ? -1.68 22.547 -19.234 1 47.88 70 SER B CA 1
ATOM 2873 C C . SER B 1 70 ? -2.232 21.125 -19.156 1 47.88 70 SER B C 1
ATOM 2875 O O . SER B 1 70 ? -2.193 20.5 -18.094 1 47.88 70 SER B O 1
ATOM 2877 N N . GLN B 1 71 ? -3.125 20.797 -20.094 1 48.44 71 GLN B N 1
ATOM 2878 C CA . GLN B 1 71 ? -3.648 19.438 -20.266 1 48.44 71 GLN B CA 1
ATOM 2879 C C . GLN B 1 71 ? -2.602 18.391 -19.891 1 48.44 71 GLN B C 1
ATOM 2881 O O . GLN B 1 71 ? -2.93 17.359 -19.312 1 48.44 71 GLN B O 1
ATOM 2886 N N . GLN B 1 72 ? -1.386 18.766 -20.188 1 50.25 72 GLN B N 1
ATOM 2887 C CA . GLN B 1 72 ? -0.307 17.828 -19.875 1 50.25 72 GLN B CA 1
ATOM 2888 C C . GLN B 1 72 ? -0.073 17.75 -18.375 1 50.25 72 GLN B C 1
ATOM 2890 O O . GLN B 1 72 ? 0.146 16.656 -17.828 1 50.25 72 GLN B O 1
ATOM 2895 N N . GLN B 1 73 ? -0.152 18.938 -17.734 1 55.66 73 GLN B N 1
ATOM 2896 C CA . GLN B 1 73 ? 0.057 18.922 -16.297 1 55.66 73 GLN B CA 1
ATOM 2897 C C . GLN B 1 73 ? -1.08 18.203 -15.57 1 55.66 73 GLN B C 1
ATOM 2899 O O . GLN B 1 73 ? -0.849 17.484 -14.609 1 55.66 73 GLN B O 1
ATOM 2904 N N . GLN B 1 74 ? -2.24 18.422 -16.141 1 56.19 74 GLN B N 1
ATOM 2905 C CA . GLN B 1 74 ? -3.379 17.719 -15.555 1 56.19 74 GLN B CA 1
ATOM 2906 C C . GLN B 1 74 ? -3.246 16.203 -15.75 1 56.19 74 GLN B C 1
ATOM 2908 O O . GLN B 1 74 ? -3.564 15.438 -14.844 1 56.19 74 GLN B O 1
ATOM 2913 N N . ARG B 1 75 ? -2.838 15.883 -16.922 1 56.72 75 ARG B N 1
ATOM 2914 C CA . ARG B 1 75 ? -2.656 14.461 -17.188 1 56.72 75 ARG B CA 1
ATOM 2915 C C . ARG B 1 75 ? -1.524 13.883 -16.344 1 56.72 75 ARG B C 1
ATOM 2917 O O . ARG B 1 75 ? -1.629 12.758 -15.844 1 56.72 75 ARG B O 1
ATOM 2924 N N . ASP B 1 76 ? -0.502 14.688 -16.281 1 61.75 76 ASP B N 1
ATOM 2925 C CA . ASP B 1 76 ? 0.604 14.242 -15.445 1 61.75 76 ASP B CA 1
ATOM 2926 C C . ASP B 1 76 ? 0.172 14.109 -13.992 1 61.75 76 ASP B C 1
ATOM 2928 O O . ASP B 1 76 ? 0.562 13.172 -13.297 1 61.75 76 ASP B O 1
ATOM 2932 N N . ASP B 1 77 ? -0.72 14.977 -13.672 1 63.31 77 ASP B N 1
ATOM 2933 C CA . ASP B 1 77 ? -1.229 14.93 -12.305 1 63.31 77 ASP B CA 1
ATOM 2934 C C . ASP B 1 77 ? -2.088 13.688 -12.086 1 63.31 77 ASP B C 1
ATOM 2936 O O . ASP B 1 77 ? -2.014 13.055 -11.031 1 63.31 77 ASP B O 1
ATOM 2940 N N . GLN B 1 78 ? -2.857 13.422 -13.148 1 65.88 78 GLN B N 1
ATOM 2941 C CA . GLN B 1 78 ? -3.729 12.258 -13.031 1 65.88 78 GLN B CA 1
ATOM 2942 C C . GLN B 1 78 ? -2.912 10.969 -12.953 1 65.88 78 GLN B C 1
ATOM 2944 O O . GLN B 1 78 ? -3.266 10.047 -12.211 1 65.88 78 GLN B O 1
ATOM 2949 N N . CYS B 1 79 ? -1.761 11.07 -13.648 1 76.31 79 CYS B N 1
ATOM 2950 C CA . CYS B 1 79 ? -0.919 9.875 -13.648 1 76.31 79 CYS B CA 1
ATOM 2951 C C . CYS B 1 79 ? -0.165 9.75 -12.328 1 76.31 79 CYS B C 1
ATOM 2953 O O . CYS B 1 79 ? 0.227 8.648 -11.938 1 76.31 79 CYS B O 1
ATOM 2955 N N . ASP B 1 80 ? -0.15 10.844 -11.602 1 80 80 ASP B N 1
ATOM 2956 C CA . ASP B 1 80 ? 0.601 10.812 -10.352 1 80 80 ASP B CA 1
ATOM 2957 C C . ASP B 1 80 ? -0.312 10.484 -9.172 1 80 80 ASP B C 1
ATOM 2959 O O . ASP B 1 80 ? 0.164 10.195 -8.07 1 80 80 ASP B O 1
ATOM 2963 N N . ARG B 1 81 ? -1.549 10.445 -9.461 1 88.44 81 ARG B N 1
ATOM 2964 C CA . ARG B 1 81 ? -2.473 10.141 -8.367 1 88.44 81 ARG B CA 1
ATOM 2965 C C . ARG B 1 81 ? -2.514 8.641 -8.086 1 88.44 81 ARG B C 1
ATOM 2967 O O . ARG B 1 81 ? -2.611 7.832 -9.008 1 88.44 81 ARG B O 1
ATOM 2974 N N . VAL B 1 82 ? -2.416 8.344 -6.754 1 93.56 82 VAL B N 1
ATOM 2975 C CA . VAL B 1 82 ? -2.516 6.945 -6.355 1 93.56 82 VAL B CA 1
ATOM 2976 C C . VAL B 1 82 ? -3.941 6.445 -6.578 1 93.56 82 VAL B C 1
ATOM 2978 O O . VAL B 1 82 ? -4.898 7.035 -6.07 1 93.56 82 VAL B O 1
ATOM 2981 N N . PRO B 1 83 ? -4.086 5.453 -7.348 1 91.44 83 PRO B N 1
ATOM 2982 C CA . PRO B 1 83 ? -5.43 4.914 -7.574 1 91.44 83 PRO B CA 1
ATOM 2983 C C . PRO B 1 83 ? -6.137 4.527 -6.277 1 91.44 83 PRO B C 1
ATOM 2985 O O . PRO B 1 83 ? -5.484 4.098 -5.32 1 91.44 83 PRO B O 1
ATOM 2988 N N . ALA B 1 84 ? -7.477 4.586 -6.273 1 90.44 84 ALA B N 1
ATOM 2989 C CA . ALA B 1 84 ? -8.281 4.383 -5.07 1 90.44 84 ALA B CA 1
ATOM 2990 C C . ALA B 1 84 ? -8.047 2.996 -4.48 1 90.44 84 ALA B C 1
ATOM 2992 O O . ALA B 1 84 ? -7.902 2.85 -3.264 1 90.44 84 ALA B O 1
ATOM 2993 N N . GLY B 1 85 ? -8.055 1.964 -5.367 1 90.75 85 GLY B N 1
ATOM 2994 C CA . GLY B 1 85 ? -7.84 0.611 -4.883 1 90.75 85 GLY B CA 1
ATOM 2995 C C . GLY B 1 85 ? -6.488 0.427 -4.215 1 90.75 85 GLY B C 1
ATOM 2996 O O . GLY B 1 85 ? -6.371 -0.309 -3.234 1 90.75 85 GLY B O 1
ATOM 2997 N N . VAL B 1 86 ? -5.465 1.069 -4.723 1 94.44 86 VAL B N 1
ATOM 2998 C CA . VAL B 1 86 ? -4.125 0.999 -4.148 1 94.44 86 VAL B CA 1
ATOM 2999 C C . VAL B 1 86 ? -4.094 1.732 -2.811 1 94.44 86 VAL B C 1
ATOM 3001 O O . VAL B 1 86 ? -3.523 1.237 -1.836 1 94.44 86 VAL B O 1
ATOM 3004 N N . ALA B 1 87 ? -4.73 2.881 -2.729 1 94.06 87 ALA B N 1
ATOM 3005 C CA . ALA B 1 87 ? -4.824 3.637 -1.481 1 94.06 87 ALA B CA 1
ATOM 3006 C C . ALA B 1 87 ? -5.523 2.822 -0.398 1 94.06 87 ALA B C 1
ATOM 3008 O O . ALA B 1 87 ? -5.082 2.803 0.754 1 94.06 87 ALA B O 1
ATOM 3009 N N . GLU B 1 88 ? -6.559 2.178 -0.773 1 92.19 88 GLU B N 1
ATOM 3010 C CA . GLU B 1 88 ? -7.297 1.348 0.172 1 92.19 88 GLU B CA 1
ATOM 3011 C C . GLU B 1 88 ? -6.426 0.216 0.711 1 92.19 88 GLU B C 1
ATOM 3013 O O . GLU B 1 88 ? -6.461 -0.087 1.905 1 92.19 88 GLU B O 1
ATOM 3018 N N . ALA B 1 89 ? -5.688 -0.423 -0.172 1 92.25 89 ALA B N 1
ATOM 3019 C CA . ALA B 1 89 ? -4.789 -1.489 0.261 1 92.25 89 ALA B CA 1
ATOM 3020 C C . ALA B 1 89 ? -3.729 -0.957 1.22 1 92.25 89 ALA B C 1
ATOM 3022 O O . ALA B 1 89 ? -3.398 -1.609 2.213 1 92.25 89 ALA B O 1
ATOM 3023 N N . LEU B 1 90 ? -3.195 0.184 0.889 1 92.56 90 LEU B N 1
ATOM 3024 C CA . LEU B 1 90 ? -2.219 0.819 1.768 1 92.56 90 LEU B CA 1
ATOM 3025 C C . LEU B 1 90 ? -2.793 1.014 3.168 1 92.56 90 LEU B C 1
ATOM 3027 O O . LEU B 1 90 ? -2.158 0.647 4.16 1 92.56 90 LEU B O 1
ATOM 3031 N N . VAL B 1 91 ? -3.992 1.578 3.291 1 90.81 91 VAL B N 1
ATOM 3032 C CA . VAL B 1 91 ? -4.637 1.83 4.578 1 90.81 91 VAL B CA 1
ATOM 3033 C C . VAL B 1 91 ? -4.91 0.505 5.285 1 90.81 91 VAL B C 1
ATOM 3035 O O . VAL B 1 91 ? -4.668 0.377 6.488 1 90.81 91 VAL B O 1
ATOM 3038 N N . HIS B 1 92 ? -5.332 -0.459 4.527 1 88.19 92 HIS B N 1
ATOM 3039 C CA . HIS B 1 92 ? -5.617 -1.78 5.078 1 88.19 92 HIS B CA 1
ATOM 3040 C C . HIS B 1 92 ? -4.391 -2.367 5.766 1 88.19 92 HIS B C 1
ATOM 3042 O O . HIS B 1 92 ? -4.461 -2.779 6.926 1 88.19 92 HIS B O 1
ATOM 3048 N N . TYR B 1 93 ? -3.316 -2.408 5.09 1 88.81 93 TYR B N 1
ATOM 3049 C CA . TYR B 1 93 ? -2.129 -3.049 5.645 1 88.81 93 TYR B CA 1
ATOM 3050 C C . TYR B 1 93 ? -1.506 -2.193 6.738 1 88.81 93 TYR B C 1
ATOM 3052 O O . TYR B 1 93 ? -0.944 -2.719 7.703 1 88.81 93 TYR B O 1
ATOM 3060 N N . ALA B 1 94 ? -1.635 -0.889 6.625 1 87.88 94 ALA B N 1
ATOM 3061 C CA . ALA B 1 94 ? -1.07 0.002 7.637 1 87.88 94 ALA B CA 1
ATOM 3062 C C . ALA B 1 94 ? -1.825 -0.119 8.961 1 87.88 94 ALA B C 1
ATOM 3064 O O . ALA B 1 94 ? -1.296 0.229 10.016 1 87.88 94 ALA B O 1
ATOM 3065 N N . THR B 1 95 ? -3.082 -0.558 8.891 1 85.31 95 THR B N 1
ATOM 3066 C CA . THR B 1 95 ? -3.898 -0.599 10.102 1 85.31 95 THR B CA 1
ATOM 3067 C C . THR B 1 95 ? -4.117 -2.039 10.555 1 85.31 95 THR B C 1
ATOM 3069 O O . THR B 1 95 ? -4.816 -2.285 11.539 1 85.31 95 THR B O 1
ATOM 3072 N N . SER B 1 96 ? -3.654 -2.902 9.812 1 77.25 96 SER B N 1
ATOM 3073 C CA . SER B 1 96 ? -3.867 -4.305 10.148 1 77.25 96 SER B CA 1
ATOM 3074 C C . SER B 1 96 ? -2.816 -4.801 11.133 1 77.25 96 SER B C 1
ATOM 3076 O O . SER B 1 96 ? -1.665 -4.359 11.102 1 77.25 96 SER B O 1
ATOM 3078 N N . ASN B 1 97 ? -3.27 -5.25 12.359 1 61.81 97 ASN B N 1
ATOM 3079 C CA . ASN B 1 97 ? -2.363 -5.898 13.297 1 61.81 97 ASN B CA 1
ATOM 3080 C C . ASN B 1 97 ? -1.978 -7.297 12.828 1 61.81 97 ASN B C 1
ATOM 3082 O O . ASN B 1 97 ? -1.274 -8.023 13.539 1 61.81 97 ASN B O 1
ATOM 3086 N N . ALA B 1 98 ? -2.785 -7.723 11.875 1 52.41 98 ALA B N 1
ATOM 3087 C CA . ALA B 1 98 ? -2.633 -9.117 11.469 1 52.41 98 ALA B CA 1
ATOM 3088 C C . ALA B 1 98 ? -1.319 -9.336 10.727 1 52.41 98 ALA B C 1
ATOM 3090 O O . ALA B 1 98 ? -0.999 -8.586 9.797 1 52.41 98 ALA B O 1
ATOM 3091 N N . THR B 1 99 ? -0.26 -9.383 11.492 1 45.5 99 THR B N 1
ATOM 3092 C CA . THR B 1 99 ? 0.792 -9.844 10.594 1 45.5 99 THR B CA 1
ATOM 3093 C C . THR B 1 99 ? 0.226 -10.781 9.531 1 45.5 99 THR B C 1
ATOM 3095 O O . THR B 1 99 ? -0.512 -11.711 9.852 1 45.5 99 THR B O 1
ATOM 3098 N N . ALA B 1 100 ? -0.274 -10.148 8.508 1 43.62 100 ALA B N 1
ATOM 3099 C CA . ALA B 1 100 ? -0.828 -10.914 7.398 1 43.62 100 ALA B CA 1
ATOM 3100 C C . ALA B 1 100 ? -0.509 -12.398 7.543 1 43.62 100 ALA B C 1
ATOM 3102 O O . ALA B 1 100 ? -1.313 -13.25 7.164 1 43.62 100 ALA B O 1
ATOM 3103 N N . TRP B 1 101 ? 0.825 -12.766 7.652 1 42.91 101 TRP B N 1
ATOM 3104 C CA . TRP B 1 101 ? 1.188 -14.172 7.586 1 42.91 101 TRP B CA 1
ATOM 3105 C C . TRP B 1 101 ? 1.107 -14.828 8.961 1 42.91 101 TRP B C 1
ATOM 3107 O O . TRP B 1 101 ? 1.759 -14.375 9.906 1 42.91 101 TRP B O 1
ATOM 3117 N N . GLY B 1 102 ? -0.086 -15.109 9.508 1 39.25 102 GLY B N 1
ATOM 3118 C CA . GLY B 1 102 ? -0.351 -15.82 10.75 1 39.25 102 GLY B CA 1
ATOM 3119 C C . GLY B 1 102 ? 0.896 -16.406 11.375 1 39.25 102 GLY B C 1
ATOM 3120 O O . GLY B 1 102 ? 1.957 -16.453 10.742 1 39.25 102 GLY B O 1
ATOM 3121 N N . ARG B 1 103 ? 0.725 -16.922 12.82 1 40.75 103 ARG B N 1
ATOM 3122 C CA . ARG B 1 103 ? 1.67 -17.531 13.75 1 40.75 103 ARG B CA 1
ATOM 3123 C C . ARG B 1 103 ? 2.672 -18.406 13.008 1 40.75 103 ARG B C 1
ATOM 3125 O O . ARG B 1 103 ? 3.682 -18.828 13.586 1 40.75 103 ARG B O 1
ATOM 3132 N N . GLY B 1 104 ? 2.148 -19.391 12.117 1 41 104 GLY B N 1
ATOM 3133 C CA . GLY B 1 104 ? 3.051 -20.422 11.641 1 41 104 GLY B CA 1
ATOM 3134 C C . GLY B 1 104 ? 4.16 -19.891 10.75 1 41 104 GLY B C 1
ATOM 3135 O O . GLY B 1 104 ? 4.426 -18.688 10.742 1 41 104 GLY B O 1
ATOM 3136 N N . ARG B 1 105 ? 4.801 -20.812 9.711 1 49.53 105 ARG B N 1
ATOM 3137 C CA . ARG B 1 105 ? 5.973 -20.672 8.852 1 49.53 105 ARG B CA 1
ATOM 3138 C C . ARG B 1 105 ? 5.797 -19.516 7.879 1 49.53 105 ARG B C 1
ATOM 3140 O O . ARG B 1 105 ? 5.152 -19.656 6.84 1 49.53 105 ARG B O 1
ATOM 3147 N N . ARG B 1 106 ? 5.73 -18.047 8.312 1 55.19 106 ARG B N 1
ATOM 3148 C CA . ARG B 1 106 ? 5.504 -16.672 7.879 1 55.19 106 ARG B CA 1
ATOM 3149 C C . ARG B 1 106 ? 6.492 -16.266 6.793 1 55.19 106 ARG B C 1
ATOM 3151 O O . ARG B 1 106 ? 7.668 -16.641 6.852 1 55.19 106 ARG B O 1
ATOM 3158 N N . ARG B 1 107 ? 5.953 -15.984 5.527 1 73.12 107 ARG B N 1
ATOM 3159 C CA . ARG B 1 107 ? 6.816 -15.367 4.527 1 73.12 107 ARG B CA 1
ATOM 3160 C C . ARG B 1 107 ? 7.582 -14.188 5.117 1 73.12 107 ARG B C 1
ATOM 3162 O O . ARG B 1 107 ? 7.004 -13.352 5.816 1 73.12 107 ARG B O 1
ATOM 3169 N N . SER B 1 108 ? 8.844 -14.438 4.977 1 82.56 108 SER B N 1
ATOM 3170 C CA . SER B 1 108 ? 9.672 -13.32 5.418 1 82.56 108 SER B CA 1
ATOM 3171 C C . SER B 1 108 ? 9.422 -12.078 4.574 1 82.56 108 SER B C 1
ATOM 3173 O O . SER B 1 108 ? 8.906 -12.172 3.459 1 82.56 108 SER B O 1
ATOM 3175 N N . ALA B 1 109 ? 9.773 -10.953 5.074 1 84.69 109 ALA B N 1
ATOM 3176 C CA . ALA B 1 109 ? 9.656 -9.695 4.344 1 84.69 109 ALA B CA 1
ATOM 3177 C C . ALA B 1 109 ? 10.445 -9.742 3.039 1 84.69 109 ALA B C 1
ATOM 3179 O O . ALA B 1 109 ? 10.016 -9.172 2.029 1 84.69 109 ALA B O 1
ATOM 3180 N N . GLU B 1 110 ? 11.539 -10.461 3.09 1 89.5 110 GLU B N 1
ATOM 3181 C CA . GLU B 1 110 ? 12.375 -10.562 1.898 1 89.5 110 GLU B CA 1
ATOM 3182 C C . GLU B 1 110 ? 11.688 -11.383 0.811 1 89.5 110 GLU B C 1
ATOM 3184 O O . GLU B 1 110 ? 11.773 -11.047 -0.374 1 89.5 110 GLU B O 1
ATOM 3189 N N . GLU B 1 111 ? 11.055 -12.367 1.191 1 91.88 111 GLU B N 1
ATOM 3190 C CA . GLU B 1 111 ? 10.336 -13.211 0.242 1 91.88 111 GLU B CA 1
ATOM 3191 C C . GLU B 1 111 ? 9.156 -12.461 -0.379 1 91.88 111 GLU B C 1
ATOM 3193 O O . GLU B 1 111 ? 8.922 -12.555 -1.585 1 91.88 111 GLU B O 1
ATOM 3198 N N . VAL B 1 112 ? 8.477 -11.75 0.458 1 91.75 112 VAL B N 1
ATOM 3199 C CA . VAL B 1 112 ? 7.355 -10.953 -0.04 1 91.75 112 VAL B CA 1
ATOM 3200 C C . VAL B 1 112 ? 7.871 -9.891 -1.007 1 91.75 112 VAL B C 1
ATOM 3202 O O . VAL B 1 112 ? 7.293 -9.68 -2.078 1 91.75 112 VAL B O 1
ATOM 3205 N N . ALA B 1 113 ? 8.953 -9.266 -0.656 1 92.25 113 ALA B N 1
ATOM 3206 C CA . ALA B 1 113 ? 9.539 -8.234 -1.507 1 92.25 113 ALA B CA 1
ATOM 3207 C C . ALA B 1 113 ? 9.984 -8.812 -2.844 1 92.25 113 ALA B C 1
ATOM 3209 O O . ALA B 1 113 ? 9.82 -8.18 -3.891 1 92.25 113 ALA B O 1
ATOM 3210 N N . ALA B 1 114 ? 10.555 -9.953 -2.814 1 94.25 114 ALA B N 1
ATOM 3211 C CA . ALA B 1 114 ? 10.992 -10.602 -4.047 1 94.25 114 ALA B CA 1
ATOM 3212 C C . ALA B 1 114 ? 9.812 -10.914 -4.957 1 94.25 114 ALA B C 1
ATOM 3214 O O . ALA B 1 114 ? 9.875 -10.703 -6.168 1 94.25 114 ALA B O 1
ATOM 3215 N N . THR B 1 115 ? 8.75 -11.445 -4.383 1 95.19 115 THR B N 1
ATOM 3216 C CA . THR B 1 115 ? 7.539 -11.703 -5.16 1 95.19 115 THR B CA 1
ATOM 3217 C C . THR B 1 115 ? 6.969 -10.406 -5.723 1 95.19 115 THR B C 1
ATOM 3219 O O . THR B 1 115 ? 6.566 -10.352 -6.887 1 95.19 115 THR B O 1
ATOM 3222 N N . ALA B 1 116 ? 6.992 -9.43 -4.871 1 96.06 116 ALA B N 1
ATOM 3223 C CA . ALA B 1 116 ? 6.484 -8.125 -5.289 1 96.06 116 ALA B CA 1
ATOM 3224 C C . ALA B 1 116 ? 7.277 -7.582 -6.473 1 96.06 116 ALA B C 1
ATOM 3226 O O . ALA B 1 116 ? 6.703 -6.996 -7.395 1 96.06 116 ALA B O 1
ATOM 3227 N N . ARG B 1 117 ? 8.516 -7.75 -6.488 1 95.56 117 ARG B N 1
ATOM 3228 C CA . ARG B 1 117 ? 9.344 -7.305 -7.598 1 95.56 117 ARG B CA 1
ATOM 3229 C C . ARG B 1 117 ? 8.977 -8.031 -8.891 1 95.56 117 ARG B C 1
ATOM 3231 O O . ARG B 1 117 ? 8.891 -7.418 -9.953 1 95.56 117 ARG B O 1
ATOM 3238 N N . ALA B 1 118 ? 8.773 -9.25 -8.789 1 95.62 118 ALA B N 1
ATOM 3239 C CA . ALA B 1 118 ? 8.383 -10.039 -9.961 1 95.62 118 ALA B CA 1
ATOM 3240 C C . ALA B 1 118 ? 7.062 -9.547 -10.539 1 95.62 118 ALA B C 1
ATOM 3242 O O . ALA B 1 118 ? 6.914 -9.438 -11.758 1 95.62 118 ALA B O 1
ATOM 3243 N N . VAL B 1 119 ? 6.121 -9.234 -9.672 1 97 119 VAL B N 1
ATOM 3244 C CA . VAL B 1 119 ? 4.809 -8.758 -10.102 1 97 119 VAL B CA 1
ATOM 3245 C C . VAL B 1 119 ? 4.93 -7.355 -10.688 1 97 119 VAL B C 1
ATOM 3247 O O . VAL B 1 119 ? 4.445 -7.09 -11.789 1 97 119 VAL B O 1
ATOM 3250 N N . SER B 1 120 ? 5.676 -6.5 -9.984 1 95.44 120 SER B N 1
ATOM 3251 C CA . SER B 1 120 ? 5.754 -5.094 -10.359 1 95.44 120 SER B CA 1
ATOM 3252 C C . SER B 1 120 ? 6.496 -4.918 -11.68 1 95.44 120 SER B C 1
ATOM 3254 O O . SER B 1 120 ? 6.203 -3.998 -12.445 1 95.44 120 SER B O 1
ATOM 3256 N N . ARG B 1 121 ? 7.355 -5.73 -11.969 1 93 121 ARG B N 1
ATOM 3257 C CA . ARG B 1 121 ? 8.125 -5.645 -13.203 1 93 121 ARG B CA 1
ATOM 3258 C C . ARG B 1 121 ? 7.223 -5.816 -14.422 1 93 121 ARG B C 1
ATOM 3260 O O . ARG B 1 121 ? 7.5 -5.262 -15.492 1 93 121 ARG B O 1
ATOM 3267 N N . ARG B 1 122 ? 6.164 -6.504 -14.258 1 94.25 122 ARG B N 1
ATOM 3268 C CA . ARG B 1 122 ? 5.305 -6.824 -15.391 1 94.25 122 ARG B CA 1
ATOM 3269 C C . ARG B 1 122 ? 3.98 -6.074 -15.305 1 94.25 122 ARG B C 1
ATOM 3271 O O . ARG B 1 122 ? 3.23 -6.012 -16.281 1 94.25 122 ARG B O 1
ATOM 3278 N N . ALA B 1 123 ? 3.723 -5.523 -14.125 1 94.69 123 ALA B N 1
ATOM 3279 C CA . ALA B 1 123 ? 2.443 -4.859 -13.898 1 94.69 123 ALA B CA 1
ATOM 3280 C C . ALA B 1 123 ? 2.33 -3.586 -14.727 1 94.69 123 ALA B C 1
ATOM 3282 O O . ALA B 1 123 ? 3.324 -2.891 -14.945 1 94.69 123 ALA B O 1
ATOM 3283 N N . PRO B 1 124 ? 1.136 -3.242 -15.195 1 95.31 124 PRO B N 1
ATOM 3284 C CA . PRO B 1 124 ? -0.074 -4.062 -15.125 1 95.31 124 PRO B CA 1
ATOM 3285 C C . PRO B 1 124 ? -0.035 -5.258 -16.078 1 95.31 124 PRO B C 1
ATOM 3287 O O . PRO B 1 124 ? 0.476 -5.148 -17.188 1 95.31 124 PRO B O 1
ATOM 3290 N N . CYS B 1 125 ? -0.567 -6.391 -15.602 1 95.81 125 CYS B N 1
ATOM 3291 C CA . CYS B 1 125 ? -0.472 -7.617 -16.391 1 95.81 125 CYS B CA 1
ATOM 3292 C C . CYS B 1 125 ? -1.564 -8.602 -15.992 1 95.81 125 CYS B C 1
ATOM 3294 O O . CYS B 1 125 ? -2.484 -8.25 -15.25 1 95.81 125 CYS B O 1
ATOM 3296 N N . ASN B 1 126 ? -1.595 -9.75 -16.641 1 96.88 126 ASN B N 1
ATOM 3297 C CA . ASN B 1 126 ? -2.398 -10.883 -16.188 1 96.88 126 ASN B CA 1
ATOM 3298 C C . ASN B 1 126 ? -1.679 -11.688 -15.117 1 96.88 126 ASN B C 1
ATOM 3300 O O . ASN B 1 126 ? -0.693 -12.367 -15.406 1 96.88 126 ASN B O 1
ATOM 3304 N N . LEU B 1 127 ? -2.178 -11.555 -13.883 1 97.44 127 LEU B N 1
ATOM 3305 C CA . LEU B 1 127 ? -1.581 -12.172 -12.703 1 97.44 127 LEU B CA 1
ATOM 3306 C C . LEU B 1 127 ? -2.471 -13.289 -12.172 1 97.44 127 LEU B C 1
ATOM 3308 O O 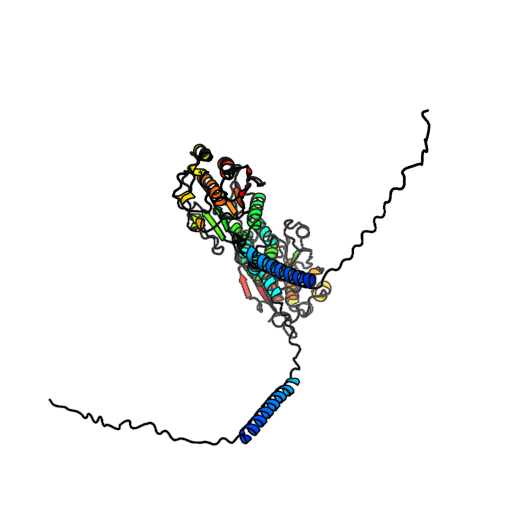. LEU B 1 127 ? -3.639 -13.055 -11.844 1 97.44 127 LEU B O 1
ATOM 3312 N N . LEU B 1 128 ? -1.933 -14.445 -12.125 1 97.44 128 LEU B N 1
ATOM 3313 C CA . LEU B 1 128 ? -2.609 -15.609 -11.555 1 97.44 128 LEU B CA 1
ATOM 3314 C C . LEU B 1 128 ? -2 -15.984 -10.203 1 97.44 128 LEU B C 1
ATOM 3316 O O . LEU B 1 128 ? -0.778 -16.109 -10.086 1 97.44 128 LEU B O 1
ATOM 3320 N N . VAL B 1 129 ? -2.84 -16.141 -9.195 1 95.75 129 VAL B N 1
ATOM 3321 C CA . VAL B 1 129 ? -2.334 -16.484 -7.867 1 95.75 129 VAL B CA 1
ATOM 3322 C C . VAL B 1 129 ? -3.043 -17.734 -7.348 1 95.75 129 VAL B C 1
ATOM 3324 O O . VAL B 1 129 ? -4.273 -17.766 -7.25 1 95.75 129 VAL B O 1
ATOM 3327 N N . PHE B 1 130 ? -2.277 -18.766 -7.117 1 93.94 130 PHE B N 1
ATOM 3328 C CA . PHE B 1 130 ? -2.809 -19.906 -6.395 1 93.94 130 PHE B CA 1
ATOM 3329 C C . PHE B 1 130 ? -2.734 -19.688 -4.891 1 93.94 130 PHE B C 1
ATOM 3331 O O . PHE B 1 130 ? -1.647 -19.688 -4.309 1 93.94 130 PHE B O 1
ATOM 3338 N N . GLY B 1 131 ? -3.865 -19.562 -4.301 1 88.94 131 GLY B N 1
ATOM 3339 C CA . GLY B 1 131 ? -3.947 -19.25 -2.885 1 88.94 131 GLY B CA 1
ATOM 3340 C C . GLY B 1 131 ? -4.562 -17.891 -2.615 1 88.94 131 GLY B C 1
ATOM 3341 O O . GLY B 1 131 ? -4.316 -16.938 -3.35 1 88.94 131 GLY B O 1
ATOM 3342 N N . LEU B 1 132 ? -5.43 -17.875 -1.622 1 87.12 132 LEU B N 1
ATOM 3343 C CA . LEU B 1 132 ? -6.07 -16.641 -1.17 1 87.12 132 LEU B CA 1
ATOM 3344 C C . LEU B 1 132 ? -5.793 -16.406 0.31 1 87.12 132 LEU B C 1
ATOM 3346 O O . LEU B 1 132 ? -6.176 -17.203 1.158 1 87.12 132 LEU B O 1
ATOM 3350 N N . GLY B 1 133 ? -4.93 -15.469 0.595 1 81 133 GLY B N 1
ATOM 3351 C CA . GLY B 1 133 ? -4.605 -15.156 1.979 1 81 133 GLY B CA 1
ATOM 3352 C C . GLY B 1 133 ? -4.391 -13.672 2.223 1 81 133 GLY B C 1
ATOM 3353 O O . GLY B 1 133 ? -4.961 -12.836 1.526 1 81 133 GLY B O 1
ATOM 3354 N N . HIS B 1 134 ? -3.666 -13.352 3.164 1 78.69 134 HIS B N 1
ATOM 3355 C CA . HIS B 1 134 ? -3.43 -11.984 3.615 1 78.69 134 HIS B CA 1
ATOM 3356 C C . HIS B 1 134 ? -2.799 -11.141 2.512 1 78.69 134 HIS B C 1
ATOM 3358 O O . HIS B 1 134 ? -3.045 -9.93 2.428 1 78.69 134 HIS B O 1
ATOM 3364 N N . GLY B 1 135 ? -2.117 -11.805 1.643 1 86 135 GLY B N 1
ATOM 3365 C CA . GLY B 1 135 ? -1.396 -11.078 0.611 1 86 135 GLY B CA 1
ATOM 3366 C C . GLY B 1 135 ? -2.242 -10.773 -0.611 1 86 135 GLY B C 1
ATOM 3367 O O . GLY B 1 135 ? -1.792 -10.094 -1.534 1 86 135 GLY B O 1
ATOM 3368 N N . ALA B 1 136 ? -3.475 -11.227 -0.605 1 89.31 136 ALA B N 1
ATOM 3369 C CA . ALA B 1 136 ? -4.309 -11.102 -1.798 1 89.31 136 ALA B CA 1
ATOM 3370 C C . ALA B 1 136 ? -4.473 -9.633 -2.199 1 89.31 136 ALA B C 1
ATOM 3372 O O . ALA B 1 136 ? -4.289 -9.281 -3.365 1 89.31 136 ALA B O 1
ATOM 3373 N N . ALA B 1 137 ? -4.738 -8.805 -1.244 1 90.25 137 ALA B N 1
ATOM 3374 C CA . ALA B 1 137 ? -4.922 -7.383 -1.53 1 90.25 137 ALA B CA 1
ATOM 3375 C C . ALA B 1 137 ? -3.621 -6.754 -2.018 1 90.25 137 ALA B C 1
ATOM 3377 O O . ALA B 1 137 ? -3.639 -5.844 -2.85 1 90.25 137 ALA B O 1
ATOM 3378 N N . LEU B 1 138 ? -2.514 -7.203 -1.503 1 92.44 138 LEU B N 1
ATOM 3379 C CA . LEU B 1 138 ? -1.206 -6.703 -1.909 1 92.44 138 LEU B CA 1
ATOM 3380 C C . LEU B 1 138 ? -0.95 -6.984 -3.385 1 92.44 138 LEU B C 1
ATOM 3382 O O . LEU B 1 138 ? -0.586 -6.082 -4.141 1 92.44 138 LEU B O 1
ATOM 3386 N N . TRP B 1 139 ? -1.204 -8.203 -3.771 1 94.44 139 TRP B N 1
ATOM 3387 C CA . TRP B 1 139 ? -0.968 -8.578 -5.164 1 94.44 139 TRP B CA 1
ATOM 3388 C C . TRP B 1 139 ? -1.896 -7.812 -6.098 1 94.44 139 TRP B C 1
ATOM 3390 O O . TRP B 1 139 ? -1.463 -7.32 -7.145 1 94.44 139 TRP B O 1
ATOM 3400 N N . ALA B 1 140 ? -3.121 -7.734 -5.738 1 93.94 140 ALA B N 1
ATOM 3401 C CA . ALA B 1 140 ? -4.086 -7.004 -6.555 1 93.94 140 ALA B CA 1
ATOM 3402 C C . ALA B 1 140 ? -3.697 -5.531 -6.672 1 93.94 140 ALA B C 1
ATOM 3404 O O . ALA B 1 140 ? -3.783 -4.945 -7.754 1 93.94 140 ALA B O 1
ATOM 3405 N N . ALA B 1 141 ? -3.279 -4.977 -5.562 1 94.44 141 ALA B N 1
ATOM 3406 C CA . ALA B 1 141 ? -2.9 -3.564 -5.555 1 94.44 141 ALA B CA 1
ATOM 3407 C C . ALA B 1 141 ? -1.659 -3.326 -6.41 1 94.44 141 ALA B C 1
ATOM 3409 O O . ALA B 1 141 ? -1.609 -2.373 -7.191 1 94.44 141 ALA B O 1
ATOM 3410 N N . LEU B 1 142 ? -0.681 -4.18 -6.309 1 96 142 LEU B N 1
ATOM 3411 C CA . LEU B 1 142 ? 0.56 -4.035 -7.062 1 96 142 LEU B CA 1
ATOM 3412 C C . LEU B 1 142 ? 0.306 -4.184 -8.555 1 96 142 LEU B C 1
ATOM 3414 O O . LEU B 1 142 ? 1.056 -3.645 -9.375 1 96 142 LEU B O 1
ATOM 3418 N N . ASN B 1 143 ? -0.72 -4.91 -8.898 1 95.88 143 ASN B N 1
ATOM 3419 C CA . ASN B 1 143 ? -1.069 -5.145 -10.297 1 95.88 143 ASN B CA 1
ATOM 3420 C C . ASN B 1 143 ? -2.227 -4.254 -10.742 1 95.88 143 ASN B C 1
ATOM 3422 O O . ASN B 1 143 ? -3.016 -4.641 -11.609 1 95.88 143 ASN B O 1
ATOM 3426 N N . HIS B 1 144 ? -2.377 -3.127 -10.094 1 93.81 144 HIS B N 1
ATOM 3427 C CA . HIS B 1 144 ? -3.438 -2.199 -10.469 1 93.81 144 HIS B CA 1
ATOM 3428 C C . HIS B 1 144 ? -3.438 -1.943 -11.977 1 93.81 144 HIS B C 1
ATOM 3430 O O . HIS B 1 144 ? -2.381 -1.721 -12.57 1 93.81 144 HIS B O 1
ATOM 3436 N N . GLY B 1 145 ? -4.711 -1.93 -12.539 1 91.88 145 GLY B N 1
ATOM 3437 C CA . GLY B 1 145 ? -4.848 -1.749 -13.977 1 91.88 145 GLY B CA 1
ATOM 3438 C C . GLY B 1 145 ? -4.766 -3.051 -14.75 1 91.88 145 GLY B C 1
ATOM 3439 O O . GLY B 1 145 ? -5.133 -3.104 -15.93 1 91.88 145 GLY B O 1
ATOM 3440 N N . GLY B 1 146 ? -4.168 -4.133 -14.141 1 94.88 146 GLY B N 1
ATOM 3441 C CA . GLY B 1 146 ? -4.145 -5.469 -14.711 1 94.88 146 GLY B CA 1
ATOM 3442 C C . GLY B 1 146 ? -5.238 -6.367 -14.172 1 94.88 146 GLY B C 1
ATOM 3443 O O . GLY B 1 146 ? -6.137 -5.906 -13.461 1 94.88 146 GLY B O 1
ATOM 3444 N N . ARG B 1 147 ? -5.145 -7.582 -14.523 1 95.31 147 ARG B N 1
ATOM 3445 C CA . ARG B 1 147 ? -6.094 -8.57 -14.031 1 95.31 147 ARG B CA 1
ATOM 3446 C C . ARG B 1 147 ? -5.43 -9.539 -13.062 1 95.31 147 ARG B C 1
ATOM 3448 O O . ARG B 1 147 ? -4.391 -10.117 -13.367 1 95.31 147 ARG B O 1
ATOM 3455 N N . THR B 1 148 ? -5.977 -9.625 -11.906 1 96 148 THR B N 1
ATOM 3456 C CA . THR B 1 148 ? -5.504 -10.594 -10.922 1 96 148 THR B CA 1
ATOM 3457 C C . THR B 1 148 ? -6.582 -11.625 -10.609 1 96 148 THR B C 1
ATOM 3459 O O . THR B 1 148 ? -7.684 -11.273 -10.188 1 96 148 THR B O 1
ATOM 3462 N N . VAL B 1 149 ? -6.309 -12.852 -10.828 1 96 149 VAL B N 1
ATOM 3463 C CA . VAL B 1 149 ? -7.234 -13.938 -10.547 1 96 149 VAL B CA 1
ATOM 3464 C C . VAL B 1 149 ? -6.645 -14.852 -9.469 1 96 149 VAL B C 1
ATOM 3466 O O . VAL B 1 149 ? -5.48 -15.25 -9.547 1 96 149 VAL B O 1
ATOM 3469 N N . PHE B 1 150 ? -7.48 -15.141 -8.461 1 93.94 150 PHE B N 1
ATOM 3470 C CA . PHE B 1 150 ? -7.074 -16.031 -7.379 1 93.94 150 PHE B CA 1
ATOM 3471 C C . PHE B 1 150 ? -7.793 -17.375 -7.484 1 93.94 150 PHE B C 1
ATOM 3473 O O . PHE B 1 150 ? -9 -17.406 -7.715 1 93.94 150 PHE B O 1
ATOM 3480 N N . LEU B 1 151 ? -7.07 -18.406 -7.344 1 93.12 151 LEU B N 1
ATOM 3481 C CA . LEU B 1 151 ? -7.617 -19.75 -7.227 1 93.12 151 LEU B CA 1
ATOM 3482 C C . LEU B 1 151 ? -7.383 -20.312 -5.828 1 93.12 151 LEU B C 1
ATOM 3484 O O . LEU B 1 151 ? -6.246 -20.359 -5.359 1 93.12 151 LEU B O 1
ATOM 3488 N N . GLU B 1 152 ? -8.438 -20.672 -5.176 1 89.25 152 GLU B N 1
ATOM 3489 C CA . GLU B 1 152 ? -8.398 -21.047 -3.77 1 89.25 152 GLU B CA 1
ATOM 3490 C C . GLU B 1 152 ? -9.297 -22.25 -3.496 1 89.25 152 GLU B C 1
ATOM 3492 O O . GLU B 1 152 ? -10.391 -22.359 -4.047 1 89.25 152 GLU B O 1
ATOM 3497 N N . GLU B 1 153 ? -8.758 -23.156 -2.674 1 84.94 153 GLU B N 1
ATOM 3498 C CA . GLU B 1 153 ? -9.5 -24.375 -2.371 1 84.94 153 GLU B CA 1
ATOM 3499 C C . GLU B 1 153 ? -10.523 -24.141 -1.264 1 84.94 153 GLU B C 1
ATOM 3501 O O . GLU B 1 153 ? -11.547 -24.812 -1.202 1 84.94 153 GLU B O 1
ATOM 3506 N N . ASP B 1 154 ? -10.195 -23.297 -0.393 1 82 154 ASP B N 1
ATOM 3507 C CA . ASP B 1 154 ? -11.047 -23.031 0.763 1 82 154 ASP B CA 1
ATOM 3508 C C . ASP B 1 154 ? -12.234 -22.141 0.382 1 82 154 ASP B C 1
ATOM 3510 O O . ASP B 1 154 ? -12.07 -20.953 0.13 1 82 154 ASP B O 1
ATOM 3514 N N . ASP B 1 155 ? -13.344 -22.734 0.515 1 82.12 155 ASP B N 1
ATOM 3515 C CA . ASP B 1 155 ? -14.57 -22.031 0.134 1 82.12 155 ASP B CA 1
ATOM 3516 C C . ASP B 1 155 ? -14.805 -20.828 1.034 1 82.12 155 ASP B C 1
ATOM 3518 O O . ASP B 1 155 ? -15.352 -19.812 0.589 1 82.12 155 ASP B O 1
ATOM 3522 N N . ALA B 1 156 ? -14.477 -20.969 2.158 1 80.12 156 ALA B N 1
ATOM 3523 C CA . ALA B 1 156 ? -14.703 -19.875 3.109 1 80.12 156 ALA B CA 1
ATOM 3524 C C . ALA B 1 156 ? -13.891 -18.641 2.74 1 80.12 156 ALA B C 1
ATOM 3526 O O . ALA B 1 156 ? -14.359 -17.516 2.898 1 80.12 156 ALA B O 1
ATOM 3527 N N . LEU B 1 157 ? -12.719 -18.953 2.271 1 81.38 157 LEU B N 1
ATOM 3528 C CA . LEU B 1 157 ? -11.875 -17.828 1.861 1 81.38 157 LEU B CA 1
ATOM 3529 C C . LEU B 1 157 ? -12.398 -17.188 0.583 1 81.38 157 LEU B C 1
ATOM 3531 O O . LEU B 1 157 ? -12.352 -15.969 0.429 1 81.38 157 LEU B O 1
ATOM 3535 N N . VAL B 1 158 ? -12.859 -18.047 -0.275 1 84.69 158 VAL B N 1
ATOM 3536 C CA . VAL B 1 158 ? -13.352 -17.547 -1.555 1 84.69 158 VAL B CA 1
ATOM 3537 C C . VAL B 1 158 ? -14.633 -16.75 -1.339 1 84.69 158 VAL B C 1
ATOM 3539 O O . VAL B 1 158 ? -14.836 -15.711 -1.974 1 84.69 158 VAL B O 1
ATOM 3542 N N . SER B 1 159 ? -15.422 -17.328 -0.466 1 77.38 159 SER B N 1
ATOM 3543 C CA . SER B 1 159 ? -16.719 -16.703 -0.223 1 77.38 159 SER B CA 1
ATOM 3544 C C . SER B 1 159 ? -16.578 -15.469 0.667 1 77.38 159 SER B C 1
ATOM 3546 O O . SER B 1 159 ? -17.469 -14.633 0.714 1 77.38 159 SER B O 1
ATOM 3548 N N . GLY B 1 160 ? -15.477 -15.492 1.501 1 66.75 160 GLY B N 1
ATOM 3549 C CA . GLY B 1 160 ? -15.289 -14.43 2.475 1 66.75 160 GLY B CA 1
ATOM 3550 C C . GLY B 1 160 ? -14.789 -13.133 1.857 1 66.75 160 GLY B C 1
ATOM 3551 O O . GLY B 1 160 ? -14.172 -13.148 0.793 1 66.75 160 GLY B O 1
ATOM 3552 N N . ALA B 1 161 ? -15.578 -12.109 2.096 1 50.34 161 ALA B N 1
ATOM 3553 C CA . ALA B 1 161 ? -15.508 -10.742 1.589 1 50.34 161 ALA B CA 1
ATOM 3554 C C . ALA B 1 161 ? -14.117 -10.148 1.78 1 50.34 161 ALA B C 1
ATOM 3556 O O . ALA B 1 161 ? -13.586 -10.133 2.896 1 50.34 161 ALA B O 1
ATOM 3557 N N . SER B 1 162 ? -13.164 -10.531 0.851 1 52.84 162 SER B N 1
ATOM 3558 C CA . SER B 1 162 ? -12.047 -9.594 0.879 1 52.84 162 SER B CA 1
ATOM 3559 C C . SER B 1 162 ? -12.461 -8.258 1.489 1 52.84 162 SER B C 1
ATOM 3561 O O . SER B 1 162 ? -13.641 -7.91 1.497 1 52.84 162 SER B O 1
ATOM 3563 N N . PRO B 1 163 ? -11.703 -7.664 2.297 1 49.19 163 PRO B N 1
ATOM 3564 C CA . PRO B 1 163 ? -12.164 -6.328 2.686 1 49.19 163 PRO B CA 1
ATOM 3565 C C . PRO B 1 163 ? -12.961 -5.633 1.582 1 49.19 163 PRO B C 1
ATOM 3567 O O . PRO B 1 163 ? -12.672 -5.82 0.398 1 49.19 163 PRO B O 1
ATOM 3570 N N . ALA B 1 164 ? -14.266 -5.527 1.809 1 45.19 164 ALA B N 1
ATOM 3571 C CA . ALA B 1 164 ? -15.344 -5.008 0.968 1 45.19 164 ALA B CA 1
ATOM 3572 C C . ALA B 1 164 ? -14.781 -4.246 -0.23 1 45.19 164 ALA B C 1
ATOM 3574 O O . ALA B 1 164 ? -15.336 -4.32 -1.332 1 45.19 164 ALA B O 1
ATOM 3575 N N . SER B 1 165 ? -13.68 -3.494 0.044 1 51.72 165 SER B N 1
ATOM 3576 C CA . SER B 1 165 ? -13.312 -2.514 -0.975 1 51.72 165 SER B CA 1
ATOM 3577 C C . SER B 1 165 ? -12.328 -3.1 -1.977 1 51.72 165 SER B C 1
ATOM 3579 O O . SER B 1 165 ? -12.094 -2.518 -3.039 1 51.72 165 SER B O 1
ATOM 3581 N N . LEU B 1 166 ? -11.664 -4.188 -1.637 1 61.78 166 LEU B N 1
ATOM 3582 C CA . LEU B 1 166 ? -10.703 -4.559 -2.67 1 61.78 166 LEU B CA 1
ATOM 3583 C C . LEU B 1 166 ? -11.273 -5.637 -3.584 1 61.78 166 LEU B C 1
ATOM 3585 O O . LEU B 1 166 ? -11.594 -6.738 -3.127 1 61.78 166 LEU B O 1
ATOM 3589 N N . ALA B 1 167 ? -12.016 -5.27 -4.523 1 69.06 167 ALA B N 1
ATOM 3590 C CA . ALA B 1 167 ? -12.602 -6.18 -5.508 1 69.06 167 ALA B CA 1
ATOM 3591 C C . ALA B 1 167 ? -11.594 -7.234 -5.949 1 69.06 167 ALA B C 1
ATOM 3593 O O . ALA B 1 167 ? -10.672 -6.938 -6.715 1 69.06 167 ALA B O 1
ATOM 3594 N N . ILE B 1 168 ? -11.641 -8.359 -5.246 1 86.69 168 ILE B N 1
ATOM 3595 C CA . ILE B 1 168 ? -10.773 -9.484 -5.547 1 86.69 168 ILE B CA 1
ATOM 3596 C C . ILE B 1 168 ? -11.523 -10.516 -6.391 1 86.69 168 ILE B C 1
ATOM 3598 O O . ILE B 1 168 ? -12.648 -10.898 -6.055 1 86.69 168 ILE B O 1
ATOM 3602 N N . GLU B 1 169 ? -11.031 -10.867 -7.555 1 92.31 169 GLU B N 1
ATOM 3603 C CA . GLU B 1 169 ? -11.562 -11.953 -8.375 1 92.31 169 GLU B CA 1
ATOM 3604 C C . GLU B 1 169 ? -10.977 -13.297 -7.953 1 92.31 169 GLU B C 1
ATOM 3606 O O . GLU B 1 169 ? -9.812 -13.594 -8.234 1 92.31 169 GLU B O 1
ATOM 3611 N N . ALA B 1 170 ? -11.836 -14.117 -7.234 1 93.06 170 ALA B N 1
ATOM 3612 C CA . ALA B 1 170 ? -11.383 -15.398 -6.707 1 93.06 170 ALA B CA 1
ATOM 3613 C C . ALA B 1 170 ? -12.352 -16.516 -7.074 1 93.06 170 ALA B C 1
ATOM 3615 O O . ALA B 1 170 ? -13.562 -16.312 -7.109 1 93.06 170 ALA B O 1
ATOM 3616 N N . TYR B 1 171 ? -11.828 -17.656 -7.344 1 93.06 171 TYR B N 1
ATOM 3617 C CA . TYR B 1 171 ? -12.617 -18.844 -7.684 1 93.06 171 TYR B CA 1
ATOM 3618 C C . TYR B 1 171 ? -12.172 -20.047 -6.863 1 93.06 171 TYR B C 1
ATOM 3620 O O . TYR B 1 171 ? -10.992 -20.188 -6.547 1 93.06 171 TYR B O 1
ATOM 3628 N N . ARG B 1 172 ? -13.086 -20.891 -6.645 1 90.81 172 ARG B N 1
ATOM 3629 C CA . ARG B 1 172 ? -12.789 -22.125 -5.938 1 90.81 172 ARG B CA 1
ATOM 3630 C C . ARG B 1 172 ? -12.195 -23.172 -6.883 1 90.81 172 ARG B C 1
ATOM 3632 O O . ARG B 1 172 ? -12.672 -23.328 -8.008 1 90.81 172 ARG B O 1
ATOM 3639 N N . VAL B 1 173 ? -11.156 -23.812 -6.41 1 89.19 173 VAL B N 1
ATOM 3640 C CA . VAL B 1 173 ? -10.57 -24.938 -7.129 1 89.19 173 VAL B CA 1
ATOM 3641 C C . VAL B 1 173 ? -10.367 -26.109 -6.176 1 89.19 173 VAL B C 1
ATOM 3643 O O . VAL B 1 173 ? -10.188 -25.922 -4.973 1 89.19 173 VAL B O 1
ATOM 3646 N N . ALA B 1 174 ? -10.508 -27.281 -6.738 1 83.56 174 ALA B N 1
ATOM 3647 C CA . ALA B 1 174 ? -10.305 -28.484 -5.945 1 83.56 174 ALA B CA 1
ATOM 3648 C C . ALA B 1 174 ? -9.125 -29.297 -6.48 1 83.56 174 ALA B C 1
ATOM 3650 O O . ALA B 1 174 ? -8.969 -29.453 -7.691 1 83.56 174 ALA B O 1
ATOM 3651 N N . TYR B 1 175 ? -8.32 -29.641 -5.535 1 79.56 175 TYR B N 1
ATOM 3652 C CA . TYR B 1 175 ? -7.18 -30.484 -5.879 1 79.56 175 TYR B CA 1
ATOM 3653 C C . TYR B 1 175 ? -7.43 -31.922 -5.473 1 79.56 175 TYR B C 1
ATOM 3655 O O . TYR B 1 175 ? -7.867 -32.188 -4.352 1 79.56 175 TYR B O 1
ATOM 3663 N N . LEU B 1 176 ? -7.297 -32.812 -6.371 1 71.38 176 LEU B N 1
ATOM 3664 C CA . LEU B 1 176 ? -7.684 -34.188 -6.129 1 71.38 176 LEU B CA 1
ATOM 3665 C C . LEU B 1 176 ? -6.48 -35.031 -5.695 1 71.38 176 LEU B C 1
ATOM 3667 O O . LEU B 1 176 ? -6.641 -36.094 -5.098 1 71.38 176 LEU B O 1
ATOM 3671 N N . ALA B 1 177 ? -5.336 -34.531 -5.941 1 70.69 177 ALA B N 1
ATOM 3672 C CA . ALA B 1 177 ? -4.152 -35.344 -5.625 1 70.69 177 ALA B CA 1
ATOM 3673 C C . ALA B 1 177 ? -3.898 -35.375 -4.121 1 70.69 177 ALA B C 1
ATOM 3675 O O . ALA B 1 177 ? -4.25 -34.438 -3.406 1 70.69 177 ALA B O 1
ATOM 3676 N N . SER B 1 178 ? -3.592 -36.594 -3.629 1 68.81 178 SER B N 1
ATOM 3677 C CA . SER B 1 178 ? -3.242 -36.75 -2.221 1 68.81 178 SER B CA 1
ATOM 3678 C C . SER B 1 178 ? -1.731 -36.688 -2.018 1 68.81 178 SER B C 1
ATOM 3680 O O . SER B 1 178 ? -0.965 -37.094 -2.902 1 68.81 178 SER B O 1
ATOM 3682 N N . ALA B 1 179 ? -1.288 -36.156 -0.854 1 69.56 179 ALA B N 1
ATOM 3683 C CA . ALA B 1 179 ? 0.128 -36.094 -0.503 1 69.56 179 ALA B CA 1
ATOM 3684 C C . ALA B 1 179 ? 0.77 -37.5 -0.562 1 69.56 179 ALA B C 1
ATOM 3686 O O . ALA B 1 179 ? 1.962 -37.625 -0.85 1 69.56 179 ALA B O 1
ATOM 3687 N N . ALA B 1 180 ? -0.048 -38.5 -0.334 1 75.38 180 ALA B N 1
ATOM 3688 C CA . ALA B 1 180 ? 0.446 -39.875 -0.325 1 75.38 180 ALA B CA 1
ATOM 3689 C C . ALA B 1 180 ? 0.883 -40.312 -1.721 1 75.38 180 ALA B C 1
ATOM 3691 O O . ALA B 1 180 ? 1.688 -41.219 -1.866 1 75.38 180 ALA B O 1
ATOM 3692 N N . ASP B 1 181 ? 0.479 -39.688 -2.674 1 82.06 181 ASP B N 1
ATOM 3693 C CA . ASP B 1 181 ? 0.759 -40.031 -4.059 1 82.06 181 ASP B CA 1
ATOM 3694 C C . ASP B 1 181 ? 1.903 -39.219 -4.629 1 82.06 181 ASP B C 1
ATOM 3696 O O . ASP B 1 181 ? 2.145 -39.219 -5.836 1 82.06 181 ASP B O 1
ATOM 3700 N N . ALA B 1 182 ? 2.65 -38.5 -3.807 1 87.69 182 ALA B N 1
ATOM 3701 C CA . ALA B 1 182 ? 3.598 -37.5 -4.285 1 87.69 182 ALA B CA 1
ATOM 3702 C C . ALA B 1 182 ? 4.66 -38.156 -5.184 1 87.69 182 ALA B C 1
ATOM 3704 O O . ALA B 1 182 ? 4.957 -37.625 -6.262 1 87.69 182 ALA B O 1
ATOM 3705 N N . ASP B 1 183 ? 5.191 -39.312 -4.719 1 90.12 183 ASP B N 1
ATOM 3706 C CA . ASP B 1 183 ? 6.25 -39.938 -5.496 1 90.12 183 ASP B CA 1
ATOM 3707 C C . ASP B 1 183 ? 5.723 -40.438 -6.844 1 90.12 183 ASP B C 1
ATOM 3709 O O . ASP B 1 183 ? 6.379 -40.25 -7.871 1 90.12 183 ASP B O 1
ATOM 3713 N N . GLU B 1 184 ? 4.648 -41.031 -6.742 1 90.81 184 GLU B N 1
ATOM 3714 C CA . GLU B 1 184 ? 4.031 -41.5 -7.973 1 90.81 184 GLU B CA 1
ATOM 3715 C C . GLU B 1 184 ? 3.713 -40.375 -8.922 1 90.81 184 GLU B C 1
ATOM 3717 O O . GLU B 1 184 ? 3.912 -40.469 -10.133 1 90.81 184 GLU B O 1
ATOM 3722 N N . LEU B 1 185 ? 3.238 -39.281 -8.398 1 92.5 185 LEU B N 1
ATOM 3723 C CA . LEU B 1 185 ? 2.85 -38.156 -9.219 1 92.5 185 LEU B CA 1
ATOM 3724 C C . LEU B 1 185 ? 4.078 -37.438 -9.773 1 92.5 185 LEU B C 1
ATOM 3726 O O . LEU B 1 185 ? 4.039 -36.906 -10.891 1 92.5 185 LEU B O 1
ATOM 3730 N N . LEU B 1 186 ? 5.148 -37.438 -9.047 1 94.44 186 LEU B N 1
ATOM 3731 C CA . LEU B 1 186 ? 6.391 -36.844 -9.516 1 94.44 186 LEU B CA 1
ATOM 3732 C C . LEU B 1 186 ? 6.906 -37.562 -10.758 1 94.44 186 LEU B C 1
ATOM 3734 O O . LEU B 1 186 ? 7.453 -36.938 -11.664 1 94.44 186 LEU B O 1
ATOM 3738 N N . ALA B 1 187 ? 6.688 -38.844 -10.781 1 94.44 187 ALA B N 1
ATOM 3739 C CA . ALA B 1 187 ? 7.168 -39.688 -11.875 1 94.44 187 ALA B CA 1
ATOM 3740 C C . ALA B 1 187 ? 6.441 -39.344 -13.18 1 94.44 187 ALA B C 1
ATOM 3742 O O . ALA B 1 187 ? 6.906 -39.719 -14.266 1 94.44 187 ALA B O 1
ATOM 3743 N N . LEU B 1 188 ? 5.32 -38.688 -13.055 1 92.88 188 LEU B N 1
ATOM 3744 C CA . LEU B 1 188 ? 4.551 -38.312 -14.234 1 92.88 188 LEU B CA 1
ATOM 3745 C C . LEU B 1 188 ? 5.312 -37.281 -15.086 1 92.88 188 LEU B C 1
ATOM 3747 O O . LEU B 1 188 ? 4.918 -37 -16.219 1 92.88 188 LEU B O 1
ATOM 3751 N N . ARG B 1 189 ? 6.383 -36.719 -14.648 1 94 189 ARG B N 1
ATOM 3752 C CA . ARG B 1 189 ? 7.258 -35.844 -15.398 1 94 189 ARG B CA 1
ATOM 3753 C C . ARG B 1 189 ? 7.766 -36.5 -16.672 1 94 189 ARG B C 1
ATOM 3755 O O . ARG B 1 189 ? 7.98 -35.844 -17.688 1 94 189 ARG B O 1
ATOM 3762 N N . ASP B 1 190 ? 7.852 -37.781 -16.594 1 92.62 190 ASP B N 1
ATOM 3763 C CA . ASP B 1 190 ? 8.391 -38.531 -17.719 1 92.62 190 ASP B CA 1
ATOM 3764 C C . ASP B 1 190 ? 7.266 -39.062 -18.609 1 92.62 190 ASP B C 1
ATOM 3766 O O . ASP B 1 190 ? 7.52 -39.781 -19.578 1 92.62 190 ASP B O 1
ATOM 3770 N N . SER B 1 191 ? 6.105 -38.75 -18.25 1 91.88 191 SER B N 1
ATOM 3771 C CA . SER B 1 191 ? 4.961 -39.188 -19.031 1 91.88 191 SER B CA 1
ATOM 3772 C C . SER B 1 191 ? 4.637 -38.188 -20.141 1 91.88 191 SER B C 1
ATOM 3774 O O . SER B 1 191 ? 4.496 -36.969 -19.875 1 91.88 191 SER B O 1
ATOM 3776 N N . GLU B 1 192 ? 4.359 -38.562 -21.344 1 89.06 192 GLU B N 1
ATOM 3777 C CA . GLU B 1 192 ? 4.016 -37.719 -22.469 1 89.06 192 GLU B CA 1
ATOM 3778 C C . GLU B 1 192 ? 2.648 -37.062 -22.281 1 89.06 192 GLU B C 1
ATOM 3780 O O . GLU B 1 192 ? 2.389 -36 -22.797 1 89.06 192 GLU B O 1
ATOM 3785 N N . HIS B 1 193 ? 1.88 -37.75 -21.531 1 88.88 193 HIS B N 1
ATOM 3786 C CA . HIS B 1 193 ? 0.547 -37.188 -21.266 1 88.88 193 HIS B CA 1
ATOM 3787 C C . HIS B 1 193 ? 0.616 -35.938 -20.438 1 88.88 193 HIS B C 1
ATOM 3789 O O . HIS B 1 193 ? -0.261 -35.062 -20.531 1 88.88 193 HIS B O 1
ATOM 3795 N N . CYS B 1 194 ? 1.646 -35.812 -19.641 1 92.19 194 CYS B N 1
ATOM 3796 C CA . CYS B 1 194 ? 1.744 -34.688 -18.734 1 92.19 194 CYS B CA 1
ATOM 3797 C C . CYS B 1 194 ? 2.693 -33.625 -19.297 1 92.19 194 CYS B C 1
ATOM 3799 O O . CYS B 1 194 ? 2.521 -32.438 -19.031 1 92.19 194 CYS B O 1
ATOM 3801 N N . THR B 1 195 ? 3.674 -34 -20.031 1 90.75 195 THR B N 1
ATOM 3802 C CA . THR B 1 195 ? 4.684 -33.031 -20.438 1 90.75 195 THR B CA 1
ATOM 3803 C C . THR B 1 195 ? 4.715 -32.906 -21.969 1 90.75 195 THR B C 1
ATOM 3805 O O . THR B 1 195 ? 5.504 -32.125 -22.516 1 90.75 195 THR B O 1
ATOM 3808 N N . GLY B 1 196 ? 3.969 -33.656 -22.609 1 76.69 196 GLY B N 1
ATOM 3809 C CA . GLY B 1 196 ? 4.004 -33.625 -24.062 1 76.69 196 GLY B CA 1
ATOM 3810 C C . GLY B 1 196 ? 3.066 -32.594 -24.672 1 76.69 196 GLY B C 1
ATOM 3811 O O . GLY B 1 196 ? 3.189 -32.25 -25.844 1 76.69 196 GLY B O 1
ATOM 3812 N N . ALA B 1 197 ? 2.033 -32.156 -23.875 1 59.56 197 ALA B N 1
ATOM 3813 C CA . ALA B 1 197 ? 0.968 -31.375 -24.484 1 59.56 197 ALA B CA 1
ATOM 3814 C C . ALA B 1 197 ? 1.359 -29.906 -24.578 1 59.56 197 ALA B C 1
ATOM 3816 O O . ALA B 1 197 ? 1.472 -29.219 -23.562 1 59.56 197 ALA B O 1
ATOM 3817 N N . ALA B 1 198 ? 2.389 -29.562 -25.5 1 59.94 198 ALA B N 1
ATOM 3818 C CA . ALA B 1 198 ? 2.682 -28.141 -25.672 1 59.94 198 ALA B CA 1
ATOM 3819 C C . ALA B 1 198 ? 1.663 -27.469 -26.594 1 59.94 198 ALA B C 1
ATOM 3821 O O . ALA B 1 198 ? 1.372 -27.984 -27.672 1 59.94 198 ALA B O 1
ATOM 3822 N N . ALA B 1 199 ? 0.57 -26.875 -26.078 1 64 199 ALA B N 1
ATOM 3823 C CA . ALA B 1 199 ? -0.394 -26.109 -26.875 1 64 199 ALA B CA 1
ATOM 3824 C C . ALA B 1 199 ? -0.047 -24.625 -26.875 1 64 199 ALA B C 1
ATOM 3826 O O . ALA B 1 199 ? 0.581 -24.125 -25.938 1 64 199 ALA B O 1
ATOM 3827 N N . THR B 1 200 ? -0.311 -24.156 -28.031 1 71.31 200 THR B N 1
ATOM 3828 C CA . THR B 1 200 ? -0.076 -22.734 -28.297 1 71.31 200 THR B CA 1
ATOM 3829 C C . THR B 1 200 ? -1.115 -21.875 -27.578 1 71.31 200 THR B C 1
ATOM 3831 O O . THR B 1 200 ? -0.96 -20.656 -27.484 1 71.31 200 THR B O 1
ATOM 3834 N N . GLN B 1 201 ? -2.092 -22.625 -27.016 1 81.88 201 GLN B N 1
ATOM 3835 C CA . GLN B 1 201 ? -3.086 -21.828 -26.297 1 81.88 201 GLN B CA 1
ATOM 3836 C C . GLN B 1 201 ? -3.711 -22.625 -25.156 1 81.88 201 GLN B C 1
ATOM 3838 O O . GLN B 1 201 ? -4.012 -23.812 -25.312 1 81.88 201 GLN B O 1
ATOM 3843 N N . LEU B 1 202 ? -3.9 -21.969 -24.109 1 89.25 202 LEU B N 1
ATOM 3844 C CA . LEU B 1 202 ? -4.504 -22.562 -22.922 1 89.25 202 LEU B CA 1
ATOM 3845 C C . LEU B 1 202 ? -5.945 -22.969 -23.188 1 89.25 202 LEU B C 1
ATOM 3847 O O . LEU B 1 202 ? -6.738 -22.172 -23.688 1 89.25 202 LEU B O 1
ATOM 3851 N N . SER B 1 203 ? -6.297 -24.234 -22.906 1 89.19 203 SER B N 1
ATOM 3852 C CA . SER B 1 203 ? -7.648 -24.75 -23.125 1 89.19 203 SER B CA 1
ATOM 3853 C C . SER B 1 203 ? -8.016 -25.812 -22.094 1 89.19 203 SER B C 1
ATOM 3855 O O . SER B 1 203 ? -7.137 -26.391 -21.453 1 89.19 203 SER B O 1
ATOM 3857 N N . PRO B 1 204 ? -9.312 -26.078 -21.984 1 89.5 204 PRO B N 1
ATOM 3858 C CA . PRO B 1 204 ? -9.742 -27.125 -21.047 1 89.5 204 PRO B CA 1
ATOM 3859 C C . PRO B 1 204 ? -9.133 -28.484 -21.375 1 89.5 204 PRO B C 1
ATOM 3861 O O . PRO B 1 204 ? -9.047 -29.344 -20.5 1 89.5 204 PRO B O 1
ATOM 3864 N N . GLY B 1 205 ? -8.711 -28.703 -22.547 1 87.81 205 GLY B N 1
ATOM 3865 C CA . GLY B 1 205 ? -8.07 -29.953 -22.953 1 87.81 205 GLY B CA 1
ATOM 3866 C C . GLY B 1 205 ? -6.797 -30.234 -22.188 1 87.81 205 GLY B C 1
ATOM 3867 O O . GLY B 1 205 ? -6.414 -31.406 -22.031 1 87.81 205 GLY B O 1
ATOM 3868 N N . HIS B 1 206 ? -6.184 -29.234 -21.672 1 88.69 206 HIS B N 1
ATOM 3869 C CA . HIS B 1 206 ? -4.938 -29.391 -20.922 1 88.69 206 HIS B CA 1
ATOM 3870 C C . HIS B 1 206 ? -5.199 -29.875 -19.5 1 88.69 206 HIS B C 1
ATOM 3872 O O . HIS B 1 206 ? -4.277 -30.312 -18.812 1 88.69 206 HIS B O 1
ATOM 3878 N N . PHE B 1 207 ? -6.469 -29.766 -19.062 1 91.25 207 PHE B N 1
ATOM 3879 C CA . PHE B 1 207 ? -6.746 -30.031 -17.656 1 91.25 207 PHE B CA 1
ATOM 3880 C C . PHE B 1 207 ? -7.957 -30.938 -17.5 1 91.25 207 PHE B C 1
ATOM 3882 O O . PHE B 1 207 ? -7.809 -32.156 -17.359 1 91.25 207 PHE B O 1
ATOM 3889 N N . ASP B 1 208 ? -9.133 -30.531 -17.828 1 87.69 208 ASP B N 1
ATOM 3890 C CA . ASP B 1 208 ? -10.367 -31.266 -17.609 1 87.69 208 ASP B CA 1
ATOM 3891 C C . ASP B 1 208 ? -10.367 -32.594 -18.406 1 87.69 208 ASP B C 1
ATOM 3893 O O . ASP B 1 208 ? -10.867 -33.594 -17.922 1 87.69 208 ASP B O 1
ATOM 3897 N N . ARG B 1 209 ? -9.812 -32.562 -19.531 1 86.75 209 ARG B N 1
ATOM 3898 C CA . ARG B 1 209 ? -9.82 -33.75 -20.391 1 86.75 209 ARG B CA 1
ATOM 3899 C C . ARG B 1 209 ? -8.438 -34.375 -20.469 1 86.75 209 ARG B C 1
ATOM 3901 O O . ARG B 1 209 ? -8.188 -35.25 -21.297 1 86.75 209 ARG B O 1
ATOM 3908 N N . SER B 1 210 ? -7.566 -33.938 -19.703 1 87.62 210 SER B N 1
ATOM 3909 C CA . SER B 1 210 ? -6.203 -34.469 -19.703 1 87.62 210 SER B CA 1
ATOM 3910 C C . SER B 1 210 ? -6.133 -35.781 -18.953 1 87.62 210 SER B C 1
ATOM 3912 O O . SER B 1 210 ? -6.734 -35.969 -17.891 1 87.62 210 SER B O 1
ATOM 3914 N N . PRO B 1 211 ? -5.449 -36.719 -19.531 1 88.62 211 PRO B N 1
ATOM 3915 C CA . PRO B 1 211 ? -5.242 -37.969 -18.812 1 88.62 211 PRO B CA 1
ATOM 3916 C C . PRO B 1 211 ? -4.238 -37.844 -17.656 1 88.62 211 PRO B C 1
ATOM 3918 O O . PRO B 1 211 ? -4.059 -38.781 -16.875 1 88.62 211 PRO B O 1
ATOM 3921 N N . CYS B 1 212 ? -3.555 -36.719 -17.562 1 90 212 CYS B N 1
ATOM 3922 C CA . CYS B 1 212 ? -2.559 -36.531 -16.516 1 90 212 CYS B CA 1
ATOM 3923 C C . CYS B 1 212 ? -3.223 -36.375 -15.148 1 90 212 CYS B C 1
ATOM 3925 O O . CYS B 1 212 ? -4.039 -35.469 -14.953 1 90 212 CYS B O 1
ATOM 3927 N N . LYS B 1 213 ? -2.832 -37.156 -14.156 1 88.38 213 LYS B N 1
ATOM 3928 C CA . LYS B 1 213 ? -3.432 -37.188 -12.82 1 88.38 213 LYS B CA 1
ATOM 3929 C C . LYS B 1 213 ? -3.156 -35.875 -12.078 1 88.38 213 LYS B C 1
ATOM 3931 O O . LYS B 1 213 ? -3.82 -35.562 -11.078 1 88.38 213 LYS B O 1
ATOM 3936 N N . LEU B 1 214 ? -2.146 -35.125 -12.516 1 90.25 214 LEU B N 1
ATOM 3937 C CA . LEU B 1 214 ? -1.806 -33.875 -11.867 1 90.25 214 LEU B CA 1
ATOM 3938 C C . LEU B 1 214 ? -2.711 -32.75 -12.352 1 90.25 214 LEU B C 1
ATOM 3940 O O . LEU B 1 214 ? -2.746 -31.656 -11.75 1 90.25 214 LEU B O 1
ATOM 3944 N N . ALA B 1 215 ? -3.396 -33.031 -13.445 1 89.75 215 ALA B N 1
ATOM 3945 C CA . ALA B 1 215 ? -4.238 -31.984 -14.031 1 89.75 215 ALA B CA 1
ATOM 3946 C C . ALA B 1 215 ? -5.395 -31.609 -13.102 1 89.75 215 ALA B C 1
ATOM 3948 O O . ALA B 1 215 ? -6.176 -32.469 -12.703 1 89.75 215 ALA B O 1
ATOM 3949 N N . VAL B 1 216 ? -5.469 -30.297 -12.758 1 89.88 216 VAL B N 1
ATOM 3950 C CA . VAL B 1 216 ? -6.539 -29.797 -11.906 1 89.88 216 VAL B CA 1
ATOM 3951 C C . VAL B 1 216 ? -7.832 -29.688 -12.711 1 89.88 216 VAL B C 1
ATOM 3953 O O . VAL B 1 216 ? -7.84 -29.125 -13.805 1 89.88 216 VAL B O 1
ATOM 3956 N N . ARG B 1 217 ? -8.844 -30.266 -12.109 1 87.88 217 ARG B N 1
ATOM 3957 C CA . ARG B 1 217 ? -10.133 -30.25 -12.797 1 87.88 217 ARG B CA 1
ATOM 3958 C C . ARG B 1 217 ? -10.992 -29.078 -12.312 1 87.88 217 ARG B C 1
ATOM 3960 O O . ARG B 1 217 ? -10.797 -28.578 -11.203 1 87.88 217 ARG B O 1
ATOM 3967 N N . GLY B 1 218 ? -11.883 -28.656 -13.195 1 90 218 GLY B N 1
ATOM 3968 C CA . GLY B 1 218 ? -12.875 -27.656 -12.82 1 90 218 GLY B CA 1
ATOM 3969 C C . GLY B 1 218 ? -12.305 -26.266 -12.703 1 90 218 GLY B C 1
ATOM 3970 O O . GLY B 1 218 ? -12.758 -25.469 -11.867 1 90 218 GLY B O 1
ATOM 3971 N N . LEU B 1 219 ? -11.258 -25.969 -13.43 1 94.5 219 LEU B N 1
ATOM 3972 C CA . LEU B 1 219 ? -10.742 -24.594 -13.477 1 94.5 219 LEU B CA 1
ATOM 3973 C C . LEU B 1 219 ? -11.789 -23.656 -14.055 1 94.5 219 LEU B C 1
ATOM 3975 O O . LEU B 1 219 ? -12.5 -24.016 -14.992 1 94.5 219 LEU B O 1
ATOM 3979 N N . PRO B 1 220 ? -11.93 -22.469 -13.445 1 95.19 220 PRO B N 1
ATOM 3980 C CA . PRO B 1 220 ? -12.945 -21.531 -13.914 1 95.19 220 PRO B CA 1
ATOM 3981 C C . PRO B 1 220 ? -12.656 -21 -15.32 1 95.19 220 PRO B C 1
ATOM 3983 O O . PRO B 1 220 ? -11.516 -21.031 -15.773 1 95.19 220 PRO B O 1
ATOM 3986 N N . ALA B 1 221 ? -13.68 -20.438 -16.047 1 95.44 221 ALA B N 1
ATOM 3987 C CA . ALA B 1 221 ? -13.531 -19.859 -17.375 1 95.44 221 ALA B CA 1
ATOM 3988 C C . ALA B 1 221 ? -12.477 -18.766 -17.391 1 95.44 221 ALA B C 1
ATOM 3990 O O . ALA B 1 221 ? -11.727 -18.609 -18.359 1 95.44 221 ALA B O 1
ATOM 3991 N N . ALA B 1 222 ? -12.406 -18.062 -16.312 1 95.88 222 ALA B N 1
ATOM 3992 C CA . ALA B 1 222 ? -11.461 -16.953 -16.188 1 95.88 222 ALA B CA 1
ATOM 3993 C C . ALA B 1 222 ? -10.023 -17.422 -16.391 1 95.88 222 ALA B C 1
ATOM 3995 O O . ALA B 1 222 ? -9.195 -16.688 -16.922 1 95.88 222 ALA B O 1
ATOM 3996 N N . PHE B 1 223 ? -9.781 -18.594 -16.031 1 96.69 223 PHE B N 1
ATOM 3997 C CA . PHE B 1 223 ? -8.453 -19.188 -16.156 1 96.69 223 PHE B CA 1
ATOM 3998 C C . PHE B 1 223 ? -8.062 -19.328 -17.625 1 96.69 223 PHE B C 1
ATOM 4000 O O . PHE B 1 223 ? -6.895 -19.141 -17.984 1 96.69 223 PHE B O 1
ATOM 4007 N N . TYR B 1 224 ? -8.969 -19.5 -18.422 1 94.44 224 TYR B N 1
ATOM 4008 C CA . TYR B 1 224 ? -8.688 -19.797 -19.812 1 94.44 224 TYR B CA 1
ATOM 4009 C C . TYR B 1 224 ? -8.758 -18.531 -20.656 1 94.44 224 TYR B C 1
ATOM 4011 O O . TYR B 1 224 ? -8.359 -18.531 -21.828 1 94.44 224 TYR B O 1
ATOM 4019 N N . GLU B 1 225 ? -9.188 -17.469 -20.094 1 93.44 225 GLU B N 1
ATOM 4020 C CA . GLU B 1 225 ? -9.43 -16.234 -20.844 1 93.44 225 GLU B CA 1
ATOM 4021 C C . GLU B 1 225 ? -8.164 -15.391 -20.938 1 93.44 225 GLU B C 1
ATOM 4023 O O . GLU B 1 225 ? -8.125 -14.398 -21.672 1 93.44 225 GLU B O 1
ATOM 4028 N N . ALA B 1 226 ? -7.141 -15.82 -20.25 1 93.06 226 ALA B N 1
ATOM 4029 C CA . ALA B 1 226 ? -5.953 -14.969 -20.203 1 93.06 226 ALA B CA 1
ATOM 4030 C C . ALA B 1 226 ? -4.688 -15.781 -20.422 1 93.06 226 ALA B C 1
ATOM 4032 O O . ALA B 1 226 ? -4.641 -16.969 -20.109 1 93.06 226 ALA B O 1
ATOM 4033 N N . GLU B 1 227 ? -3.68 -15.078 -21.031 1 93.12 227 GLU B N 1
ATOM 4034 C CA . GLU B 1 227 ? -2.297 -15.539 -20.969 1 93.12 227 GLU B CA 1
ATOM 4035 C C . GLU B 1 227 ? -1.567 -14.945 -19.766 1 93.12 227 GLU B C 1
ATOM 4037 O O . GLU B 1 227 ? -1.428 -13.727 -19.656 1 93.12 227 GLU B O 1
ATOM 4042 N N . TRP B 1 228 ? -1.159 -15.75 -18.953 1 96.06 228 TRP B N 1
ATOM 4043 C CA . TRP B 1 228 ? -0.669 -15.289 -17.656 1 96.06 228 TRP B CA 1
ATOM 4044 C C . TRP B 1 228 ? 0.789 -14.852 -17.75 1 96.06 228 TRP B C 1
ATOM 4046 O O . TRP B 1 228 ? 1.65 -15.625 -18.172 1 96.06 228 TRP B O 1
ATOM 4056 N N . ASP B 1 229 ? 1.067 -13.633 -17.328 1 96.25 229 ASP B N 1
ATOM 4057 C CA . ASP B 1 229 ? 2.412 -13.07 -17.359 1 96.25 229 ASP B CA 1
ATOM 4058 C C . ASP B 1 229 ? 3.205 -13.461 -16.109 1 96.25 229 ASP B C 1
ATOM 4060 O O . ASP B 1 229 ? 4.414 -13.688 -16.188 1 96.25 229 ASP B O 1
ATOM 4064 N N . VAL B 1 230 ? 2.498 -13.453 -15.008 1 97.94 230 VAL B N 1
ATOM 4065 C CA . VAL B 1 230 ? 3.07 -13.836 -13.719 1 97.94 230 VAL B CA 1
ATOM 4066 C C . VAL B 1 230 ? 2.135 -14.812 -13.008 1 97.94 230 VAL B C 1
ATOM 4068 O O . VAL B 1 230 ? 0.916 -14.625 -13.008 1 97.94 230 VAL B O 1
ATOM 4071 N N . ILE B 1 231 ? 2.701 -15.836 -12.477 1 98 231 ILE B N 1
ATOM 4072 C CA . ILE B 1 231 ? 1.959 -16.812 -11.68 1 98 231 ILE B CA 1
ATOM 4073 C C . ILE B 1 231 ? 2.609 -16.969 -10.305 1 98 231 ILE B C 1
ATOM 4075 O O . ILE B 1 231 ? 3.809 -17.234 -10.211 1 98 231 ILE B O 1
ATOM 4079 N N . VAL B 1 232 ? 1.839 -16.734 -9.273 1 97 232 VAL B N 1
ATOM 4080 C CA . VAL B 1 232 ? 2.312 -16.922 -7.906 1 97 232 VAL B CA 1
ATOM 4081 C C . VAL B 1 232 ? 1.661 -18.141 -7.285 1 97 232 VAL B C 1
ATOM 4083 O O . VAL B 1 232 ? 0.433 -18.234 -7.199 1 97 232 VAL B O 1
ATOM 4086 N N . VAL B 1 233 ? 2.5 -19.031 -6.887 1 94.56 233 VAL B N 1
ATOM 4087 C CA . VAL B 1 233 ? 2.008 -20.25 -6.234 1 94.56 233 VAL B CA 1
ATOM 4088 C C . VAL B 1 233 ? 2.217 -20.141 -4.727 1 94.56 233 VAL B C 1
ATOM 4090 O O . VAL B 1 233 ? 3.33 -20.344 -4.234 1 94.56 233 VAL B O 1
ATOM 4093 N N . ASP B 1 234 ? 1.271 -19.734 -3.998 1 82.62 234 ASP B N 1
ATOM 4094 C CA . ASP B 1 234 ? 1.272 -19.531 -2.551 1 82.62 234 ASP B CA 1
ATOM 4095 C C . ASP B 1 234 ? 0.153 -20.344 -1.891 1 82.62 234 ASP B C 1
ATOM 4097 O O . ASP B 1 234 ? -0.507 -19.859 -0.97 1 82.62 234 ASP B O 1
ATOM 4101 N N . ALA B 1 235 ? -0.145 -21.422 -2.318 1 62.59 235 ALA B N 1
ATOM 4102 C CA . ALA B 1 235 ? -1.28 -22.203 -1.836 1 62.59 235 ALA B CA 1
ATOM 4103 C C . ALA B 1 235 ? -1 -22.781 -0.452 1 62.59 235 ALA B C 1
ATOM 4105 O O . ALA B 1 235 ? 0.112 -23.25 -0.179 1 62.59 235 ALA B O 1
ATOM 4106 N N . HIS B 1 236 ? -1.67 -22.109 0.784 1 57.09 236 HIS B N 1
ATOM 4107 C CA . HIS B 1 236 ? -1.548 -22.734 2.102 1 57.09 236 HIS B CA 1
ATOM 4108 C C . HIS B 1 236 ? -2.678 -23.719 2.354 1 57.09 236 HIS B C 1
ATOM 4110 O O . HIS B 1 236 ? -3.848 -23.406 2.109 1 57.09 236 HIS B O 1
ATOM 4116 N N . ALA B 1 237 ? -2.547 -25 2.219 1 50.22 237 ALA B N 1
ATOM 4117 C CA . ALA B 1 237 ? -3.609 -25.906 2.645 1 50.22 237 ALA B CA 1
ATOM 4118 C C . ALA B 1 237 ? -3.648 -26.031 4.164 1 50.22 237 ALA B C 1
ATOM 4120 O O . ALA B 1 237 ? -2.607 -25.969 4.824 1 50.22 237 ALA B O 1
ATOM 4121 N N . PRO B 1 238 ? -4.766 -25.766 4.934 1 44.5 238 PRO B N 1
ATOM 4122 C CA . PRO B 1 238 ? -4.883 -26.125 6.348 1 44.5 238 PRO B CA 1
ATOM 4123 C C . PRO B 1 238 ? -4.281 -27.5 6.652 1 44.5 238 PRO B C 1
ATOM 4125 O O . PRO B 1 238 ? -4.129 -28.328 5.754 1 44.5 238 PRO B O 1
ATOM 4128 N N . PRO B 1 239 ? -4.098 -27.781 8.125 1 44.69 239 PRO B N 1
ATOM 4129 C CA . PRO B 1 239 ? -3.775 -29.141 8.547 1 44.69 239 PRO B CA 1
ATOM 4130 C C . PRO B 1 239 ? -4.844 -30.156 8.133 1 44.69 239 PRO B C 1
ATOM 4132 O O . PRO B 1 239 ? -6.031 -29.828 8.125 1 44.69 239 PRO B O 1
ATOM 4135 N N . PRO B 1 240 ? -4.609 -31.938 8.039 1 47.5 240 PRO B N 1
ATOM 4136 C CA . PRO B 1 240 ? -3.711 -32.906 7.402 1 47.5 240 PRO B CA 1
ATOM 4137 C C . PRO B 1 240 ? -3.035 -32.344 6.152 1 47.5 240 PRO B C 1
ATOM 4139 O O . PRO B 1 240 ? -3.578 -31.453 5.5 1 47.5 240 PRO B O 1
ATOM 4142 N N . PRO B 1 241 ? -1.637 -32.5 5.762 1 47.34 241 PRO B N 1
ATOM 4143 C CA . PRO B 1 241 ? -0.656 -31.828 4.902 1 47.34 241 PRO B CA 1
ATOM 4144 C C . PRO B 1 241 ? -1.219 -31.484 3.525 1 47.34 241 PRO B C 1
ATOM 4146 O O . PRO B 1 241 ? -1.847 -32.312 2.879 1 47.34 241 PRO B O 1
ATOM 4149 N N . THR B 1 242 ? -1.644 -30.234 3.145 1 50.09 242 THR B N 1
ATOM 4150 C CA . THR B 1 242 ? -1.896 -29.281 2.072 1 50.09 242 THR B CA 1
ATOM 4151 C C . THR B 1 242 ? -1.019 -29.578 0.86 1 50.09 242 THR B C 1
ATOM 4153 O O . THR B 1 242 ? -0.93 -28.766 -0.066 1 50.09 242 THR B O 1
ATOM 4156 N N . THR B 1 243 ? -0.256 -30.562 0.978 1 57.81 243 THR B N 1
ATOM 4157 C CA . THR B 1 243 ? 0.75 -30.859 -0.037 1 57.81 243 THR B CA 1
ATOM 4158 C C . THR B 1 243 ? 0.094 -31.094 -1.393 1 57.81 243 THR B C 1
ATOM 4160 O O . THR B 1 243 ? 0.654 -30.75 -2.432 1 57.81 243 THR B O 1
ATOM 4163 N N . THR B 1 244 ? -1.249 -31.484 -1.249 1 63.31 244 THR B N 1
ATOM 4164 C CA . THR B 1 244 ? -1.882 -31.875 -2.506 1 63.31 244 THR B CA 1
ATOM 4165 C C . THR B 1 244 ? -2.154 -30.641 -3.371 1 63.31 244 THR B C 1
ATOM 4167 O O . THR B 1 244 ? -1.983 -30.688 -4.59 1 63.31 244 THR B O 1
ATOM 4170 N N . ALA B 1 245 ? -2.459 -29.609 -2.779 1 78.56 245 ALA B N 1
ATOM 4171 C CA . ALA B 1 245 ? -2.811 -28.391 -3.502 1 78.56 245 ALA B CA 1
ATOM 4172 C C . ALA B 1 245 ? -1.596 -27.812 -4.223 1 78.56 245 ALA B C 1
ATOM 4174 O O . ALA B 1 245 ? -1.697 -27.375 -5.371 1 78.56 245 ALA B O 1
ATOM 4175 N N . MET B 1 246 ? -0.503 -28.109 -3.596 1 84.81 246 MET B N 1
ATOM 4176 C CA . MET B 1 246 ? 0.698 -27.5 -4.164 1 84.81 246 MET B CA 1
ATOM 4177 C C . MET B 1 246 ? 1.143 -28.234 -5.418 1 84.81 246 MET B C 1
ATOM 4179 O O . MET B 1 246 ? 1.591 -27.625 -6.387 1 84.81 246 MET B O 1
ATOM 4183 N N . MET B 1 247 ? 0.95 -29.547 -5.438 1 90.19 247 MET B N 1
ATOM 4184 C CA . MET B 1 247 ? 1.348 -30.344 -6.602 1 90.19 247 MET B CA 1
ATOM 4185 C C . MET B 1 247 ? 0.541 -29.938 -7.832 1 90.19 247 MET B C 1
ATOM 4187 O O . MET B 1 247 ? 1.108 -29.656 -8.891 1 90.19 247 MET B O 1
ATOM 4191 N N . GLY B 1 248 ? -0.753 -29.922 -7.637 1 90.5 248 GLY B N 1
ATOM 4192 C CA . GLY B 1 248 ? -1.622 -29.5 -8.727 1 90.5 248 GLY B CA 1
ATOM 4193 C C . GLY B 1 248 ? -1.381 -28.062 -9.172 1 90.5 248 GLY B C 1
ATOM 4194 O O . GLY B 1 248 ? -1.396 -27.781 -10.367 1 90.5 248 GLY B O 1
ATOM 4195 N N . ALA B 1 249 ? -1.189 -27.172 -8.227 1 93.38 249 ALA B N 1
ATOM 4196 C CA . ALA B 1 249 ? -0.953 -25.766 -8.531 1 93.38 249 ALA B CA 1
ATOM 4197 C C . ALA B 1 249 ? 0.336 -25.594 -9.336 1 93.38 249 ALA B C 1
ATOM 4199 O O . ALA B 1 249 ? 0.365 -24.859 -10.32 1 93.38 249 ALA B O 1
ATOM 4200 N N . ILE B 1 250 ? 1.376 -26.219 -8.898 1 94.38 250 ILE B N 1
ATOM 4201 C CA . ILE B 1 250 ? 2.662 -26.109 -9.586 1 94.38 250 ILE B CA 1
ATOM 4202 C C . ILE B 1 250 ? 2.539 -26.656 -11 1 94.38 250 ILE B C 1
ATOM 4204 O O . ILE B 1 250 ? 3 -26.031 -11.961 1 94.38 250 ILE B O 1
ATOM 4208 N N . TYR B 1 251 ? 1.942 -27.797 -11.164 1 93.69 251 TYR B N 1
ATOM 4209 C CA . TYR B 1 251 ? 1.755 -28.391 -12.484 1 93.69 251 TYR B CA 1
ATOM 4210 C C . TYR B 1 251 ? 0.924 -27.469 -13.375 1 93.69 251 TYR B C 1
ATOM 4212 O O . TYR B 1 251 ? 1.266 -27.25 -14.539 1 93.69 251 TYR B O 1
ATOM 4220 N N . THR B 1 252 ? -0.169 -27.016 -12.82 1 94.5 252 THR B N 1
ATOM 4221 C CA . THR B 1 252 ? -1.035 -26.109 -13.578 1 94.5 252 THR B CA 1
ATOM 4222 C C . THR B 1 252 ? -0.266 -24.875 -14.039 1 94.5 252 THR B C 1
ATOM 4224 O O . THR B 1 252 ? -0.407 -24.438 -15.18 1 94.5 252 THR B O 1
ATOM 4227 N N . ALA B 1 253 ? 0.532 -24.312 -13.148 1 96.06 253 ALA B N 1
ATOM 4228 C CA . ALA B 1 253 ? 1.362 -23.172 -13.5 1 96.06 253 ALA B CA 1
ATOM 4229 C C . ALA B 1 253 ? 2.322 -23.516 -14.633 1 96.06 253 ALA B C 1
ATOM 4231 O O . ALA B 1 253 ? 2.521 -22.703 -15.555 1 96.06 253 ALA B O 1
ATOM 4232 N N . ALA B 1 254 ? 2.885 -24.672 -14.578 1 95.62 254 ALA B N 1
ATOM 4233 C CA . ALA B 1 254 ? 3.84 -25.109 -15.594 1 95.62 254 ALA B CA 1
ATOM 4234 C C . ALA B 1 254 ? 3.186 -25.172 -16.969 1 95.62 254 ALA B C 1
ATOM 4236 O O . ALA B 1 254 ? 3.76 -24.719 -17.953 1 95.62 254 ALA B O 1
ATOM 4237 N N . VAL B 1 255 ? 2.029 -25.75 -16.984 1 94.12 255 VAL B N 1
ATOM 4238 C CA . VAL B 1 255 ? 1.311 -25.891 -18.25 1 94.12 255 VAL B CA 1
ATOM 4239 C C . VAL B 1 255 ? 0.855 -24.531 -18.75 1 94.12 255 VAL B C 1
ATOM 4241 O O . VAL B 1 255 ? 1.051 -24.203 -19.922 1 94.12 255 VAL B O 1
ATOM 4244 N N . ALA B 1 256 ? 0.313 -23.719 -17.875 1 94.81 256 ALA B N 1
ATOM 4245 C CA . ALA B 1 256 ? -0.206 -22.406 -18.25 1 94.81 256 ALA B CA 1
ATOM 4246 C C . ALA B 1 256 ? 0.91 -21.5 -18.75 1 94.81 256 ALA B C 1
ATOM 4248 O O . ALA B 1 256 ? 0.71 -20.734 -19.703 1 94.81 256 ALA B O 1
ATOM 4249 N N . ALA B 1 257 ? 2.07 -21.547 -18.141 1 94.94 257 ALA B N 1
ATOM 4250 C CA . ALA B 1 257 ? 3.197 -20.719 -18.531 1 94.94 257 ALA B CA 1
ATOM 4251 C C . ALA B 1 257 ? 3.656 -21.047 -19.953 1 94.94 257 ALA B C 1
ATOM 4253 O O . ALA B 1 257 ? 4.121 -20.156 -20.672 1 94.94 257 ALA B O 1
ATOM 4254 N N . ARG B 1 258 ? 3.49 -22.234 -20.359 1 92 258 ARG B N 1
ATOM 4255 C CA . ARG B 1 258 ? 3.969 -22.688 -21.656 1 92 258 ARG B CA 1
ATOM 4256 C C . ARG B 1 258 ? 2.9 -22.484 -22.734 1 92 258 ARG B C 1
ATOM 4258 O O . ARG B 1 258 ? 3.219 -22.297 -23.906 1 92 258 ARG B O 1
ATOM 4265 N N . ALA B 1 259 ? 1.667 -22.609 -22.281 1 88.94 259 ALA B N 1
ATOM 4266 C CA . ALA B 1 259 ? 0.556 -22.578 -23.219 1 88.94 259 ALA B CA 1
ATOM 4267 C C . ALA B 1 259 ? 0.177 -21.156 -23.594 1 88.94 259 ALA B C 1
ATOM 4269 O O . ALA B 1 259 ? -0.944 -20.703 -23.328 1 88.94 259 ALA B O 1
ATOM 4270 N N . ARG B 1 260 ? 1.084 -20.484 -24.031 1 88.19 260 ARG B N 1
ATOM 4271 C CA . ARG B 1 260 ? 0.873 -19.125 -24.516 1 88.19 260 ARG B CA 1
ATOM 4272 C C . ARG B 1 260 ? 1.047 -19.062 -26.031 1 88.19 260 ARG B C 1
ATOM 4274 O O . ARG B 1 260 ? 1.728 -19.891 -26.625 1 88.19 260 ARG B O 1
ATOM 4281 N N . ARG B 1 261 ? 0.374 -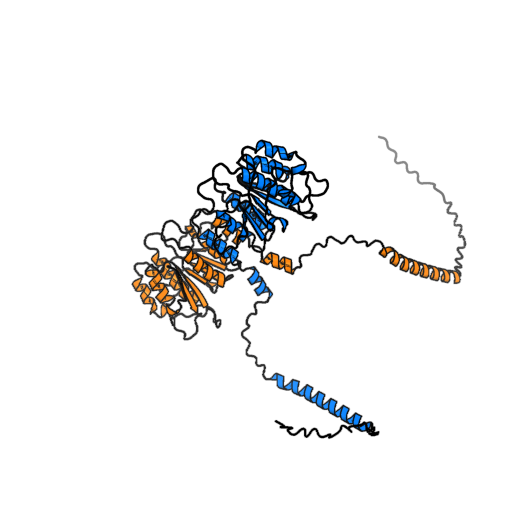18.078 -26.625 1 77.38 261 ARG B N 1
ATOM 4282 C CA . ARG B 1 261 ? 0.536 -17.859 -28.062 1 77.38 261 ARG B CA 1
ATOM 4283 C C . ARG B 1 261 ? 1.981 -17.516 -28.406 1 77.38 261 ARG B C 1
ATOM 4285 O O . ARG B 1 261 ? 2.65 -16.812 -27.641 1 77.38 261 ARG B O 1
ATOM 4292 N N . PRO B 1 262 ? 2.355 -18.172 -29.531 1 65.44 262 PRO B N 1
ATOM 4293 C CA . PRO B 1 262 ? 3.756 -18 -29.922 1 65.44 262 PRO B CA 1
ATOM 4294 C C . PRO B 1 262 ? 4.117 -16.531 -30.156 1 65.44 262 PRO B C 1
ATOM 4296 O O . PRO B 1 262 ? 3.436 -15.836 -30.922 1 65.44 262 PRO B O 1
ATOM 4299 N N . ALA B 1 263 ? 4.387 -15.805 -29.234 1 63.31 263 ALA B N 1
ATOM 4300 C CA . ALA B 1 263 ? 5.047 -14.531 -29.484 1 63.31 263 ALA B CA 1
ATOM 4301 C C . ALA B 1 263 ? 6.527 -14.594 -29.109 1 63.31 263 ALA B C 1
ATOM 4303 O O . ALA B 1 263 ? 6.918 -15.359 -28.219 1 63.31 263 ALA B O 1
ATOM 4304 N N . ALA B 1 264 ? 7.512 -14.398 -30.078 1 55.5 264 ALA B N 1
ATOM 4305 C CA . ALA B 1 264 ? 8.953 -14.633 -30.125 1 55.5 264 ALA B CA 1
ATOM 4306 C C . ALA B 1 264 ? 9.57 -14.5 -28.734 1 55.5 264 ALA B C 1
ATOM 4308 O O . ALA B 1 264 ? 10.5 -15.234 -28.391 1 55.5 264 ALA B O 1
ATOM 4309 N N . GLU B 1 265 ? 9.188 -13.766 -27.906 1 62.59 265 GLU B N 1
ATOM 4310 C CA . GLU B 1 265 ? 10.039 -13.57 -26.734 1 62.59 265 GLU B CA 1
ATOM 4311 C C . GLU B 1 265 ? 9.203 -13.289 -25.484 1 62.59 265 GLU B C 1
ATOM 4313 O O . GLU B 1 265 ? 9.523 -12.391 -24.703 1 62.59 265 GLU B O 1
ATOM 4318 N N . THR B 1 266 ? 8.273 -14.43 -25.328 1 83 266 THR B N 1
ATOM 4319 C CA . THR B 1 266 ? 7.52 -14.086 -24.125 1 83 266 THR B CA 1
ATOM 4320 C C . THR B 1 266 ? 7.762 -15.117 -23.031 1 83 266 THR B C 1
ATOM 4322 O O . THR B 1 266 ? 7.891 -16.312 -23.312 1 83 266 THR B O 1
ATOM 4325 N N . GLU B 1 267 ? 8.188 -14.719 -21.891 1 93.06 267 GLU B N 1
ATOM 4326 C CA . GLU B 1 267 ? 8.359 -15.562 -20.719 1 93.06 267 GLU B CA 1
ATOM 4327 C C . GLU B 1 267 ? 7.305 -15.25 -19.656 1 93.06 267 GLU B C 1
ATOM 4329 O O . GLU B 1 267 ? 6.777 -14.133 -19.609 1 93.06 267 GLU B O 1
ATOM 4334 N N . THR B 1 268 ? 6.949 -16.297 -18.969 1 95.88 268 THR B N 1
ATOM 4335 C CA . THR B 1 268 ? 6.102 -16.156 -17.797 1 95.88 268 THR B CA 1
ATOM 4336 C C . THR B 1 268 ? 6.918 -16.312 -16.516 1 95.88 268 THR B C 1
ATOM 4338 O O . THR B 1 268 ? 7.695 -17.266 -16.391 1 95.88 268 THR B O 1
ATOM 4341 N N . ASP B 1 269 ? 6.828 -15.383 -15.625 1 97.75 269 ASP B N 1
ATOM 4342 C CA . ASP B 1 269 ? 7.434 -15.531 -14.305 1 97.75 269 ASP B CA 1
ATOM 4343 C C . ASP B 1 269 ? 6.543 -16.375 -13.391 1 97.75 269 ASP B C 1
ATOM 4345 O O . ASP B 1 269 ? 5.379 -16.031 -13.172 1 97.75 269 ASP B O 1
ATOM 4349 N N . VAL B 1 270 ? 7.117 -17.453 -12.891 1 98.19 270 VAL B N 1
ATOM 4350 C CA . VAL B 1 270 ? 6.418 -18.281 -11.922 1 98.19 270 VAL B CA 1
ATOM 4351 C C . VAL B 1 270 ? 7.164 -18.25 -10.586 1 98.19 270 VAL B C 1
ATOM 4353 O O . VAL B 1 270 ? 8.359 -18.562 -10.531 1 98.19 270 VAL B O 1
ATOM 4356 N N . VAL B 1 271 ? 6.469 -17.844 -9.539 1 97.81 271 VAL B N 1
ATOM 4357 C CA . VAL B 1 271 ? 7.047 -17.781 -8.203 1 97.81 271 VAL B CA 1
ATOM 4358 C C . VAL B 1 271 ? 6.43 -18.859 -7.312 1 97.81 271 VAL B C 1
ATOM 4360 O O . VAL B 1 271 ? 5.207 -18.969 -7.227 1 97.81 271 VAL B O 1
ATOM 4363 N N . VAL B 1 272 ? 7.262 -19.641 -6.688 1 95.69 272 VAL B N 1
ATOM 4364 C CA . VAL B 1 272 ? 6.805 -20.703 -5.797 1 95.69 272 VAL B CA 1
ATOM 4365 C C . VAL B 1 272 ? 7.34 -20.469 -4.387 1 95.69 272 VAL B C 1
ATOM 4367 O O . VAL B 1 272 ? 8.539 -20.25 -4.199 1 95.69 272 VAL B O 1
ATOM 4370 N N . HIS B 1 273 ? 6.465 -20.516 -3.488 1 90.75 273 HIS B N 1
ATOM 4371 C CA . HIS B 1 273 ? 6.844 -20.344 -2.092 1 90.75 273 HIS B CA 1
ATOM 4372 C C . HIS B 1 273 ? 6.961 -21.672 -1.377 1 90.75 273 HIS B C 1
ATOM 4374 O O . HIS B 1 273 ? 6.539 -22.703 -1.905 1 90.75 273 HIS B O 1
ATOM 4380 N N . ASP B 1 274 ? 7.73 -21.703 -0.191 1 88.25 274 ASP B N 1
ATOM 4381 C CA . ASP B 1 274 ? 7.879 -22.844 0.716 1 88.25 274 ASP B CA 1
ATOM 4382 C C . ASP B 1 274 ? 8.664 -23.969 0.055 1 88.25 274 ASP B C 1
ATOM 4384 O O . ASP B 1 274 ? 8.312 -25.156 0.209 1 88.25 274 ASP B O 1
ATOM 4388 N N . VAL B 1 275 ? 9.703 -23.609 -0.673 1 91.06 275 VAL B N 1
ATOM 4389 C CA . VAL B 1 275 ? 10.469 -24.609 -1.404 1 91.06 275 VAL B CA 1
ATOM 4390 C C . VAL B 1 275 ? 11.383 -25.359 -0.441 1 91.06 275 VAL B C 1
ATOM 4392 O O . VAL B 1 275 ? 12.086 -26.297 -0.844 1 91.06 275 VAL B O 1
ATOM 4395 N N . ASP B 1 276 ? 11.367 -24.969 0.773 1 89 276 ASP B N 1
ATOM 4396 C CA . ASP B 1 276 ? 12.023 -25.781 1.794 1 89 276 ASP B CA 1
ATOM 4397 C C . ASP B 1 276 ? 11.25 -27.078 2.047 1 89 276 ASP B C 1
ATOM 4399 O O . ASP B 1 276 ? 11.797 -28.031 2.596 1 89 276 ASP B O 1
ATOM 4403 N N . LYS B 1 277 ? 10.031 -27.094 1.679 1 87.5 277 LYS B N 1
ATOM 4404 C CA . LYS B 1 277 ? 9.219 -28.297 1.771 1 87.5 277 LYS B CA 1
ATOM 4405 C C . LYS B 1 277 ? 9.484 -29.234 0.593 1 87.5 277 LYS B C 1
ATOM 4407 O O . LYS B 1 277 ? 9.602 -28.781 -0.549 1 87.5 277 LYS B O 1
ATOM 4412 N N . PRO B 1 278 ? 9.469 -30.469 0.82 1 88.25 278 PRO B N 1
ATOM 4413 C CA . PRO B 1 278 ? 9.906 -31.422 -0.201 1 88.25 278 PRO B CA 1
ATOM 4414 C C . PRO B 1 278 ? 9.008 -31.406 -1.437 1 88.25 278 PRO B C 1
ATOM 4416 O O . PRO B 1 278 ? 9.5 -31.5 -2.562 1 88.25 278 PRO B O 1
ATOM 4419 N N . VAL B 1 279 ? 7.715 -31.297 -1.299 1 87.25 279 VAL B N 1
ATOM 4420 C CA . VAL B 1 279 ? 6.809 -31.328 -2.441 1 87.25 279 VAL B CA 1
ATOM 4421 C C . VAL B 1 279 ? 7.066 -30.125 -3.34 1 87.25 279 VAL B C 1
ATOM 4423 O O . VAL B 1 279 ? 7.254 -30.266 -4.551 1 87.25 279 VAL B O 1
ATOM 4426 N N . GLN B 1 280 ? 7.098 -28.969 -2.762 1 91.56 280 GLN B N 1
ATOM 4427 C CA . GLN B 1 280 ? 7.328 -27.75 -3.531 1 91.56 280 GLN B CA 1
ATOM 4428 C C . GLN B 1 280 ? 8.695 -27.766 -4.203 1 91.56 280 GLN B C 1
ATOM 4430 O O . GLN B 1 280 ? 8.836 -27.359 -5.359 1 91.56 280 GLN B O 1
ATOM 4435 N N . ASP B 1 281 ? 9.625 -28.25 -3.445 1 92.44 281 ASP B N 1
ATOM 4436 C CA . ASP B 1 281 ? 10.977 -28.328 -3.984 1 92.44 281 ASP B CA 1
ATOM 4437 C C . ASP B 1 281 ? 11.031 -29.25 -5.199 1 92.44 281 ASP B C 1
ATOM 4439 O O . ASP B 1 281 ? 11.375 -28.812 -6.301 1 92.44 281 ASP B O 1
ATOM 4443 N N . ARG B 1 282 ? 10.641 -30.469 -5.02 1 94.62 282 ARG B N 1
ATOM 4444 C CA . ARG B 1 282 ? 10.773 -31.5 -6.043 1 94.62 282 ARG B CA 1
ATOM 4445 C C . ARG B 1 282 ? 9.844 -31.219 -7.223 1 94.62 282 ARG B C 1
ATOM 4447 O O . ARG B 1 282 ? 10.242 -31.375 -8.383 1 94.62 282 ARG B O 1
ATOM 4454 N N . PHE B 1 283 ? 8.68 -30.781 -6.988 1 94.44 283 PHE B N 1
ATOM 4455 C CA . PHE B 1 283 ? 7.719 -30.578 -8.07 1 94.44 283 PHE B CA 1
ATOM 4456 C C . PHE B 1 283 ? 8.07 -29.344 -8.875 1 94.44 283 PHE B C 1
ATOM 4458 O O . PHE B 1 283 ? 7.93 -29.328 -10.102 1 94.44 283 PHE B O 1
ATOM 4465 N N . SER B 1 284 ? 8.477 -28.25 -8.203 1 96.38 284 SER B N 1
ATOM 4466 C CA . SER B 1 284 ? 8.867 -27.062 -8.961 1 96.38 284 SER B CA 1
ATOM 4467 C C . SER B 1 284 ? 10.078 -27.359 -9.844 1 96.38 284 SER B C 1
ATOM 4469 O O . SER B 1 284 ? 10.125 -26.922 -11 1 96.38 284 SER B O 1
ATOM 4471 N N . THR B 1 285 ? 10.969 -28.109 -9.32 1 96.75 285 THR B N 1
ATOM 4472 C CA . THR B 1 285 ? 12.156 -28.469 -10.094 1 96.75 285 THR B CA 1
ATOM 4473 C C . THR B 1 285 ? 11.773 -29.344 -11.281 1 96.75 285 THR B C 1
ATOM 4475 O O . THR B 1 285 ? 12.312 -29.188 -12.375 1 96.75 285 THR B O 1
ATOM 4478 N N . ALA B 1 286 ? 10.906 -30.281 -11.055 1 96.38 286 ALA B N 1
ATOM 4479 C CA . ALA B 1 286 ? 10.539 -31.266 -12.078 1 96.38 286 ALA B CA 1
ATOM 4480 C C . ALA B 1 286 ? 9.672 -30.625 -13.156 1 96.38 286 ALA B C 1
ATOM 4482 O O . ALA B 1 286 ? 9.883 -30.859 -14.352 1 96.38 286 ALA B O 1
ATOM 4483 N N . PHE B 1 287 ? 8.719 -29.781 -12.789 1 96.44 287 PHE B N 1
ATOM 4484 C CA . PHE B 1 287 ? 7.703 -29.391 -13.75 1 96.44 287 PHE B CA 1
ATOM 4485 C C . PHE B 1 287 ? 7.93 -27.953 -14.211 1 96.44 287 PHE B C 1
ATOM 4487 O O . PHE B 1 287 ? 7.523 -27.578 -15.312 1 96.44 287 PHE B O 1
ATOM 4494 N N . LEU B 1 288 ? 8.484 -27.078 -13.391 1 97.31 288 LEU B N 1
ATOM 4495 C CA . LEU B 1 288 ? 8.875 -25.75 -13.844 1 97.31 288 LEU B CA 1
ATOM 4496 C C . LEU B 1 288 ? 10.305 -25.766 -14.375 1 97.31 288 LEU B C 1
ATOM 4498 O O . LEU B 1 288 ? 10.742 -24.812 -15.031 1 97.31 288 LEU B O 1
ATOM 4502 N N . CYS B 1 289 ? 11 -26.859 -14.094 1 97 289 CYS B N 1
ATOM 4503 C CA . CYS B 1 289 ? 12.305 -27.141 -14.664 1 97 289 CYS B CA 1
ATOM 4504 C C . CYS B 1 289 ? 13.383 -26.281 -14.008 1 97 289 CYS B C 1
ATOM 4506 O O . CYS B 1 289 ? 13.461 -25.078 -14.25 1 97 289 CYS B O 1
ATOM 4508 N N . GLY B 1 290 ? 14.312 -26.875 -13.352 1 96.69 290 GLY B N 1
ATOM 4509 C CA . GLY B 1 290 ? 15.414 -26.203 -12.703 1 96.69 290 GLY B CA 1
ATOM 4510 C C . GLY B 1 290 ? 16.203 -25.312 -13.641 1 96.69 290 GLY B C 1
ATOM 4511 O O . GLY B 1 290 ? 16.766 -24.297 -13.227 1 96.69 290 GLY B O 1
ATOM 4512 N N . GLY B 1 291 ? 16.234 -25.656 -14.859 1 96.69 291 GLY B N 1
ATOM 4513 C CA . GLY B 1 291 ? 16.969 -24.906 -15.859 1 96.69 291 GLY B CA 1
ATOM 4514 C C . GLY B 1 291 ? 16.391 -23.516 -16.094 1 96.69 291 GLY B C 1
ATOM 4515 O O . GLY B 1 291 ? 17.047 -22.656 -16.688 1 96.69 291 GLY B O 1
ATOM 4516 N N . TYR B 1 292 ? 15.188 -23.25 -15.75 1 97.12 292 TYR B N 1
ATOM 4517 C CA . TYR B 1 292 ? 14.539 -21.969 -15.945 1 97.12 292 TYR B CA 1
ATOM 4518 C C . TYR B 1 292 ? 14.555 -21.141 -14.656 1 97.12 292 TYR B C 1
ATOM 4520 O O . TYR B 1 292 ? 13.969 -20.062 -14.594 1 97.12 292 TYR B O 1
ATOM 4528 N N . LEU B 1 293 ? 15.203 -21.719 -13.562 1 97.88 293 LEU B N 1
ATOM 4529 C CA . LEU B 1 293 ? 15.32 -20.984 -12.305 1 97.88 293 LEU B CA 1
ATOM 4530 C C . LEU B 1 293 ? 16.156 -19.719 -12.484 1 97.88 293 LEU B C 1
ATOM 4532 O O . LEU B 1 293 ? 17.266 -19.781 -12.992 1 97.88 293 LEU B O 1
ATOM 4536 N N . LYS B 1 294 ? 15.656 -18.594 -12.07 1 97.12 294 LYS B N 1
ATOM 4537 C CA . LYS B 1 294 ? 16.344 -17.312 -12.242 1 97.12 294 LYS B CA 1
ATOM 4538 C C . LYS B 1 294 ? 16.812 -16.75 -10.906 1 97.12 294 LYS B C 1
ATOM 4540 O O . LYS B 1 294 ? 17.844 -16.078 -10.828 1 97.12 294 LYS B O 1
ATOM 4545 N N . GLU B 1 295 ? 15.977 -17 -9.852 1 95.38 295 GLU B N 1
ATOM 4546 C CA . GLU B 1 295 ? 16.266 -16.359 -8.57 1 95.38 295 GLU B CA 1
ATOM 4547 C C . GLU B 1 295 ? 15.695 -17.188 -7.41 1 95.38 295 GLU B C 1
ATOM 4549 O O . GLU B 1 295 ? 14.617 -17.766 -7.523 1 95.38 295 GLU B O 1
ATOM 4554 N N . GLY B 1 296 ? 16.469 -17.297 -6.348 1 95.12 296 GLY B N 1
ATOM 4555 C CA . GLY B 1 296 ? 16.016 -17.828 -5.078 1 95.12 296 GLY B CA 1
ATOM 4556 C C . GLY B 1 296 ? 16.219 -16.891 -3.914 1 95.12 296 GLY B C 1
ATOM 4557 O O . GLY B 1 296 ? 17.312 -16.328 -3.748 1 95.12 296 GLY B O 1
ATOM 4558 N N . VAL B 1 297 ? 15.211 -16.656 -3.211 1 94.38 297 VAL B N 1
ATOM 4559 C CA . VAL B 1 297 ? 15.25 -15.82 -2.02 1 94.38 297 VAL B CA 1
ATOM 4560 C C . VAL B 1 297 ? 14.586 -16.547 -0.851 1 94.38 297 VAL B C 1
ATOM 4562 O O . VAL B 1 297 ? 13.367 -16.719 -0.833 1 94.38 297 VAL B O 1
ATOM 4565 N N . GLY B 1 298 ? 15.469 -16.938 0.171 1 93.19 298 GLY B N 1
ATOM 4566 C CA . GLY B 1 298 ? 14.898 -17.75 1.234 1 93.19 298 GLY B CA 1
ATOM 4567 C C . GLY B 1 298 ? 14.242 -19.016 0.729 1 93.19 298 GLY B C 1
ATOM 4568 O O . GLY B 1 298 ? 14.867 -19.828 0.036 1 93.19 298 GLY B O 1
ATOM 4569 N N . ASN B 1 299 ? 12.961 -19.141 0.993 1 92.5 299 ASN B N 1
ATOM 4570 C CA . ASN B 1 299 ? 12.203 -20.312 0.558 1 92.5 299 ASN B CA 1
ATOM 4571 C C . ASN B 1 299 ? 11.359 -20 -0.676 1 92.5 299 ASN B C 1
ATOM 4573 O O . ASN B 1 299 ? 10.312 -20.609 -0.879 1 92.5 299 ASN B O 1
ATOM 4577 N N . LEU B 1 300 ? 11.789 -19 -1.421 1 95 300 LEU B N 1
ATOM 4578 C CA . LEU B 1 300 ? 11.117 -18.609 -2.656 1 95 300 LEU B CA 1
ATOM 4579 C C . LEU B 1 300 ? 11.992 -18.922 -3.869 1 95 300 LEU B C 1
ATOM 4581 O O . LEU B 1 300 ? 13.203 -18.703 -3.832 1 95 300 LEU B O 1
ATOM 4585 N N . ARG B 1 301 ? 11.352 -19.375 -4.922 1 97.12 301 ARG B N 1
ATOM 4586 C CA . ARG B 1 301 ? 12.008 -19.531 -6.215 1 97.12 301 ARG B CA 1
ATOM 4587 C C . ARG B 1 301 ? 11.211 -18.844 -7.316 1 97.12 301 ARG B C 1
ATOM 4589 O O . ARG B 1 301 ? 9.984 -18.922 -7.344 1 97.12 301 ARG B O 1
ATOM 4596 N N . ARG B 1 302 ? 11.867 -18.172 -8.125 1 98.12 302 ARG B N 1
ATOM 4597 C CA . ARG B 1 302 ? 11.266 -17.578 -9.328 1 98.12 302 ARG B CA 1
ATOM 4598 C C . ARG B 1 302 ? 11.812 -18.25 -10.586 1 98.12 302 ARG B C 1
ATOM 4600 O O . ARG B 1 302 ? 13.023 -18.312 -10.781 1 98.12 302 ARG B O 1
ATOM 4607 N N . PHE B 1 303 ? 10.945 -18.719 -11.469 1 98 303 PHE B N 1
ATOM 4608 C CA . PHE B 1 303 ? 11.258 -19.312 -12.758 1 98 303 PHE B CA 1
ATOM 4609 C C . PHE B 1 303 ? 10.789 -18.422 -13.898 1 98 303 PHE B C 1
ATOM 4611 O O . PHE B 1 303 ? 9.719 -17.812 -13.82 1 98 303 PHE B O 1
ATOM 4618 N N . ALA B 1 304 ? 11.57 -18.281 -14.898 1 96.88 304 ALA B N 1
ATOM 4619 C CA . ALA B 1 304 ? 11.141 -17.672 -16.156 1 96.88 304 ALA B CA 1
ATOM 4620 C C . ALA B 1 304 ? 10.938 -18.719 -17.234 1 96.88 304 ALA B C 1
ATOM 4622 O O . ALA B 1 304 ? 11.898 -19.203 -17.828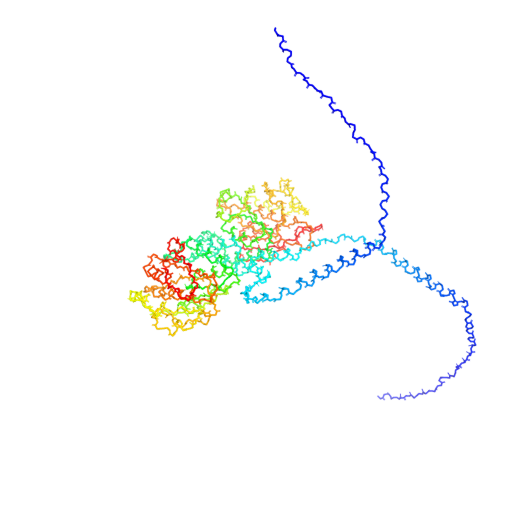 1 96.88 304 ALA B O 1
ATOM 4623 N N . ILE B 1 305 ? 9.68 -19.016 -17.547 1 94.94 305 ILE B N 1
ATOM 4624 C CA . ILE B 1 305 ? 9.344 -20.141 -18.406 1 94.94 305 ILE B CA 1
ATOM 4625 C C . ILE B 1 305 ? 8.977 -19.625 -19.797 1 94.94 305 ILE B C 1
ATOM 4627 O O . ILE B 1 305 ? 8.039 -18.828 -19.953 1 94.94 305 ILE B O 1
ATOM 4631 N N . PRO B 1 306 ? 9.625 -20.062 -20.797 1 92 306 PRO B N 1
ATOM 4632 C CA . PRO B 1 306 ? 9.258 -19.625 -22.141 1 92 306 PRO B CA 1
ATOM 4633 C C . PRO B 1 306 ? 7.969 -20.266 -22.641 1 92 306 PRO B C 1
ATOM 4635 O O . PRO B 1 306 ? 7.613 -21.375 -22.219 1 92 306 PRO B O 1
ATOM 4638 N N . SER B 1 307 ? 7.359 -19.531 -23.562 1 90 307 SER B N 1
ATOM 4639 C CA . SER B 1 307 ? 6.23 -20.125 -24.25 1 90 307 SER B CA 1
ATOM 4640 C C . SER B 1 307 ? 6.68 -21.328 -25.094 1 90 307 SER B C 1
ATOM 4642 O O . SER B 1 307 ? 7.805 -21.359 -25.594 1 90 307 SER B O 1
ATOM 4644 N N . HIS B 1 308 ? 5.77 -22.219 -25.156 1 86.38 308 HIS B N 1
ATOM 4645 C CA . HIS B 1 308 ? 6.086 -23.422 -25.906 1 86.38 308 HIS B CA 1
ATOM 4646 C C . HIS B 1 308 ? 6.273 -23.109 -27.391 1 86.38 308 HIS B C 1
ATOM 4648 O O . HIS B 1 308 ? 5.508 -22.328 -27.969 1 86.38 308 HIS B O 1
ATOM 4654 N N . LYS B 1 309 ? 7.301 -23.703 -27.953 1 82.56 309 LYS B N 1
ATOM 4655 C CA . LYS B 1 309 ? 7.535 -23.719 -29.391 1 82.56 309 LYS B CA 1
ATOM 4656 C C . LYS B 1 309 ? 7.695 -25.156 -29.891 1 82.56 309 LYS B C 1
ATOM 4658 O O . LYS B 1 309 ? 8.141 -26.031 -29.156 1 82.56 309 LYS B O 1
ATOM 4663 N N . GLU B 1 310 ? 7.301 -25.266 -31.125 1 81.38 310 GLU B N 1
ATOM 4664 C CA . GLU B 1 310 ? 7.441 -26.594 -31.719 1 81.38 310 GLU B CA 1
ATOM 4665 C C . GLU B 1 310 ? 8.883 -27.078 -31.625 1 81.38 310 GLU B C 1
ATOM 4667 O O . GLU B 1 310 ? 9.82 -26.344 -31.922 1 81.38 310 GLU B O 1
ATOM 4672 N N . GLY B 1 311 ? 8.977 -28.328 -31.109 1 81.06 311 GLY B N 1
ATOM 4673 C CA . GLY B 1 311 ? 10.289 -28.953 -31.016 1 81.06 311 GLY B CA 1
ATOM 4674 C C . GLY B 1 311 ? 11.016 -28.641 -29.719 1 81.06 311 GLY B C 1
ATOM 4675 O O . GLY B 1 311 ? 12.055 -29.234 -29.438 1 81.06 311 GLY B O 1
ATOM 4676 N N . MET B 1 312 ? 10.562 -27.75 -28.984 1 85.75 312 MET B N 1
ATOM 4677 C CA . MET B 1 312 ? 11.188 -27.391 -27.719 1 85.75 312 MET B CA 1
ATOM 4678 C C . MET B 1 312 ? 10.891 -28.438 -26.641 1 85.75 312 MET B C 1
ATOM 4680 O O . MET B 1 312 ? 9.734 -28.828 -26.469 1 85.75 312 MET B O 1
ATOM 4684 N N . PRO B 1 313 ? 11.977 -28.922 -26.031 1 88.62 313 PRO B N 1
ATOM 4685 C CA . PRO B 1 313 ? 11.719 -29.859 -24.938 1 88.62 313 PRO B CA 1
ATOM 4686 C C . PRO B 1 313 ? 11 -29.203 -23.75 1 88.62 313 PRO B C 1
ATOM 4688 O O . PRO B 1 313 ? 11.055 -27.984 -23.594 1 88.62 313 PRO B O 1
ATOM 4691 N N . PHE B 1 314 ? 10.383 -30.031 -23 1 90.88 314 PHE B N 1
ATOM 4692 C CA . PHE B 1 314 ? 9.664 -29.531 -21.844 1 90.88 314 PHE B CA 1
ATOM 4693 C C . PHE B 1 314 ? 10.609 -28.828 -20.875 1 90.88 314 PHE B C 1
ATOM 4695 O O . PHE B 1 314 ? 10.273 -27.766 -20.344 1 90.88 314 PHE B O 1
ATOM 4702 N N . CYS B 1 315 ? 11.711 -29.453 -20.641 1 93.75 315 CYS B N 1
ATOM 4703 C CA . CYS B 1 315 ? 12.773 -28.828 -19.844 1 93.75 315 CYS B CA 1
ATOM 4704 C C . CYS B 1 315 ? 14.047 -28.688 -20.672 1 93.75 315 CYS B C 1
ATOM 4706 O O . CYS B 1 315 ? 14.312 -29.5 -21.562 1 93.75 315 CYS B O 1
ATOM 4708 N N . PRO B 1 316 ? 14.781 -27.641 -20.375 1 91.12 316 PRO B N 1
ATOM 4709 C CA . PRO B 1 316 ? 16.047 -27.484 -21.094 1 91.12 316 PRO B CA 1
ATOM 4710 C C . PRO B 1 316 ? 17.078 -28.547 -20.719 1 91.12 316 PRO B C 1
ATOM 4712 O O . PRO B 1 316 ? 17 -29.125 -19.641 1 91.12 316 PRO B O 1
#

Radius of gyration: 41.93 Å; Cα contacts (8 Å, |Δi|>4): 966; chains: 2; bounding box: 172×109×111 Å

Sequence (632 aa):
MASPMHARRAKLKSQLVSAKAKLKHHVTPRRLLLLSAAAASAFLLLLTLRTLSAAAANTSSPAPVVVHRSQQQQRDDQCDRVPAGVAEALVHYATSNATAWGRGRRRSAEEVAATARAVSRRAPCNLLVFGLGHGAALWAALNHGGRTVFLEEDDALVSGASPASLAIEAYRVAYLASAADADELLALRDSEHCTGAAATQLSPGHFDRSPCKLAVRGLPAAFYEAEWDVIVVDAHAPPPPTTTAMMGAIYTAAVAARARRPAAETETDVVVHDVDKPVQDRFSTAFLCGGYLKEGVGNLRRFAIPSHKEGMPFCPMASPMHARRAKLKSQLVSAKAKLKHHVTPRRLLLLSAAAASAFLLLLTLRTLSAAAANTSSPAPVVVHRSQQQQRDDQCDRVPAGVAEALVHYATSNATAWGRGRRRSAEEVAATARAVSRRAPCNLLVFGLGHGAALWAALNHGGRTVFLEEDDALVSGASPASLAIEAYRVAYLASAADADELLALRDSEHCTGAAATQLSPGHFDRSPCKLAVRGLPAAFYEAEWDVIVVDAHAPPPPTTTAMMGAIYTAAVAARARRPAAETETDVVVHDVDKPVQDRFSTAFLCGGYLKEGVGNLRRFAIPSHKEGMPFCP

InterPro domains:
  IPR006514 IRX15/GXM/AGM [PF21729] (110-303)
  IPR006514 IRX15/GXM/AGM [PTHR31444] (29-316)
  IPR006514 IRX15/GXM/AGM [TIGR01627] (82-315)

Secondary structure (DSSP, 8-state):
----------------------------THHHHHHHHHHHHHHHHHHHHHHHTTSTT-------------HHHHHHHHHHSPPHHHHHHHHHHHH--S-SS-SSS---HHHHHHHHHHHHHH-SSEEEEE--STTHHHHHHHTTTSEEEEEES-HHHHHS-SSTTS--EEEE------GGGHHHHHGGGG-HHHH----SS--GGGTTT---TTPPP---HHHHT---SEEEE-----SS--HHHHHHHHHHHHHHHH-S---TT-EEEEEE--TTSHHHHHHIIIIIIGGGEEEEETTEEEEEEEPP-TT--S--/----------------------------THHHHHHHHHHHHHHHHHHHHHHHTTSTT-------------HHHHHHHHHHSPPHHHHHHHHHHHH--S-SS-SSS---HHHHHHHHHHHHHH-SSEEEEE--STTHHHHHHHTTTSEEEEEES-HHHHHS-SSTTS--EEEE------GGGHHHHHGGGG-HHHHS---SS--GGGTTT---TTPPP---HHHHT---SEEEE-----SS-THHHHHHHHHHHHHHHH-S---TT-EEEEEE--TTSHHHHHHIIIIIIGGGEEEEETTEEEEEEEPP-TT--S--

Solvent-accessible surface area (backbone atoms only — not comparable to full-atom values): 35697 Å² total; per-residue (Å²): 143,78,92,78,82,88,76,87,75,83,74,94,78,80,88,72,78,83,84,75,82,80,79,78,80,79,77,60,69,66,64,54,52,56,51,51,52,52,54,49,50,55,51,50,52,58,54,52,61,62,56,63,72,62,61,71,70,63,69,63,65,79,62,76,74,65,74,65,65,48,72,63,52,50,47,51,44,58,41,33,34,65,51,66,61,42,48,50,41,41,50,49,31,50,54,32,62,58,33,43,54,56,93,64,101,47,76,47,56,66,39,52,46,53,53,46,48,62,48,48,75,53,31,43,34,38,35,38,29,35,29,72,58,62,56,46,54,54,55,45,32,45,24,32,85,35,47,53,42,28,38,20,65,51,58,65,59,53,71,40,73,51,64,85,74,52,85,72,52,59,40,64,38,57,59,85,47,51,57,87,43,45,69,67,57,58,58,39,66,78,31,58,70,61,52,55,77,73,35,49,52,58,50,64,63,70,22,67,68,32,86,27,79,56,39,47,45,68,70,56,71,73,65,53,73,54,68,49,42,34,36,39,42,55,59,76,50,64,91,82,76,39,47,18,48,46,54,23,48,48,44,48,48,35,52,48,31,20,17,23,64,82,51,97,81,48,59,14,41,38,35,39,52,55,40,78,38,67,65,46,35,54,48,42,39,64,56,54,20,61,78,29,55,74,49,74,44,92,42,28,39,34,27,51,34,54,41,40,49,90,90,60,64,82,52,123,132,94,72,88,84,85,74,92,81,80,71,93,80,75,89,72,81,77,79,78,75,81,74,78,64,82,72,57,66,67,60,51,49,54,47,49,51,49,50,46,48,49,47,48,48,53,53,49,53,61,56,58,66,60,61,72,66,63,66,62,67,76,62,75,72,64,71,67,63,46,74,61,50,50,49,50,44,59,44,33,34,63,51,67,63,41,48,50,40,42,50,49,31,48,53,31,62,57,33,42,57,54,95,65,102,49,77,49,56,66,39,51,48,53,52,48,49,62,47,47,74,53,32,44,36,37,34,38,28,35,30,72,58,63,56,46,55,54,55,45,32,48,24,31,85,35,46,53,42,30,39,22,66,52,57,64,59,53,70,40,74,50,65,86,74,53,85,71,50,59,40,65,37,57,59,84,50,52,54,89,42,46,68,66,57,57,58,40,64,78,33,60,71,59,52,54,74,73,36,51,53,56,52,63,63,70,20,66,68,32,85,29,80,55,39,46,44,69,71,55,72,72,66,53,74,54,69,48,42,32,36,38,42,56,58,76,50,65,94,82,81,30,51,18,49,45,54,25,48,48,44,47,49,34,52,48,30,20,17,23,65,81,52,97,80,48,58,14,40,36,35,38,51,56,40,78,38,67,64,46,34,53,48,42,38,64,56,56,20,61,77,30,55,74,47,74,43,93,43,29,39,34,27,51,34,55,41,40,50,92,90,59,64,82,52,123

Nearest PDB structures (foldseek):
  5zw3-assembly1_A  TM=5.102E-01  e=2.691E-04  Bacillus subtilis subsp. subtilis str. 168
  3ccf-assembly1_A  TM=6.051E-01  e=4.199E-02  Trichormus variabilis ATCC 29413
  7fjt-assembly1_A  TM=4.558E-01  e=9.349E-01  Omsk hemorrhagic fever virus
  1pky-assembly1_D  TM=5.320E-01  e=2.191E+00  Escherichia coli
  3ccf-assembly1_A  TM=5.992E-01  e=1.230E-01  Trichormus variabilis ATCC 29413

Foldseek 3Di:
DDDPDDCPPDDPDDPPDDDPDPPPPCPDPVVVVVVVVVVVVVVVVVVVVVPPVPPDPPPPPPPPCPVPPPPVNVVVVVVPDQDPLLVVLVVCVVPDPPLQQPPPPRPDPQNVVVLLVLLLVQALEAEEEEAQTSCQSVSCSSRPVHDYEYEAQDPCRQVDCPPVPNPYHYDYFDFDDDPVCLVVLLVCLPPCLQQVPQALFDDCCNACVGPRNLRTHDDDPVLRPDQHQEYEYDHQDPPVGCLRSNLSSLSVCLNSQQNHHDDPDGWHKYKYAQCVDPSSVSNNCSRLNPQQWDDDDPRMTIGTHYHDDPPDGSYD/DDDDPDDDDDDDDDPPPCPVPDPPPPVDCVVVVVVVVVVVVVVVVVVVVVPPVVPPPPPPPPPPCPVPCPPVNVVVVVVVDQDPLLVVLVVCVVPDPPLQQPPPPRPDPQNVVVLLVQLLVQALEAEEEEAATSCQSVSCSSRPVHDYEYEAQDPCRQVDCPPVPNPYHYDHFDFDDDPVCLVVLLVCLPPCLQQVPQALFDDCCNAQVGPRNLRTHDDDPVLRVDQHQEYEYDHDDPPPDSLRSNLSSLSVCLNSQQNHHDDPDGWHKYKYFQCVDPSSVSNCCSRLNPQQWDDDDDRMTIGTHYHDDPPDGSYD

Organism: Oryza sativa subsp. japonica (NCBI:txid39947)

pLDDT: mean 72.78, std 25.81, range [16.16, 98.19]